Protein AF-A0AAV4G1X9-F1 (afdb_monomer_lite)

Secondary structure (DSSP, 8-state):
-HHHHHHHTT--EEEEEE-BTTHHHH--HHHHHHHHHHTT--HHHHHHHHHHHTT-EE--EETTEEPPPEE--SSPPTT-THHHHHHHHHHHHHHHHHHHS--TTGGGPEEETTEEE-EEEETTEEEEEESSHHHHHHHHHHHHHHHHHTTPPB-TTT-EEEEEEEEEEEEEEEEEEEEEEEEEESEEEEEEEEEEEEEEEEEEEEEEEEE-SSS-HHHHHHHHTS--------S---TT--EEEEE--EEE-EETTEE--BTTTSEEEEEEEEEETTEEEEEEEE---HHHHHHHHTTS--EE-SS-EE--TTS-HHHHHHHHHSSS-S-------SEEEEETTEEEEE-SSS-EEESSSS-B---PPP------SSTTEEEP-S--EE-SSEEEEEE-SEEEEHHHHHHGGGSS--GGGGEEE-TTPPEEEEEEETTT-PEEEEEEEE-S-EEEEEEEEEEETTEEEEEEEEETTTTHHHHTTBHHHHHHH--TT---SS--EEEEEEEESS----TT----------GGG-

pLDDT: mean 74.17, std 19.34, range [27.91, 97.5]

Radius of gyration: 30.27 Å; chains: 1; bounding box: 69×81×99 Å

Structure (mmCIF, N/CA/C/O backbone):
data_AF-A0AAV4G1X9-F1
#
_entry.id   AF-A0AAV4G1X9-F1
#
loop_
_atom_site.group_PDB
_atom_site.id
_atom_site.type_symbol
_atom_site.label_atom_id
_atom_site.label_alt_id
_atom_site.label_comp_id
_atom_site.label_asym_id
_atom_site.label_entity_id
_atom_site.label_seq_id
_atom_site.pdbx_PDB_ins_code
_atom_site.Cartn_x
_atom_site.Cartn_y
_atom_site.Cartn_z
_atom_site.occupancy
_atom_site.B_iso_or_equiv
_atom_site.auth_seq_id
_atom_site.auth_comp_id
_atom_site.auth_asym_id
_atom_site.auth_atom_id
_atom_site.pdbx_PDB_model_num
ATOM 1 N N . MET A 1 1 ? -5.152 6.762 13.164 1.00 59.47 1 MET A N 1
ATOM 2 C CA . MET A 1 1 ? -5.140 8.034 13.919 1.00 59.47 1 MET A CA 1
ATOM 3 C C . MET A 1 1 ? -6.473 8.389 14.586 1.00 59.47 1 MET A C 1
ATOM 5 O O . MET A 1 1 ? -6.535 8.282 15.800 1.00 59.47 1 MET A O 1
ATOM 9 N N . ILE A 1 2 ? -7.541 8.801 13.878 1.00 68.69 2 ILE A N 1
ATOM 10 C CA . ILE A 1 2 ? -8.791 9.258 14.546 1.00 68.69 2 ILE A CA 1
ATOM 11 C C . ILE A 1 2 ? -9.443 8.146 15.384 1.00 68.69 2 ILE A C 1
ATOM 13 O O . ILE A 1 2 ? -9.737 8.356 16.556 1.00 68.69 2 ILE A O 1
ATOM 17 N N . ILE A 1 3 ? -9.565 6.937 14.825 1.00 66.50 3 ILE A N 1
ATOM 18 C CA . ILE A 1 3 ? -10.071 5.757 15.549 1.00 66.50 3 ILE A CA 1
ATOM 19 C C . ILE A 1 3 ? -9.225 5.457 16.800 1.00 66.50 3 ILE A C 1
ATOM 21 O O . ILE A 1 3 ? -9.763 5.141 17.857 1.00 66.50 3 ILE A O 1
ATOM 25 N N . GLU A 1 4 ? -7.900 5.592 16.712 1.00 63.91 4 GLU A N 1
ATOM 26 C CA . GLU A 1 4 ? -7.001 5.388 17.857 1.00 63.91 4 GLU A CA 1
ATOM 27 C C . GLU A 1 4 ? -7.181 6.475 18.919 1.00 63.91 4 GLU A C 1
ATOM 29 O O . GLU A 1 4 ? -7.150 6.174 20.106 1.00 63.91 4 GLU A O 1
ATOM 34 N N . LYS A 1 5 ? -7.435 7.725 18.518 1.00 68.88 5 LYS A N 1
ATOM 35 C CA . LYS A 1 5 ? -7.713 8.821 19.451 1.00 68.88 5 LYS A CA 1
ATOM 36 C C . LYS A 1 5 ? -9.029 8.607 20.198 1.00 68.88 5 LYS A C 1
ATOM 38 O O . LYS A 1 5 ? -9.080 8.795 21.413 1.00 68.88 5 LYS A O 1
ATOM 43 N N . CYS A 1 6 ? -10.068 8.166 19.493 1.00 69.38 6 CYS A N 1
ATOM 44 C CA . CYS A 1 6 ? -11.341 7.753 20.088 1.00 69.38 6 CYS A CA 1
ATOM 45 C C . CYS A 1 6 ? -11.151 6.566 21.047 1.00 69.38 6 CYS A C 1
ATOM 47 O O . CYS A 1 6 ? -11.729 6.551 22.129 1.00 69.38 6 CYS A O 1
ATOM 49 N N . ARG A 1 7 ? -10.246 5.633 20.718 1.00 66.12 7 ARG A N 1
ATOM 50 C CA . ARG A 1 7 ? -9.841 4.533 21.607 1.00 66.12 7 ARG A CA 1
ATOM 51 C C . ARG A 1 7 ? -9.147 5.019 22.879 1.00 66.12 7 ARG A C 1
ATOM 53 O O . ARG A 1 7 ? -9.517 4.574 23.958 1.00 66.12 7 ARG A O 1
ATOM 60 N N . GLU A 1 8 ? -8.165 5.914 22.771 1.00 67.69 8 GLU A N 1
ATOM 61 C CA . GLU A 1 8 ? -7.464 6.493 23.932 1.00 67.69 8 GLU A CA 1
ATOM 62 C C . GLU A 1 8 ? -8.418 7.237 24.876 1.00 67.69 8 GLU A C 1
ATOM 64 O O . GLU A 1 8 ? -8.220 7.231 26.086 1.00 67.69 8 GLU A O 1
ATOM 69 N N . SER A 1 9 ? -9.445 7.881 24.318 1.00 68.50 9 SER A N 1
ATOM 70 C CA . SER A 1 9 ? -10.410 8.709 25.052 1.00 68.50 9 SER A CA 1
ATOM 71 C C . SER A 1 9 ? -11.722 7.993 25.386 1.00 68.50 9 SER A C 1
ATOM 73 O O . SER A 1 9 ? -12.651 8.641 25.860 1.00 68.50 9 SER A O 1
ATOM 75 N N . ASN A 1 10 ? -11.815 6.681 25.132 1.00 69.31 10 ASN A N 1
ATOM 76 C CA . ASN A 1 10 ? -13.026 5.870 25.312 1.00 69.31 10 ASN A CA 1
ATOM 77 C C . ASN A 1 10 ? -14.303 6.547 24.772 1.00 69.31 10 ASN A C 1
ATOM 79 O O . ASN A 1 10 ? -15.347 6.557 25.420 1.00 69.31 10 ASN A O 1
ATOM 83 N N . THR A 1 11 ? -14.190 7.176 23.603 1.00 75.25 11 THR A N 1
ATOM 84 C CA . THR A 1 11 ? -15.274 7.924 22.960 1.00 75.25 11 THR A CA 1
ATOM 85 C C . THR A 1 11 ? -15.745 7.156 21.731 1.00 75.25 11 THR A C 1
ATOM 87 O O . THR A 1 11 ? -14.920 6.669 20.955 1.00 75.25 11 THR A O 1
ATOM 90 N N . GLU A 1 12 ? -17.059 7.045 21.541 1.00 76.44 12 GLU A N 1
ATOM 91 C CA . GLU A 1 12 ? -17.622 6.468 20.319 1.00 76.44 12 GLU A CA 1
ATOM 92 C C . GLU A 1 12 ? -17.300 7.324 19.091 1.00 76.44 12 GLU A C 1
ATOM 94 O O . GLU A 1 12 ? -17.044 8.527 19.179 1.00 76.44 12 GLU A O 1
ATOM 99 N N . LEU A 1 13 ? -17.301 6.688 17.924 1.00 79.88 13 LEU A N 1
ATOM 100 C CA . LEU A 1 13 ? -17.069 7.358 16.655 1.00 79.88 13 LEU A CA 1
ATOM 101 C C . LEU A 1 13 ? -18.099 6.921 15.621 1.00 79.88 13 LEU A C 1
ATOM 103 O O . LEU A 1 13 ? -18.111 5.782 15.176 1.00 79.88 13 LEU A O 1
ATOM 107 N N . HIS A 1 14 ? -18.924 7.861 15.197 1.00 81.12 14 HIS A N 1
ATOM 108 C CA . HIS A 1 14 ? -19.966 7.704 14.197 1.00 81.12 14 HIS A CA 1
ATOM 109 C C . HIS A 1 14 ? -19.472 8.314 12.885 1.00 81.12 14 HIS A C 1
ATOM 111 O O . HIS A 1 14 ? -19.116 9.488 12.830 1.00 81.12 14 HIS A O 1
ATOM 117 N N . LEU A 1 15 ? -19.414 7.508 11.831 1.00 77.94 15 LEU A N 1
ATOM 118 C CA . LEU A 1 15 ? -18.909 7.859 10.510 1.00 77.94 15 LEU A CA 1
ATOM 119 C C . LEU A 1 15 ? -20.033 7.762 9.476 1.00 77.94 15 LEU A C 1
ATOM 121 O O . LEU A 1 15 ? -20.686 6.727 9.375 1.00 77.94 15 LEU A O 1
ATOM 125 N N . GLY A 1 16 ? -20.226 8.799 8.668 1.00 78.06 16 GLY A N 1
ATOM 126 C CA . GLY A 1 16 ? -21.162 8.811 7.544 1.00 78.06 16 GLY A CA 1
ATOM 127 C C . GLY A 1 16 ? -20.420 8.930 6.220 1.00 78.06 16 GLY A C 1
ATOM 128 O O . GLY A 1 16 ? -19.997 10.019 5.851 1.00 78.06 16 GLY A O 1
ATOM 129 N N . PHE A 1 17 ? -20.274 7.834 5.485 1.00 79.31 17 PHE A N 1
ATOM 130 C CA . PHE A 1 17 ? -19.706 7.840 4.138 1.00 79.31 17 PHE A CA 1
ATOM 131 C C . PHE A 1 17 ? -20.775 8.288 3.152 1.00 79.31 17 PHE A C 1
ATOM 133 O O . PHE A 1 17 ? -21.760 7.574 2.955 1.00 79.31 17 PHE A O 1
ATOM 140 N N . ILE A 1 18 ? -20.611 9.470 2.566 1.00 81.94 18 ILE A N 1
ATOM 141 C CA . ILE A 1 18 ? -21.580 10.058 1.641 1.00 81.94 18 ILE A CA 1
ATOM 142 C C . ILE A 1 18 ? -21.125 9.881 0.190 1.00 81.94 18 ILE A C 1
ATOM 144 O O . ILE A 1 18 ? -19.953 10.048 -0.124 1.00 81.94 18 ILE A O 1
ATOM 148 N N . ASP A 1 19 ? -22.078 9.579 -0.690 1.00 83.31 19 ASP A N 1
ATOM 149 C CA . ASP A 1 19 ? -21.874 9.461 -2.139 1.00 83.31 19 ASP A CA 1
ATOM 150 C C . ASP A 1 19 ? -22.855 10.395 -2.856 1.00 83.31 19 ASP A C 1
ATOM 152 O O . ASP A 1 19 ? -24.011 10.522 -2.439 1.00 83.31 19 ASP A O 1
ATOM 156 N N . TYR A 1 20 ? -22.418 11.064 -3.926 1.00 82.31 20 TYR A N 1
ATOM 157 C CA . TYR A 1 20 ? -23.282 11.911 -4.751 1.00 82.31 20 TYR A CA 1
ATOM 158 C C . TYR A 1 20 ? -23.724 11.184 -6.024 1.00 82.31 20 TYR A C 1
ATOM 160 O O . TYR A 1 20 ? -22.931 10.602 -6.762 1.00 82.31 20 TYR A O 1
ATOM 168 N N . THR A 1 21 ? -25.006 11.306 -6.366 1.00 81.69 21 THR A N 1
ATOM 169 C CA . THR A 1 21 ? -25.552 10.730 -7.600 1.00 81.69 21 THR A CA 1
ATOM 170 C C . THR A 1 21 ? -24.994 11.466 -8.817 1.00 81.69 21 THR A C 1
ATOM 172 O O 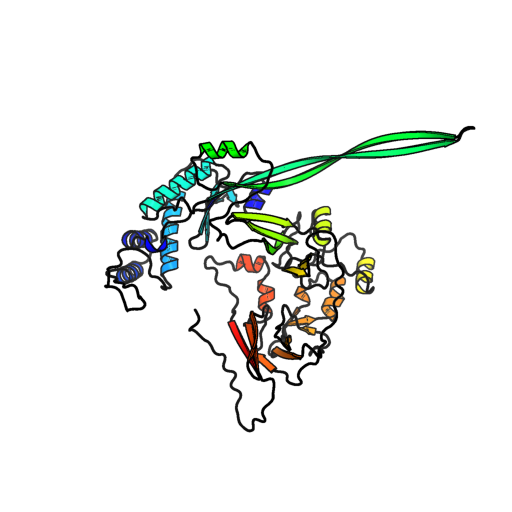. THR A 1 21 ? -25.345 12.624 -9.047 1.00 81.69 21 THR A O 1
ATOM 175 N N . LYS A 1 22 ? -24.168 10.781 -9.622 1.00 84.69 22 LYS A N 1
ATOM 176 C CA . LYS A 1 22 ? -23.555 11.334 -10.846 1.00 84.69 22 LYS A CA 1
ATOM 177 C C . LYS A 1 22 ? -22.844 12.668 -10.572 1.00 84.69 22 LYS A C 1
ATOM 179 O O . LYS A 1 22 ? -23.136 13.682 -11.202 1.00 84.69 22 LYS A O 1
ATOM 184 N N . ALA A 1 23 ? -21.966 12.675 -9.567 1.00 82.62 23 ALA A N 1
ATOM 185 C CA . ALA A 1 23 ? -21.397 13.888 -8.979 1.00 82.62 23 ALA A CA 1
ATOM 186 C C . ALA A 1 23 ? -20.795 14.845 -10.023 1.00 82.62 23 ALA A C 1
ATOM 188 O O . ALA A 1 23 ? -21.168 16.018 -10.086 1.00 82.62 23 ALA A O 1
ATOM 189 N N . PHE A 1 24 ? -19.930 14.318 -10.893 1.00 85.81 24 PHE A N 1
ATOM 190 C CA . PHE A 1 24 ? -19.269 15.086 -11.944 1.00 85.81 24 PHE A CA 1
ATOM 191 C C . PHE A 1 24 ? -20.241 15.630 -12.991 1.00 85.81 24 PHE A C 1
ATOM 193 O O . PHE A 1 24 ? -20.045 16.751 -13.449 1.00 85.81 24 PHE A O 1
ATOM 200 N N . ASP A 1 25 ? -21.305 14.895 -13.326 1.00 88.25 25 ASP A N 1
ATOM 201 C CA . ASP A 1 25 ? -22.297 15.291 -14.337 1.00 88.25 25 ASP A CA 1
ATOM 202 C C . ASP A 1 25 ? -23.293 16.337 -13.810 1.00 88.25 25 ASP A C 1
ATOM 204 O O . ASP A 1 25 ? -23.953 17.041 -14.578 1.00 88.25 25 ASP A O 1
ATOM 208 N N . CYS A 1 26 ? -23.442 16.435 -12.488 1.00 91.19 26 CYS A N 1
ATOM 209 C CA . CYS A 1 26 ? -24.449 17.277 -11.843 1.00 91.19 26 CYS A CA 1
ATOM 210 C C . CYS A 1 26 ? -23.963 18.700 -11.517 1.00 91.19 26 CYS A C 1
ATOM 212 O O . CYS A 1 26 ? -24.780 19.548 -11.148 1.00 91.19 26 CYS A O 1
ATOM 214 N N . VAL A 1 27 ? -22.669 18.998 -11.689 1.00 92.88 27 VAL A N 1
ATOM 215 C CA . VAL A 1 27 ? -22.090 20.319 -11.385 1.00 92.88 27 VAL A CA 1
ATOM 216 C C . VAL A 1 27 ? -22.746 21.418 -12.223 1.00 92.88 27 VAL A C 1
ATOM 218 O O . VAL A 1 27 ? -22.693 21.407 -13.451 1.00 92.88 27 VAL A O 1
ATOM 221 N N . SER A 1 28 ? -23.347 22.414 -11.572 1.00 94.88 28 SER A N 1
ATOM 222 C CA . SER A 1 28 ? -23.917 23.565 -12.277 1.00 94.88 28 SER A CA 1
ATOM 223 C C . SER A 1 28 ? -22.817 24.546 -12.674 1.00 94.88 28 SER A C 1
ATOM 225 O O . SER A 1 28 ? -22.123 25.078 -11.808 1.00 94.88 28 SER A O 1
ATOM 227 N N . HIS A 1 29 ? -22.693 24.845 -13.972 1.00 94.00 29 HIS A N 1
ATOM 228 C CA . HIS A 1 29 ? -21.705 25.814 -14.466 1.00 94.00 29 HIS A CA 1
ATOM 229 C C . HIS A 1 29 ? -21.911 27.194 -13.840 1.00 94.00 29 HIS A C 1
ATOM 231 O O . HIS A 1 29 ? -20.947 27.823 -13.419 1.00 94.00 29 HIS A O 1
ATOM 237 N N . HIS A 1 30 ? -23.164 27.638 -13.691 1.00 93.94 30 HIS A N 1
ATOM 238 C CA . HIS A 1 30 ? -23.486 28.907 -13.035 1.00 93.94 30 HIS A CA 1
ATOM 239 C C . HIS A 1 30 ? -22.979 28.945 -11.590 1.00 93.94 30 HIS A C 1
ATOM 241 O O . HIS A 1 30 ? -22.202 29.825 -11.223 1.00 93.94 30 HIS A O 1
ATOM 247 N N . LYS A 1 31 ? -23.359 27.941 -10.789 1.00 95.12 31 LYS A N 1
ATOM 248 C CA . LYS A 1 31 ? -22.982 27.864 -9.371 1.00 95.12 31 LYS A CA 1
ATOM 249 C C . LYS A 1 31 ? -21.477 27.661 -9.191 1.00 95.12 31 LYS A C 1
ATOM 251 O O . LYS A 1 31 ? -20.926 28.091 -8.186 1.00 95.12 31 LYS A O 1
ATOM 256 N N . MET A 1 32 ? -20.807 27.036 -10.162 1.00 94.94 32 MET A N 1
ATOM 257 C CA . MET A 1 32 ? -19.354 26.867 -10.174 1.00 94.94 32 MET A CA 1
ATOM 258 C C . MET A 1 32 ? -18.657 28.213 -10.371 1.00 94.94 32 MET A C 1
ATOM 260 O O . MET A 1 32 ? -17.747 28.543 -9.616 1.00 94.94 32 MET A O 1
ATOM 264 N N . ILE A 1 33 ? -19.131 29.032 -11.313 1.00 94.56 33 ILE A N 1
ATOM 265 C CA . ILE A 1 33 ? -18.631 30.399 -11.498 1.00 94.56 33 ILE A CA 1
ATOM 266 C C . ILE A 1 33 ? -18.907 31.268 -10.260 1.00 94.56 33 ILE A C 1
ATOM 268 O O . ILE A 1 33 ? -18.033 32.031 -9.851 1.00 94.56 33 ILE A O 1
ATOM 272 N N . GLU A 1 34 ? -20.075 31.144 -9.624 1.00 94.06 34 GLU A N 1
ATOM 273 C CA . GLU A 1 34 ? -20.366 31.822 -8.349 1.00 94.06 34 GLU A CA 1
ATOM 274 C C . GLU A 1 34 ? -19.420 31.385 -7.228 1.00 94.06 34 GLU A C 1
ATOM 276 O O . GLU A 1 34 ? -18.923 32.228 -6.484 1.00 94.06 34 GLU A O 1
ATOM 281 N N . THR A 1 35 ? -19.120 30.088 -7.134 1.00 93.69 35 THR A N 1
ATOM 282 C CA . THR A 1 35 ? -18.141 29.561 -6.181 1.00 93.69 35 THR A CA 1
ATOM 283 C C . THR A 1 35 ? -16.758 30.183 -6.409 1.00 93.69 35 THR A C 1
ATOM 285 O O . THR A 1 35 ? -16.147 30.656 -5.455 1.00 93.69 35 THR A O 1
ATOM 288 N N . LEU A 1 36 ? -16.283 30.280 -7.656 1.00 93.00 36 LEU A N 1
ATOM 289 C CA . LEU A 1 36 ? -14.998 30.928 -7.962 1.00 93.00 36 LEU A CA 1
ATOM 290 C C . LEU A 1 36 ? -14.976 32.413 -7.567 1.00 93.00 36 LEU A C 1
ATOM 292 O O . LEU A 1 36 ? -13.965 32.901 -7.063 1.00 93.00 36 LEU A O 1
ATOM 296 N N . LYS A 1 37 ? -16.094 33.128 -7.754 1.00 92.75 37 LYS A N 1
ATOM 297 C CA . LYS A 1 37 ? -16.238 34.516 -7.285 1.00 92.75 37 LYS A CA 1
ATOM 298 C C . LYS A 1 37 ? -16.176 34.600 -5.760 1.00 92.75 37 LYS A C 1
ATOM 300 O O . LYS A 1 37 ? -15.458 35.444 -5.240 1.00 92.75 37 LYS A O 1
ATOM 305 N N . LYS A 1 38 ? -16.881 33.709 -5.052 1.00 90.50 38 LYS A N 1
ATOM 306 C CA . LYS A 1 38 ? -16.891 33.639 -3.579 1.00 90.50 38 LYS A CA 1
ATOM 307 C C . LYS A 1 38 ? -15.489 33.408 -3.001 1.00 90.50 38 LYS A C 1
ATOM 309 O O . LYS A 1 38 ? -15.177 33.943 -1.945 1.00 90.50 38 LYS A O 1
ATOM 314 N N . TYR A 1 39 ? -14.637 32.661 -3.704 1.00 88.44 39 TYR A N 1
ATOM 315 C CA . TYR A 1 39 ? -13.240 32.424 -3.318 1.00 88.44 39 TYR A CA 1
ATOM 316 C C . TYR A 1 39 ? -12.248 33.479 -3.833 1.00 88.44 39 TYR A C 1
ATOM 318 O O . TYR A 1 39 ? -11.041 33.249 -3.786 1.00 88.44 39 TYR A O 1
ATOM 326 N N . ASN A 1 40 ? -12.723 34.634 -4.312 1.00 91.06 40 ASN A N 1
ATOM 327 C CA . ASN A 1 40 ? -11.887 35.735 -4.801 1.00 91.06 40 ASN A CA 1
ATOM 328 C C . ASN A 1 40 ? -10.900 35.327 -5.912 1.00 91.06 40 ASN A C 1
ATOM 330 O O . ASN A 1 40 ? -9.812 35.895 -6.030 1.00 91.06 40 ASN A O 1
ATOM 334 N N . CYS A 1 41 ? -11.265 34.360 -6.765 1.00 88.19 41 CYS A N 1
ATOM 335 C CA . CYS A 1 41 ? -10.468 34.067 -7.952 1.00 88.19 41 CYS A CA 1
ATOM 336 C C . CYS A 1 41 ? -10.419 35.300 -8.868 1.00 88.19 41 CYS A C 1
ATOM 338 O O . CYS A 1 41 ? -11.429 35.966 -9.104 1.00 88.19 41 CYS A O 1
ATOM 340 N N . HIS A 1 42 ? -9.243 35.596 -9.426 1.00 91.06 42 HIS A N 1
ATOM 341 C CA . HIS A 1 42 ? -9.068 36.766 -10.283 1.00 91.06 42 HIS A CA 1
ATOM 342 C C . HIS A 1 42 ? -10.019 36.715 -11.495 1.00 91.06 42 HIS A C 1
ATOM 344 O O . HIS A 1 42 ? -10.119 35.689 -12.173 1.00 91.06 42 HIS A O 1
ATOM 350 N N . PHE A 1 43 ? -10.682 37.831 -11.819 1.00 88.94 43 PHE A N 1
ATOM 351 C CA . PHE A 1 43 ? -11.744 37.881 -12.839 1.00 88.94 43 PHE A CA 1
ATOM 352 C C . PHE A 1 43 ? -11.312 37.347 -14.218 1.00 88.94 43 PHE A C 1
ATOM 354 O O . PHE A 1 43 ? -12.114 36.738 -14.921 1.00 88.94 43 PHE A O 1
ATOM 361 N N . LYS A 1 44 ? -10.034 37.518 -14.595 1.00 87.94 44 LYS A N 1
ATOM 362 C CA . LYS A 1 44 ? -9.461 36.945 -15.830 1.00 87.94 44 LYS A CA 1
ATOM 363 C C . LYS A 1 44 ? -9.550 35.411 -15.863 1.00 87.94 44 LYS A C 1
ATOM 365 O O . LYS A 1 44 ? -9.921 34.856 -16.891 1.00 87.94 44 LYS A O 1
ATOM 370 N N . ILE A 1 45 ? -9.263 34.740 -14.744 1.00 89.06 45 ILE A N 1
ATOM 371 C CA . ILE A 1 45 ? -9.350 33.275 -14.616 1.00 89.06 45 ILE A CA 1
ATOM 372 C C . ILE A 1 45 ? -10.814 32.840 -14.689 1.00 89.06 45 ILE A C 1
ATOM 374 O O . ILE A 1 45 ? -11.152 31.913 -15.420 1.00 89.06 45 ILE A O 1
ATOM 378 N N . ILE A 1 46 ? -11.697 33.557 -13.988 1.00 90.94 46 ILE A N 1
ATOM 379 C CA . ILE A 1 46 ? -13.139 33.291 -14.020 1.00 90.94 46 ILE A CA 1
ATOM 380 C C . ILE A 1 46 ? -13.680 33.408 -15.449 1.00 90.94 46 ILE A C 1
ATOM 382 O O . ILE A 1 46 ? -14.423 32.535 -15.886 1.00 90.94 46 ILE A O 1
ATOM 386 N N . ASN A 1 47 ? -13.289 34.444 -16.193 1.00 90.00 47 ASN A N 1
ATOM 387 C CA . ASN A 1 47 ? -13.705 34.629 -17.582 1.00 90.00 47 ASN A CA 1
ATOM 388 C C . ASN A 1 47 ? -13.163 33.529 -18.502 1.00 90.00 47 ASN A C 1
ATOM 390 O O . ASN A 1 47 ? -13.905 33.046 -19.353 1.00 90.00 47 ASN A O 1
ATOM 394 N N . LEU A 1 48 ? -11.914 33.090 -18.309 1.00 90.50 48 LEU A N 1
ATOM 395 C CA . LEU A 1 48 ? -11.346 31.977 -19.072 1.00 90.50 48 LEU A CA 1
ATOM 396 C C . LEU A 1 48 ? -12.137 30.681 -18.840 1.00 90.50 48 LEU A C 1
ATOM 398 O O . LEU A 1 48 ? -12.527 30.017 -19.796 1.00 90.50 48 LEU A O 1
ATOM 402 N N . ILE A 1 49 ? -12.434 30.358 -17.579 1.00 91.44 49 ILE A N 1
ATOM 403 C CA . ILE A 1 49 ? -13.221 29.172 -17.214 1.00 91.44 49 ILE A CA 1
ATOM 404 C C . ILE A 1 49 ? -14.654 29.304 -17.733 1.00 91.44 49 ILE A C 1
ATOM 406 O O . ILE A 1 49 ? -15.199 28.357 -18.290 1.00 91.44 49 ILE A O 1
ATOM 410 N N . LYS A 1 50 ? -15.266 30.484 -17.617 1.00 92.12 50 LYS A N 1
ATOM 411 C CA . LYS A 1 50 ? -16.604 30.740 -18.156 1.00 92.12 50 LYS A CA 1
ATOM 412 C C . LYS A 1 50 ? -16.643 30.493 -19.665 1.00 92.12 50 LYS A C 1
ATOM 414 O O . LYS A 1 50 ? -17.520 29.768 -20.117 1.00 92.12 50 LYS A O 1
ATOM 419 N N . ASN A 1 51 ? -15.677 31.020 -20.415 1.00 88.31 51 ASN A N 1
ATOM 420 C CA . ASN A 1 51 ? -15.578 30.809 -21.861 1.00 88.31 51 ASN A CA 1
ATOM 421 C C . ASN A 1 51 ? -15.333 29.337 -22.214 1.00 88.31 51 ASN A C 1
ATOM 423 O O . ASN A 1 51 ? -15.909 28.842 -23.175 1.00 88.31 51 ASN A O 1
ATOM 427 N N . LEU A 1 52 ? -14.533 28.622 -21.416 1.00 88.50 52 LEU A N 1
ATOM 428 C CA . LEU A 1 52 ? -14.306 27.186 -21.589 1.00 88.50 52 LEU A CA 1
ATOM 429 C C . LEU A 1 52 ? -15.600 26.377 -21.416 1.00 88.50 52 LEU A C 1
ATOM 431 O O . LEU A 1 52 ? -15.812 25.379 -22.110 1.00 88.50 52 LEU A O 1
ATOM 435 N N . TYR A 1 53 ? -16.453 26.795 -20.479 1.00 89.38 53 TYR A N 1
ATOM 436 C CA . TYR A 1 53 ? -17.662 26.060 -20.132 1.00 89.38 53 TYR A CA 1
ATOM 437 C C . TYR A 1 53 ? -18.919 26.482 -20.908 1.00 89.38 53 TYR A C 1
ATOM 439 O O . TYR A 1 53 ? -19.880 25.714 -20.976 1.00 89.38 53 TYR A O 1
ATOM 447 N N . GLN A 1 54 ? -18.913 27.666 -21.516 1.00 86.69 54 GLN A N 1
ATOM 448 C CA . GLN A 1 54 ? -20.045 28.228 -22.245 1.00 86.69 54 GLN A CA 1
ATOM 449 C C . GLN A 1 54 ? -20.229 27.571 -23.624 1.00 86.69 54 GLN A C 1
ATOM 451 O O . GLN A 1 54 ? -19.263 27.282 -24.320 1.00 86.69 54 GLN A O 1
ATOM 456 N N . ASN A 1 55 ? -21.489 27.359 -24.029 1.00 85.81 55 ASN A N 1
ATOM 457 C CA . ASN A 1 55 ? -21.888 26.860 -25.359 1.00 85.81 55 ASN A CA 1
ATOM 458 C C . ASN A 1 55 ? -21.213 25.550 -25.805 1.00 85.81 55 ASN A C 1
ATOM 460 O O . ASN A 1 55 ? -21.034 25.308 -26.995 1.00 85.81 55 ASN A O 1
ATOM 464 N N . GLN A 1 56 ? -20.861 24.687 -24.853 1.00 85.19 56 GLN A N 1
ATOM 465 C CA . GLN A 1 56 ? -20.304 23.375 -25.155 1.00 85.19 56 GLN A CA 1
ATOM 466 C C . GLN A 1 56 ? -21.340 22.465 -25.815 1.00 85.19 56 GLN A C 1
ATOM 468 O O . GLN A 1 56 ? -22.498 22.416 -25.392 1.00 85.19 56 GLN A O 1
ATOM 473 N N . VAL A 1 57 ? -20.887 21.685 -26.792 1.00 87.94 57 VAL A N 1
ATOM 474 C CA . VAL A 1 57 ? -21.649 20.599 -27.411 1.00 87.94 57 VAL A CA 1
ATOM 475 C C . VAL A 1 57 ? -20.859 19.298 -27.304 1.00 87.94 57 VAL A C 1
ATOM 477 O O . VAL A 1 57 ? -19.629 19.315 -27.320 1.00 87.94 57 VAL A O 1
ATOM 480 N N . ALA A 1 58 ? -21.561 18.179 -27.165 1.00 86.12 58 ALA A N 1
ATOM 481 C CA . ALA A 1 58 ? -20.984 16.841 -27.116 1.00 86.12 58 ALA A CA 1
ATOM 482 C C . ALA A 1 58 ? -21.835 15.867 -27.939 1.00 86.12 58 ALA A C 1
ATOM 484 O O . ALA A 1 58 ? -23.020 16.106 -28.156 1.00 86.12 58 ALA A O 1
ATOM 485 N N . ALA A 1 59 ? -21.228 14.770 -28.380 1.00 84.06 59 ALA A N 1
ATOM 486 C CA . ALA A 1 59 ? -21.894 13.628 -28.996 1.00 84.06 59 ALA A CA 1
ATOM 487 C C . ALA A 1 59 ? -21.289 12.341 -28.416 1.00 84.06 59 ALA A C 1
ATOM 489 O O . ALA A 1 59 ? -20.111 12.322 -28.049 1.00 84.06 59 ALA A O 1
ATOM 490 N N . VAL A 1 60 ? -22.080 11.274 -28.311 1.00 82.94 60 VAL A N 1
ATOM 491 C CA . VAL A 1 60 ? -21.604 9.967 -27.840 1.00 82.94 60 VAL A CA 1
ATOM 492 C C . VAL A 1 60 ? -21.105 9.172 -29.041 1.00 82.94 60 VAL A C 1
ATOM 494 O O . VAL A 1 60 ? -21.798 9.082 -30.051 1.00 82.94 60 VAL A O 1
ATOM 497 N N . ARG A 1 61 ? -19.906 8.591 -28.953 1.00 77.44 61 ARG A N 1
ATOM 498 C CA . ARG A 1 61 ? -19.381 7.695 -29.990 1.00 77.44 61 ARG A CA 1
ATOM 499 C C . ARG A 1 61 ? -19.921 6.282 -29.771 1.00 77.44 61 ARG A C 1
ATOM 501 O O . ARG A 1 61 ? -19.715 5.708 -28.707 1.00 77.44 61 ARG A O 1
ATOM 508 N N . MET A 1 62 ? -20.592 5.742 -30.777 1.00 79.75 62 MET A N 1
ATOM 509 C CA . MET A 1 62 ? -21.093 4.369 -30.854 1.00 79.75 62 MET A CA 1
ATOM 510 C C . MET A 1 62 ? -20.340 3.604 -31.957 1.00 79.75 62 MET A C 1
ATOM 512 O O . MET A 1 62 ? -19.615 4.206 -32.750 1.00 79.75 62 MET A O 1
ATOM 516 N N . GLU A 1 63 ? -20.504 2.280 -32.028 1.00 72.19 63 GLU A N 1
ATOM 517 C CA . GLU A 1 63 ? -19.845 1.439 -33.048 1.00 72.19 63 GLU A CA 1
ATOM 518 C C . GLU A 1 63 ? -20.185 1.855 -34.489 1.00 72.19 63 GLU A C 1
ATOM 520 O O . GLU A 1 63 ? -19.355 1.730 -35.385 1.00 72.19 63 GLU A O 1
ATOM 525 N N . ASN A 1 64 ? -21.385 2.397 -34.711 1.00 85.50 64 ASN A N 1
ATOM 526 C CA . ASN A 1 64 ? -21.875 2.844 -36.016 1.00 85.50 64 ASN A CA 1
ATOM 527 C C . ASN A 1 64 ? -21.657 4.348 -36.290 1.00 85.50 64 ASN A C 1
ATOM 529 O O . ASN A 1 64 ? -22.175 4.861 -37.282 1.00 85.50 64 ASN A O 1
ATOM 533 N N . GLY A 1 65 ? -20.912 5.060 -35.436 1.00 85.31 65 GLY A N 1
ATOM 534 C CA . GLY A 1 65 ? -20.635 6.493 -35.577 1.00 85.31 65 GLY A CA 1
ATOM 535 C C . GLY A 1 65 ? -21.014 7.314 -34.343 1.00 85.31 65 GLY A C 1
ATOM 536 O O . GLY A 1 65 ? -21.266 6.782 -33.266 1.00 85.31 65 GLY A O 1
ATOM 537 N N . ASN A 1 66 ? -21.019 8.641 -34.473 1.00 88.06 66 ASN A N 1
ATOM 538 C CA . ASN A 1 66 ? -21.401 9.536 -33.377 1.00 88.06 66 ASN A CA 1
ATOM 539 C C . ASN A 1 66 ? -22.922 9.758 -33.353 1.00 88.06 66 ASN A C 1
ATOM 541 O O . ASN A 1 66 ? -23.553 9.835 -34.406 1.00 88.06 66 ASN A O 1
ATOM 545 N N . THR A 1 67 ? -23.497 9.940 -32.163 1.00 90.00 67 THR A N 1
ATOM 546 C CA . THR A 1 67 ? -24.874 10.430 -32.009 1.00 90.00 67 THR A CA 1
ATOM 547 C C . THR A 1 67 ? -25.016 11.866 -32.517 1.00 90.00 67 THR A C 1
ATOM 549 O O . THR A 1 67 ? -24.028 12.557 -32.778 1.00 90.00 67 THR A O 1
ATOM 552 N N . GLU A 1 68 ? -26.251 12.363 -32.569 1.00 91.75 68 GLU A N 1
ATOM 553 C CA . GLU A 1 68 ? -26.493 13.795 -32.733 1.00 91.75 68 GLU A CA 1
ATOM 554 C C . GLU A 1 68 ? -25.790 14.605 -31.635 1.00 91.75 68 GLU A C 1
ATOM 556 O O . GLU A 1 68 ? -25.681 14.178 -30.478 1.00 91.75 68 GLU A O 1
ATOM 561 N N . TRP A 1 69 ? -25.297 15.780 -32.023 1.00 91.69 69 TRP A N 1
ATOM 562 C CA . TRP A 1 69 ? -24.664 16.717 -31.108 1.00 91.69 69 TRP A CA 1
ATOM 563 C C . TRP A 1 69 ? -25.712 17.357 -30.203 1.00 91.69 69 TRP A C 1
ATOM 565 O O . TRP A 1 69 ? -26.711 17.899 -30.670 1.00 91.69 69 TRP A O 1
ATOM 575 N N . PHE A 1 70 ? -25.451 17.356 -28.900 1.00 88.94 70 PHE A N 1
ATOM 576 C CA . PHE A 1 70 ? -26.307 17.977 -27.899 1.00 88.94 70 PHE A CA 1
ATOM 577 C C . PHE A 1 70 ? -25.528 18.977 -27.048 1.00 88.94 70 PHE A C 1
ATOM 579 O O . PHE A 1 70 ? -24.323 18.854 -26.826 1.00 88.94 70 PHE A O 1
ATOM 586 N N . GLN A 1 71 ? -26.231 19.988 -26.542 1.00 91.94 71 GLN A N 1
ATOM 587 C CA . GLN A 1 71 ? -25.629 21.020 -25.704 1.00 91.94 71 GLN A CA 1
ATOM 588 C C . GLN A 1 71 ? -25.347 20.500 -24.287 1.00 91.94 71 GLN A C 1
ATOM 590 O O . GLN A 1 71 ? -26.239 19.987 -23.606 1.00 91.94 71 GLN A O 1
ATOM 595 N N . VAL A 1 72 ? -24.123 20.707 -23.804 1.00 89.94 72 VAL A N 1
ATOM 596 C CA . VAL A 1 72 ? -23.710 20.358 -22.440 1.00 89.94 72 VAL A CA 1
ATOM 597 C C . VAL A 1 72 ? -24.107 21.490 -21.494 1.00 89.94 72 VAL A C 1
ATOM 599 O O . VAL A 1 72 ? -23.494 22.554 -21.475 1.00 89.94 72 VAL A O 1
ATOM 602 N N . LYS A 1 73 ? -25.160 21.265 -20.701 1.00 89.00 73 LYS A N 1
ATOM 603 C CA . LYS A 1 73 ? -25.740 22.281 -19.795 1.00 89.00 73 LYS A CA 1
ATOM 604 C C . LYS A 1 73 ? -25.188 22.245 -18.366 1.00 89.00 73 LYS A C 1
ATOM 606 O O . LYS A 1 73 ? -25.419 23.173 -17.593 1.00 89.00 73 LYS A O 1
ATOM 611 N N . ARG A 1 74 ? -24.539 21.147 -17.983 1.00 92.12 74 ARG A N 1
ATOM 612 C CA . ARG A 1 74 ? -23.997 20.902 -16.643 1.00 92.12 74 ARG A CA 1
ATOM 613 C C . ARG A 1 74 ? -22.902 19.844 -16.703 1.00 92.12 74 ARG A C 1
ATOM 615 O O . ARG A 1 74 ? -22.749 19.172 -17.718 1.00 92.12 74 ARG A O 1
ATOM 622 N N . GLY A 1 75 ? -22.187 19.717 -15.601 1.00 91.44 75 GLY A N 1
ATOM 623 C CA . GLY A 1 75 ? -21.116 18.766 -15.391 1.00 91.44 75 GLY A CA 1
ATOM 624 C C . GLY A 1 75 ? -19.736 19.334 -15.699 1.00 91.44 75 GLY A C 1
ATOM 625 O O . GLY A 1 75 ? -19.600 20.377 -16.346 1.00 91.44 75 GLY A O 1
ATOM 626 N N . VAL A 1 76 ? -18.703 18.667 -15.199 1.00 91.06 76 VAL A N 1
ATOM 627 C CA . VAL A 1 76 ? -17.308 18.992 -15.520 1.00 91.06 76 VAL A CA 1
ATOM 628 C C . VAL A 1 76 ? -16.857 18.288 -16.806 1.00 91.06 76 VAL A C 1
ATOM 630 O O . VAL A 1 76 ? -17.492 17.338 -17.256 1.00 91.06 76 VAL A O 1
ATOM 633 N N . ARG A 1 77 ? -15.774 18.761 -17.434 1.00 85.38 77 ARG A N 1
ATOM 634 C CA . ARG A 1 77 ? -15.264 18.176 -18.680 1.00 85.38 77 ARG A CA 1
ATOM 635 C C . ARG A 1 77 ? -14.487 16.896 -18.370 1.00 85.38 77 ARG A C 1
ATOM 637 O O . ARG A 1 77 ? -13.469 16.945 -17.684 1.00 85.38 77 ARG A O 1
ATOM 644 N N . GLN A 1 78 ? -14.927 15.761 -18.901 1.00 74.62 78 GLN A N 1
ATOM 645 C CA . GLN A 1 78 ? -14.176 14.510 -18.767 1.00 74.62 78 GLN A CA 1
ATOM 646 C C . GLN A 1 78 ? -12.822 14.608 -19.493 1.00 74.62 78 GLN A C 1
ATOM 648 O O . GLN A 1 78 ? -12.725 15.252 -20.537 1.00 74.62 78 GLN A O 1
ATOM 653 N N . GLY A 1 79 ? -11.766 14.048 -18.895 1.00 73.81 79 GLY A N 1
ATOM 654 C CA . GLY A 1 79 ? -10.387 14.120 -19.409 1.00 73.81 79 GLY A CA 1
ATOM 655 C C . GLY A 1 79 ? -9.703 15.491 -19.280 1.00 73.81 79 GLY A C 1
ATOM 656 O O . GLY A 1 79 ? -8.551 15.649 -19.668 1.00 73.81 79 GLY A O 1
ATOM 657 N N . CYS A 1 80 ? -10.377 16.509 -18.734 1.00 80.44 80 CYS A N 1
ATOM 658 C CA . CYS A 1 80 ? -9.795 17.838 -18.567 1.00 80.44 80 CYS A CA 1
ATOM 659 C C . CYS A 1 80 ? -9.042 17.961 -17.234 1.00 80.44 80 CYS A C 1
ATOM 661 O O . CYS A 1 80 ? -9.646 17.834 -16.171 1.00 80.44 80 CYS A O 1
ATOM 663 N N . ILE A 1 81 ? -7.761 18.342 -17.296 1.00 81.00 81 ILE A N 1
ATOM 664 C CA . ILE A 1 81 ? -6.865 18.526 -16.135 1.00 81.00 81 ILE A CA 1
ATOM 665 C C . ILE A 1 81 ? -7.445 19.491 -15.082 1.00 81.00 81 ILE A C 1
ATOM 667 O O . ILE A 1 81 ? -7.235 19.318 -13.886 1.00 81.00 81 ILE A O 1
ATOM 671 N N . LEU A 1 82 ? -8.217 20.499 -15.504 1.00 85.19 82 LEU A N 1
ATOM 672 C CA . LEU A 1 82 ? -8.806 21.494 -14.601 1.00 85.19 82 LEU A CA 1
ATOM 673 C C . LEU A 1 82 ? -10.078 20.997 -13.887 1.00 85.19 82 LEU A C 1
ATOM 675 O O . LEU A 1 82 ? -10.465 21.538 -12.850 1.00 85.19 82 LEU A O 1
ATOM 679 N N . SER A 1 83 ? -10.748 19.978 -14.430 1.00 89.00 83 SER A N 1
ATOM 680 C CA . SER A 1 83 ? -12.053 19.524 -13.934 1.00 89.00 83 SER A CA 1
ATOM 681 C C . SER A 1 83 ? -12.027 18.964 -12.507 1.00 89.00 83 SER A C 1
ATOM 683 O O . SER A 1 83 ? -12.924 19.331 -11.744 1.00 89.00 83 SER A O 1
ATOM 685 N N . PRO A 1 84 ? -11.018 18.172 -12.087 1.00 85.31 84 PRO A N 1
ATOM 686 C CA . PRO A 1 84 ? -10.886 17.746 -10.694 1.00 85.31 84 PRO A CA 1
ATOM 687 C C . PRO A 1 84 ? -10.787 18.926 -9.720 1.00 85.31 84 PRO A C 1
ATOM 689 O O . PRO A 1 84 ? -11.529 18.976 -8.744 1.00 85.31 84 PRO A O 1
ATOM 692 N N . ALA A 1 85 ? -9.955 19.930 -10.021 1.00 87.69 85 ALA A N 1
ATOM 693 C CA . ALA A 1 85 ? -9.787 21.103 -9.160 1.00 87.69 85 ALA A CA 1
ATOM 694 C C . ALA A 1 85 ? -11.079 21.932 -9.043 1.00 87.69 85 ALA A C 1
ATOM 696 O O . ALA A 1 85 ? -11.447 22.376 -7.954 1.00 87.69 85 ALA A O 1
ATOM 697 N N . LEU A 1 86 ? -11.800 22.108 -10.156 1.00 90.19 86 LEU A N 1
ATOM 698 C CA . LEU A 1 86 ? -13.098 22.784 -10.162 1.00 90.19 86 LEU A CA 1
ATOM 699 C C . LEU A 1 86 ? -14.143 22.029 -9.344 1.00 90.19 86 LEU A C 1
ATOM 701 O O . LEU A 1 86 ? -14.895 22.652 -8.594 1.00 90.19 86 LEU A O 1
ATOM 705 N N . PHE A 1 87 ? -14.171 20.702 -9.456 1.00 90.06 87 PHE A N 1
ATOM 706 C CA . PHE A 1 87 ? -15.058 19.863 -8.661 1.00 90.06 87 PHE A CA 1
ATOM 707 C C . PHE A 1 87 ? -14.727 19.947 -7.165 1.00 90.06 87 PHE A C 1
ATOM 709 O O . PHE A 1 87 ? -15.633 20.160 -6.361 1.00 90.06 87 PHE A O 1
ATOM 716 N N . SER A 1 88 ? -13.446 19.887 -6.788 1.00 89.00 88 SER A N 1
ATOM 717 C CA . SER A 1 88 ? -13.016 20.033 -5.393 1.00 89.00 88 SER A CA 1
ATOM 718 C C . SER A 1 88 ? -13.387 21.395 -4.804 1.00 89.00 88 SER A C 1
ATOM 720 O O . SER A 1 88 ? -13.881 21.452 -3.684 1.00 89.00 88 SER A O 1
ATOM 722 N N . LEU A 1 89 ? -13.223 22.495 -5.550 1.00 89.75 89 LEU A N 1
ATOM 723 C CA . LEU A 1 89 ? -13.675 23.823 -5.103 1.00 89.75 89 LEU A CA 1
ATOM 724 C C . LEU A 1 89 ? -15.199 23.887 -4.947 1.00 89.75 89 LEU A C 1
ATOM 726 O O . LEU A 1 89 ? -15.723 24.541 -4.043 1.00 89.75 89 LEU A O 1
ATOM 730 N N . TYR A 1 90 ? -15.922 23.204 -5.834 1.00 92.19 90 TYR A N 1
ATOM 731 C CA . TYR A 1 90 ? -17.374 23.137 -5.796 1.00 92.19 90 TYR A CA 1
ATOM 732 C C . TYR A 1 90 ? -17.878 22.421 -4.537 1.00 92.19 90 TYR A C 1
ATOM 734 O O . TYR A 1 90 ? -18.732 22.964 -3.834 1.00 92.19 90 TYR A O 1
ATOM 742 N N . THR A 1 91 ? -17.324 21.250 -4.210 1.00 90.31 91 THR A N 1
ATOM 743 C CA . THR A 1 91 ? -17.684 20.492 -3.001 1.00 90.31 91 THR A CA 1
ATOM 744 C C . THR A 1 91 ? -17.148 21.138 -1.722 1.00 90.31 91 THR A C 1
ATOM 746 O O . THR A 1 91 ? -17.843 21.141 -0.711 1.00 90.31 91 THR A O 1
ATOM 749 N N . GLU A 1 92 ? -15.982 21.785 -1.769 1.00 90.56 92 GLU A N 1
ATOM 750 C CA . GLU A 1 92 ? -15.456 22.612 -0.675 1.00 90.56 92 GLU A CA 1
ATOM 751 C C . GLU A 1 92 ? -16.415 23.746 -0.302 1.00 90.56 92 GLU A C 1
ATOM 753 O O . GLU A 1 92 ? -16.623 24.006 0.881 1.00 90.56 92 GLU A O 1
ATOM 758 N N . SER A 1 93 ? -17.068 24.375 -1.286 1.00 92.00 93 SER A N 1
ATOM 759 C CA . SER A 1 93 ? -18.053 25.424 -0.996 1.00 92.00 93 SER A CA 1
ATOM 760 C C . SER A 1 93 ? -19.253 24.925 -0.194 1.00 92.00 93 SER A C 1
ATOM 762 O O . SER A 1 93 ? -19.764 25.673 0.630 1.00 92.00 93 SER A O 1
ATOM 764 N N . ILE A 1 94 ? -19.657 23.663 -0.385 1.00 92.25 94 ILE A N 1
ATOM 765 C CA . ILE A 1 94 ? -20.727 23.025 0.394 1.00 92.25 94 ILE A CA 1
ATOM 766 C C . ILE A 1 94 ? -20.265 22.820 1.834 1.00 92.25 94 ILE A C 1
ATOM 768 O O . ILE A 1 94 ? -20.985 23.177 2.759 1.00 92.25 94 ILE A O 1
ATOM 772 N N . MET A 1 95 ? -19.065 22.268 2.024 1.00 90.81 95 MET A N 1
ATOM 773 C CA . MET A 1 95 ? -18.557 21.948 3.361 1.00 90.81 95 MET A CA 1
ATOM 774 C C . MET A 1 95 ? -18.311 23.205 4.192 1.00 90.81 95 MET A C 1
ATOM 776 O O . MET A 1 95 ? -18.660 23.225 5.363 1.00 90.81 95 MET A O 1
ATOM 780 N N . ARG A 1 96 ? -17.840 24.298 3.580 1.00 89.94 96 ARG A N 1
ATOM 781 C CA . ARG A 1 96 ? -17.736 25.588 4.281 1.00 89.94 96 ARG A CA 1
ATOM 782 C C . ARG A 1 96 ? -19.079 26.168 4.692 1.00 89.94 96 ARG A C 1
ATOM 784 O O . ARG A 1 96 ? -19.160 26.810 5.732 1.00 89.94 96 ARG A O 1
ATOM 791 N N . ASP A 1 97 ? -20.116 25.968 3.883 1.00 90.88 97 ASP A N 1
ATOM 792 C CA . ASP A 1 97 ? -21.463 26.415 4.240 1.00 90.88 97 ASP A CA 1
ATOM 793 C C . ASP A 1 97 ? -22.027 25.573 5.403 1.00 90.88 97 ASP A C 1
ATOM 795 O O . ASP A 1 97 ? -22.670 26.120 6.292 1.00 90.88 97 ASP A O 1
ATOM 799 N N . VAL A 1 98 ? -21.706 24.272 5.460 1.00 90.50 98 VAL A N 1
ATOM 800 C CA . VAL A 1 98 ? -22.019 23.388 6.602 1.00 90.50 98 VAL A CA 1
ATOM 801 C C . VAL A 1 98 ? -21.231 23.775 7.858 1.00 90.50 98 VAL A C 1
ATOM 803 O O . VAL A 1 98 ? -21.784 23.769 8.956 1.00 90.50 98 VAL A O 1
ATOM 806 N N . GLU A 1 99 ? -19.948 24.115 7.709 1.00 86.62 99 GLU A N 1
ATOM 807 C CA . GLU A 1 99 ? -19.071 24.545 8.803 1.00 86.62 99 GLU A CA 1
ATOM 808 C C . GLU A 1 99 ? -19.494 25.906 9.370 1.00 86.62 99 GLU A C 1
ATOM 810 O O . GLU A 1 99 ? -19.349 26.140 10.568 1.00 86.62 99 GLU A O 1
ATOM 815 N N . ALA A 1 100 ? -20.041 26.795 8.537 1.00 86.19 100 ALA A N 1
ATOM 816 C CA . ALA A 1 100 ? -20.513 28.113 8.947 1.00 86.19 100 ALA A CA 1
ATOM 817 C C . ALA A 1 100 ? -21.835 28.086 9.738 1.00 86.19 100 ALA A C 1
ATOM 819 O O . ALA A 1 100 ? -22.134 29.075 10.404 1.00 86.19 100 ALA A O 1
ATOM 820 N N . GLU A 1 101 ? -22.607 26.991 9.699 1.00 83.31 101 GLU A N 1
ATOM 821 C CA . GLU A 1 101 ? -23.807 26.842 10.539 1.00 83.31 101 GLU A CA 1
ATOM 822 C C . GLU A 1 101 ? -23.424 26.867 12.030 1.00 83.31 101 GLU A C 1
ATOM 824 O O . GLU A 1 101 ? -22.489 26.183 12.480 1.00 83.31 101 GLU A O 1
ATOM 829 N N . ASP A 1 102 ? -24.144 27.685 12.796 1.00 69.44 102 ASP A N 1
ATOM 830 C CA . ASP A 1 102 ? -23.923 27.864 14.227 1.00 69.44 102 ASP A CA 1
ATOM 831 C C . ASP A 1 102 ? -24.607 26.731 14.995 1.00 69.44 102 ASP A C 1
ATOM 833 O O . ASP A 1 102 ? -25.829 26.600 14.997 1.00 69.44 102 ASP A O 1
ATOM 837 N N . THR A 1 103 ? -23.799 25.862 15.594 1.00 71.19 103 THR A N 1
ATOM 838 C CA . THR A 1 103 ? -24.262 24.687 16.336 1.00 71.19 103 THR A CA 1
ATOM 839 C C . THR A 1 103 ? -23.483 24.610 17.639 1.00 71.19 103 THR A C 1
ATOM 841 O O . THR A 1 103 ? -22.250 24.657 17.642 1.00 71.19 103 THR A O 1
ATOM 844 N N . GLU A 1 104 ? -24.215 24.482 18.746 1.00 63.44 104 GLU A N 1
ATOM 845 C CA . GLU A 1 104 ? -23.732 24.652 20.126 1.00 63.44 104 GLU A CA 1
ATOM 846 C C . GLU A 1 104 ? -22.559 23.709 20.489 1.00 63.44 104 GLU A C 1
ATOM 848 O O . GLU A 1 104 ? -21.718 24.056 21.316 1.00 63.44 104 GLU A O 1
ATOM 853 N N . ASP A 1 105 ? -22.432 22.560 19.803 1.00 73.06 105 ASP A N 1
ATOM 854 C CA . ASP A 1 105 ? -21.315 21.603 19.943 1.00 73.06 105 ASP A CA 1
ATOM 855 C C . ASP A 1 105 ? -20.746 21.105 18.592 1.00 73.06 105 ASP A C 1
ATOM 857 O O . ASP A 1 105 ? -20.171 20.017 18.517 1.00 73.06 105 ASP A O 1
ATOM 861 N N . LYS A 1 106 ? -20.913 21.866 17.492 1.00 82.44 106 LYS A N 1
ATOM 862 C CA . LYS A 1 106 ? -20.421 21.499 16.140 1.00 82.44 106 LYS A CA 1
ATOM 863 C C . LYS A 1 106 ? -20.654 20.019 15.803 1.00 82.44 106 LYS A C 1
ATOM 865 O O . LYS A 1 106 ? -19.711 19.283 15.513 1.00 82.44 106 LYS A O 1
ATOM 870 N N . TYR A 1 107 ? -21.909 19.573 15.889 1.00 87.31 107 TYR A N 1
ATOM 871 C CA . TYR A 1 107 ? -22.327 18.194 15.595 1.00 87.31 107 TYR A CA 1
ATOM 872 C C . TYR A 1 107 ? -21.646 17.116 16.458 1.00 87.31 107 TYR A C 1
ATOM 874 O O . TYR A 1 107 ? -21.428 15.993 15.998 1.00 87.31 107 TYR A O 1
ATOM 882 N N . SER A 1 108 ? -21.247 17.447 17.690 1.00 89.25 108 SER A N 1
ATOM 883 C CA . SER A 1 108 ? -20.454 16.579 18.570 1.00 89.25 108 SER A CA 1
ATOM 884 C C . SER A 1 108 ? -19.170 16.074 17.905 1.00 89.25 108 SER A C 1
ATOM 886 O O . SER A 1 108 ? -18.800 14.902 18.024 1.00 89.25 108 SER A O 1
ATOM 888 N N . ALA A 1 109 ? -18.478 16.957 17.183 1.00 87.12 109 ALA A N 1
ATOM 889 C CA . ALA A 1 109 ? -17.271 16.626 16.437 1.00 87.12 109 ALA A CA 1
ATOM 890 C C . ALA A 1 109 ? -16.136 16.070 17.314 1.00 87.12 109 ALA A C 1
ATOM 892 O O . ALA A 1 109 ? -15.953 16.400 18.497 1.00 87.12 109 ALA A O 1
ATOM 893 N N . ILE A 1 110 ? -15.291 15.251 16.690 1.00 86.00 110 ILE A N 1
ATOM 894 C CA . ILE A 1 110 ? -14.028 14.811 17.286 1.00 86.00 110 ILE A CA 1
ATOM 895 C C 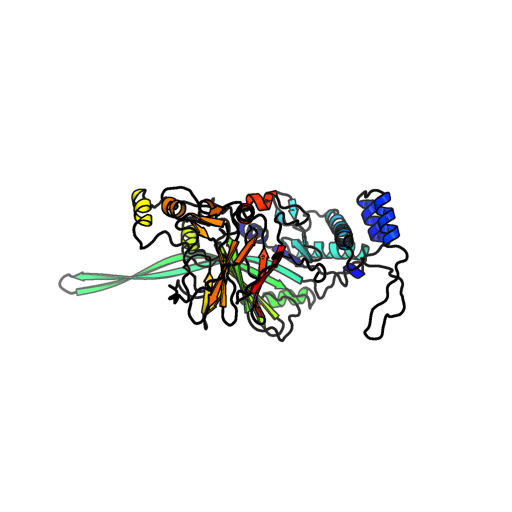. ILE A 1 110 ? -13.068 15.992 17.285 1.00 86.00 110 ILE A C 1
ATOM 897 O O . ILE A 1 110 ? -12.895 16.642 16.263 1.00 86.00 110 ILE A O 1
ATOM 901 N N . LYS A 1 111 ? -12.409 16.261 18.414 1.00 85.75 111 LYS A N 1
ATOM 902 C CA . LYS A 1 111 ? -11.441 17.357 18.507 1.00 85.75 111 LYS A CA 1
ATOM 903 C C . LYS A 1 111 ? -10.025 16.817 18.335 1.00 85.75 111 LYS A C 1
ATOM 905 O O . LYS A 1 111 ? -9.579 15.992 19.131 1.00 85.75 111 LYS A O 1
ATOM 910 N N . LEU A 1 112 ? -9.307 17.300 17.326 1.00 76.69 112 LEU A N 1
ATOM 911 C CA . LEU A 1 112 ? -7.884 17.030 17.130 1.00 76.69 112 LEU A CA 1
ATOM 912 C C . LEU A 1 112 ? -7.112 18.324 17.379 1.00 76.69 112 LEU A C 1
ATOM 914 O O . LEU A 1 112 ? -7.334 19.325 16.702 1.00 76.69 112 LEU A O 1
ATOM 918 N N . ASN A 1 113 ? -6.222 18.321 18.373 1.00 80.38 113 ASN A N 1
ATOM 919 C CA . ASN A 1 113 ? -5.487 19.518 18.806 1.00 80.38 113 ASN A CA 1
ATOM 920 C C . ASN A 1 113 ? -6.409 20.723 19.100 1.00 80.38 113 ASN A C 1
ATOM 922 O O . ASN A 1 113 ? -6.068 21.859 18.797 1.00 80.38 113 ASN A O 1
ATOM 926 N N . GLY A 1 114 ? -7.599 20.463 19.652 1.00 79.19 114 GLY A N 1
ATOM 927 C CA . GLY A 1 114 ? -8.604 21.485 19.968 1.00 79.19 114 GLY A CA 1
ATOM 928 C C . GLY A 1 114 ? -9.556 21.843 18.822 1.00 79.19 114 GLY A C 1
ATOM 929 O O . GLY A 1 114 ? -10.636 22.357 19.098 1.00 79.19 114 GLY A O 1
ATOM 930 N N . ASN A 1 115 ? -9.228 21.504 17.572 1.00 82.38 115 ASN A N 1
ATOM 931 C CA . ASN A 1 115 ? -10.068 21.817 16.414 1.00 82.38 115 ASN A CA 1
ATOM 932 C C . ASN A 1 115 ? -11.098 20.707 16.153 1.00 82.38 115 ASN A C 1
ATOM 934 O O . ASN A 1 115 ? -10.712 19.532 16.154 1.00 82.38 115 ASN A O 1
ATOM 938 N N . PRO A 1 116 ? -12.382 21.039 15.927 1.00 87.25 116 PRO A N 1
ATOM 939 C CA . PRO A 1 116 ? -13.390 20.058 15.544 1.00 87.25 116 PRO A CA 1
ATOM 940 C C . PRO A 1 116 ? -13.089 19.497 14.147 1.00 87.25 116 PRO A C 1
ATOM 942 O O . PRO A 1 116 ? -12.764 20.237 13.225 1.00 87.25 116 PRO A O 1
ATOM 945 N N . ILE A 1 117 ? -13.196 18.180 14.000 1.00 88.12 117 ILE A N 1
ATOM 946 C CA . ILE A 1 117 ? -13.129 17.467 12.726 1.00 88.12 117 ILE A CA 1
ATOM 947 C C . ILE A 1 117 ? -14.494 16.833 12.485 1.00 88.12 117 ILE A C 1
ATOM 949 O O . ILE A 1 117 ? -14.882 15.897 13.189 1.00 88.12 117 ILE A O 1
ATOM 953 N N . THR A 1 118 ? -15.188 17.347 11.477 1.00 89.88 118 THR A N 1
ATOM 954 C CA . THR A 1 118 ? -16.518 16.906 11.037 1.00 89.88 118 THR A CA 1
ATOM 955 C C . THR A 1 118 ? -16.472 16.112 9.736 1.00 89.88 118 THR A C 1
ATOM 957 O O . THR A 1 118 ? -17.392 15.347 9.464 1.00 89.88 118 THR A O 1
ATOM 960 N N . GLU A 1 119 ? -15.393 16.210 8.956 1.00 88.88 119 GLU A N 1
ATOM 961 C CA . GLU A 1 119 ? -15.246 15.477 7.701 1.00 88.88 119 GLU A CA 1
ATOM 962 C C . GLU A 1 119 ? -13.799 15.072 7.382 1.00 88.88 119 GLU A C 1
ATOM 964 O O . GLU A 1 119 ? -12.828 15.723 7.767 1.00 88.88 119 GLU A O 1
ATOM 969 N N . LEU A 1 120 ? -13.668 13.988 6.622 1.00 85.50 120 LEU A N 1
ATOM 970 C CA . LEU A 1 120 ? -12.465 13.542 5.932 1.00 85.50 120 LEU A CA 1
ATOM 971 C C . LEU A 1 120 ? -12.808 13.380 4.455 1.00 85.50 120 LEU A C 1
ATOM 973 O O . LEU A 1 120 ? -13.807 12.745 4.118 1.00 85.50 120 LEU A O 1
ATOM 977 N N . ARG A 1 121 ? -11.989 13.947 3.570 1.00 80.81 121 ARG A N 1
ATOM 978 C CA . ARG A 1 121 ? -12.255 13.959 2.129 1.00 80.81 121 ARG A CA 1
ATOM 979 C C . ARG A 1 121 ? -11.046 13.473 1.349 1.00 80.81 121 ARG A C 1
ATOM 981 O O . ARG A 1 121 ? -9.927 13.906 1.619 1.00 80.81 121 ARG A O 1
ATOM 988 N N . TYR A 1 122 ? -11.288 12.604 0.376 1.00 71.94 122 TYR A N 1
ATOM 989 C CA . TYR A 1 122 ? -10.297 12.174 -0.602 1.00 71.94 122 TYR A CA 1
ATOM 990 C C . TYR A 1 122 ? -10.957 12.141 -1.979 1.00 71.94 122 TYR A C 1
ATOM 992 O O . TYR A 1 122 ? -11.825 11.315 -2.224 1.00 71.94 122 TYR A O 1
ATOM 1000 N N . ALA A 1 123 ? -10.568 13.066 -2.858 1.00 65.50 123 ALA A N 1
ATOM 1001 C CA . ALA A 1 123 ? -11.225 13.273 -4.149 1.00 65.50 123 ALA A CA 1
ATOM 1002 C C . ALA A 1 123 ? -12.757 13.448 -4.011 1.00 65.50 123 ALA A C 1
ATOM 1004 O O . ALA A 1 123 ? -13.205 14.455 -3.456 1.00 65.50 123 ALA A O 1
ATOM 1005 N N . ASP A 1 124 ? -13.547 12.513 -4.537 1.00 67.00 124 ASP A N 1
ATOM 1006 C CA . ASP A 1 124 ? -15.008 12.472 -4.468 1.00 67.00 124 ASP A CA 1
ATOM 1007 C C . ASP A 1 124 ? -15.561 11.714 -3.248 1.00 67.00 124 ASP A C 1
ATOM 1009 O O . ASP A 1 124 ? -16.721 11.928 -2.885 1.00 67.00 124 ASP A O 1
ATOM 1013 N N . ASP A 1 125 ? -14.734 10.932 -2.551 1.00 75.00 125 ASP A N 1
ATOM 1014 C CA . ASP A 1 125 ? -15.113 10.243 -1.319 1.00 75.00 125 ASP A CA 1
ATOM 1015 C C . ASP A 1 125 ? -15.118 11.203 -0.123 1.00 75.00 125 ASP A C 1
ATOM 1017 O O . ASP A 1 125 ? -14.146 11.915 0.158 1.00 75.00 125 ASP A O 1
ATOM 1021 N N . THR A 1 126 ? -16.219 11.210 0.631 1.00 82.00 126 THR A N 1
ATOM 1022 C CA . THR A 1 126 ? -16.355 12.011 1.854 1.00 82.00 126 THR A CA 1
ATOM 1023 C C . THR A 1 126 ? -16.878 11.156 3.003 1.00 82.00 126 THR A C 1
ATOM 1025 O O . THR A 1 126 ? -17.938 10.539 2.906 1.00 82.00 126 THR A O 1
ATOM 1028 N N . ALA A 1 127 ? -16.152 11.156 4.119 1.00 86.81 127 ALA A N 1
ATOM 1029 C CA . ALA A 1 127 ? -16.577 10.571 5.382 1.00 86.81 127 ALA A CA 1
ATOM 1030 C C . ALA A 1 127 ? -16.866 11.687 6.388 1.00 86.81 127 ALA A C 1
ATOM 1032 O O . ALA A 1 127 ? -15.977 12.458 6.729 1.00 86.81 127 ALA A O 1
ATOM 1033 N N . LEU A 1 128 ? -18.101 11.770 6.861 1.00 90.00 128 LEU A N 1
ATOM 1034 C CA . LEU A 1 128 ? -18.541 12.659 7.934 1.00 90.00 128 LEU A CA 1
ATOM 1035 C C . LEU A 1 128 ? -18.287 11.994 9.288 1.00 90.00 128 LEU A C 1
ATOM 1037 O O . LEU A 1 128 ? -18.337 10.770 9.366 1.00 90.00 128 LEU A O 1
ATOM 1041 N N . LEU A 1 129 ? -18.015 12.763 10.340 1.00 90.44 129 LEU A N 1
ATOM 1042 C CA . LEU A 1 129 ? -17.617 12.252 11.651 1.00 90.44 129 LEU A CA 1
ATOM 1043 C C . LEU A 1 129 ? -18.389 12.950 12.771 1.00 90.44 129 LEU A C 1
ATOM 1045 O O . LEU A 1 129 ? -18.518 14.171 12.782 1.00 90.44 129 LEU A O 1
ATOM 1049 N N . SER A 1 130 ? -18.825 12.174 13.757 1.00 89.88 130 SER A N 1
ATOM 1050 C CA . SER A 1 130 ? -19.386 12.663 15.016 1.00 89.88 130 SER A CA 1
ATOM 1051 C C . SER A 1 130 ? -19.086 11.678 16.146 1.00 89.88 130 SER A C 1
ATOM 1053 O O . SER A 1 130 ? -18.766 10.515 15.905 1.00 89.88 130 SER A O 1
ATOM 1055 N N . LYS A 1 131 ? -19.174 12.126 17.396 1.00 89.19 131 LYS A N 1
ATOM 1056 C CA . LYS A 1 131 ? -19.125 11.255 18.579 1.00 89.19 131 LYS A CA 1
ATOM 1057 C C . LYS A 1 131 ? -20.473 10.622 18.909 1.00 89.19 131 LYS A C 1
ATOM 1059 O O . LYS A 1 131 ? -20.508 9.689 19.704 1.00 89.19 131 LYS A O 1
ATOM 1064 N N . THR A 1 132 ? -21.562 11.128 18.334 1.00 85.06 132 THR A N 1
ATOM 1065 C CA . THR A 1 132 ? -22.928 10.694 18.642 1.00 85.06 132 THR A CA 1
ATOM 1066 C C . THR A 1 132 ? -23.711 10.405 17.367 1.00 85.06 132 THR A C 1
ATOM 1068 O O . THR A 1 132 ? -23.402 10.913 16.283 1.00 85.06 132 THR A O 1
ATOM 1071 N N . THR A 1 133 ? -24.751 9.581 17.494 1.00 81.44 133 THR A N 1
ATOM 1072 C CA . THR A 1 133 ? -25.654 9.285 16.374 1.00 81.44 133 THR A CA 1
ATOM 1073 C C . THR A 1 133 ? -26.425 10.543 15.974 1.00 81.44 133 THR A C 1
ATOM 1075 O O . THR A 1 133 ? -26.621 10.817 14.790 1.00 81.44 133 THR A O 1
ATOM 1078 N N . GLU A 1 134 ? -26.845 11.320 16.971 1.00 84.00 134 GLU A N 1
ATOM 1079 C CA . GLU A 1 134 ? -27.601 12.558 16.829 1.00 84.00 134 GLU A CA 1
ATOM 1080 C C . GLU A 1 134 ? -26.782 13.602 16.067 1.00 84.00 134 GLU A C 1
ATOM 1082 O O . GLU A 1 134 ? -27.264 14.141 15.069 1.00 84.00 134 GLU A O 1
ATOM 1087 N N . GLY A 1 135 ? -25.521 13.805 16.467 1.00 89.12 135 GLY A N 1
ATOM 1088 C CA . GLY A 1 135 ? -24.611 14.731 15.801 1.00 89.12 135 GLY A CA 1
ATOM 1089 C C . GLY A 1 135 ? -24.314 14.318 14.359 1.00 89.12 135 GLY A C 1
ATOM 1090 O O . GLY A 1 135 ? -24.357 15.155 13.458 1.00 89.12 135 GLY A O 1
ATOM 1091 N N . LEU A 1 136 ? -24.101 13.020 14.092 1.00 87.38 136 LEU A N 1
ATOM 1092 C CA . LEU A 1 136 ? -23.909 12.547 12.717 1.00 87.38 136 LEU A CA 1
ATOM 1093 C C . LEU A 1 136 ? -25.158 12.782 11.854 1.00 87.38 136 LEU A C 1
ATOM 1095 O O . LEU A 1 136 ? -25.041 13.189 10.698 1.00 87.38 136 LEU A O 1
ATOM 1099 N N . ASN A 1 137 ? -26.350 12.527 12.395 1.00 85.69 137 ASN A N 1
ATOM 1100 C CA . ASN A 1 137 ? -27.604 12.722 11.673 1.00 85.69 137 ASN A CA 1
ATOM 1101 C C . ASN A 1 137 ? -27.836 14.203 11.332 1.00 85.69 137 ASN A C 1
ATOM 1103 O O . ASN A 1 137 ? -28.178 14.517 10.192 1.00 85.69 137 ASN A O 1
ATOM 1107 N N . GLU A 1 138 ? -27.604 15.109 12.281 1.00 88.50 138 GLU A N 1
ATOM 1108 C CA . GLU A 1 138 ? -27.694 16.555 12.057 1.00 88.50 138 GLU A CA 1
ATOM 1109 C C . GLU A 1 138 ? -26.701 17.019 10.978 1.00 88.50 138 GLU A C 1
ATOM 1111 O O . GLU A 1 138 ? -27.088 17.673 10.004 1.00 88.50 138 GLU A O 1
ATOM 1116 N N . LEU A 1 139 ? -25.441 16.579 11.073 1.00 91.19 139 LEU A N 1
ATOM 1117 C CA . LEU A 1 139 ? -24.406 16.876 10.082 1.00 91.19 139 LEU A CA 1
ATOM 1118 C C . LEU A 1 139 ? -24.798 16.375 8.683 1.00 91.19 139 LEU A C 1
ATOM 1120 O O . LEU A 1 139 ? -24.707 17.114 7.702 1.00 91.19 139 LEU A O 1
ATOM 1124 N N . MET A 1 140 ? -25.296 15.141 8.570 1.00 88.00 140 MET A N 1
ATOM 1125 C CA . MET A 1 140 ? -25.763 14.576 7.299 1.00 88.00 140 MET A CA 1
ATOM 1126 C C . MET A 1 140 ? -26.954 15.345 6.713 1.00 88.00 140 MET A C 1
ATOM 1128 O O . MET A 1 140 ? -27.039 15.507 5.491 1.00 88.00 140 MET A O 1
ATOM 1132 N N . GLN A 1 141 ? -27.875 15.827 7.550 1.00 89.38 141 GLN A N 1
ATOM 1133 C CA . GLN A 1 141 ? -29.014 16.636 7.110 1.00 89.38 141 GLN A CA 1
ATOM 1134 C C . GLN A 1 141 ? -28.568 17.997 6.572 1.00 89.38 141 GLN A C 1
ATOM 1136 O O . GLN A 1 141 ? -29.023 18.400 5.496 1.00 89.38 141 GLN A O 1
ATOM 1141 N N . ASN A 1 142 ? -27.628 18.661 7.246 1.00 90.75 142 ASN A N 1
ATOM 1142 C CA . ASN A 1 142 ? -27.071 19.925 6.773 1.00 90.75 142 ASN A CA 1
ATOM 1143 C C . ASN A 1 142 ? -26.271 19.736 5.483 1.00 90.75 142 ASN A C 1
ATOM 1145 O O . ASN A 1 142 ? -26.518 20.442 4.502 1.00 90.75 142 ASN A O 1
ATOM 1149 N N . VAL A 1 143 ? -25.412 18.716 5.404 1.00 91.75 143 VAL A N 1
ATOM 1150 C CA . VAL A 1 143 ? -24.707 18.378 4.158 1.00 91.75 143 VAL A CA 1
ATOM 1151 C C . VAL A 1 143 ? -25.701 18.131 3.023 1.00 91.75 143 VAL A C 1
ATOM 1153 O O . VAL A 1 143 ? -25.528 18.678 1.933 1.00 91.75 143 VAL A O 1
ATOM 1156 N N . LYS A 1 144 ? -26.785 17.382 3.259 1.00 91.12 144 LYS A N 1
ATOM 1157 C CA . LYS A 1 144 ? -27.844 17.163 2.263 1.00 91.12 144 LYS A CA 1
ATOM 1158 C C . LYS A 1 144 ? -28.478 18.481 1.800 1.00 91.12 144 LYS A C 1
ATOM 1160 O O . LYS A 1 144 ? -28.594 18.691 0.593 1.00 91.12 144 LYS A O 1
ATOM 1165 N N . LYS A 1 145 ? -28.858 19.360 2.733 1.00 92.69 145 LYS A N 1
ATOM 1166 C CA . LYS A 1 145 ? -29.467 20.678 2.472 1.00 92.69 145 LYS A CA 1
ATOM 1167 C C . LYS A 1 145 ? -28.556 21.552 1.599 1.00 92.69 145 LYS A C 1
ATOM 1169 O O . LYS A 1 145 ? -28.973 22.008 0.533 1.00 92.69 145 LYS A O 1
ATOM 1174 N N . PHE A 1 146 ? -27.295 21.741 1.989 1.00 93.56 146 PHE A N 1
ATOM 1175 C CA . PHE A 1 146 ? -26.357 22.583 1.233 1.00 93.56 146 PHE A CA 1
ATOM 1176 C C . PHE A 1 146 ? -25.943 21.965 -0.106 1.00 93.56 146 PHE A C 1
ATOM 1178 O O . PHE A 1 146 ? -25.796 22.677 -1.102 1.00 93.56 146 PHE A O 1
ATOM 1185 N N . SER A 1 147 ? -25.843 20.637 -0.180 1.00 92.50 147 SER A N 1
ATOM 1186 C CA . SER A 1 147 ? -25.566 19.944 -1.442 1.00 92.50 147 SER A CA 1
ATOM 1187 C C . SER A 1 147 ? -26.696 20.116 -2.451 1.00 92.50 147 SER A C 1
ATOM 1189 O O . SER A 1 147 ? -26.442 20.416 -3.620 1.00 92.50 147 SER A O 1
ATOM 1191 N N . GLN A 1 148 ? -27.952 20.026 -1.999 1.00 92.25 148 GLN A N 1
ATOM 1192 C CA . GLN A 1 148 ? -29.128 20.294 -2.830 1.00 92.25 148 GLN A CA 1
ATOM 1193 C C . GLN A 1 148 ? -29.111 21.727 -3.376 1.00 92.25 148 GLN A C 1
ATOM 1195 O O . GLN A 1 148 ? -29.333 21.931 -4.573 1.00 92.25 148 GLN A O 1
ATOM 1200 N N . ASN A 1 149 ? -28.715 22.708 -2.557 1.00 92.62 149 ASN A N 1
ATOM 1201 C CA . ASN A 1 149 ? -28.509 24.092 -2.999 1.00 92.62 149 ASN A CA 1
ATOM 1202 C C . ASN A 1 149 ? -27.399 24.236 -4.049 1.00 92.62 149 ASN A C 1
ATOM 1204 O O . ASN A 1 149 ? -27.371 25.226 -4.776 1.00 92.62 149 ASN A O 1
ATOM 1208 N N . LYS A 1 150 ? -26.517 23.248 -4.199 1.00 92.00 150 LYS A N 1
ATOM 1209 C CA . LYS A 1 150 ? -25.493 23.160 -5.249 1.00 92.00 150 LYS A CA 1
ATOM 1210 C C . LYS A 1 150 ? -25.829 22.123 -6.330 1.00 92.00 150 LYS A C 1
ATOM 1212 O O . LYS A 1 150 ? -24.973 21.795 -7.143 1.00 92.00 150 LYS A O 1
ATOM 1217 N N . ASN A 1 151 ? -27.076 21.661 -6.423 1.00 93.50 151 ASN A N 1
ATOM 1218 C CA . ASN A 1 151 ? -27.534 20.645 -7.385 1.00 93.50 151 ASN A CA 1
ATOM 1219 C C . ASN A 1 151 ? -26.801 19.291 -7.276 1.00 93.50 151 ASN A C 1
ATOM 1221 O O . ASN A 1 151 ? -26.844 18.498 -8.216 1.00 93.50 151 ASN A O 1
ATOM 1225 N N . LEU A 1 152 ? -26.154 19.011 -6.144 1.00 90.69 152 LEU A N 1
ATOM 1226 C CA . LEU A 1 152 ? -25.565 17.712 -5.843 1.00 90.69 152 LEU A CA 1
ATOM 1227 C C . LEU A 1 152 ? -26.501 16.947 -4.910 1.00 90.69 152 LEU A C 1
ATOM 1229 O O . LEU A 1 152 ? -26.815 17.385 -3.805 1.00 90.69 152 LEU A O 1
ATOM 1233 N N . LEU A 1 153 ? -26.989 15.801 -5.378 1.00 88.19 153 LEU A N 1
ATOM 1234 C CA . LEU A 1 153 ? -27.922 14.968 -4.627 1.00 88.19 153 LEU A CA 1
ATOM 1235 C C . LEU A 1 153 ? -27.183 13.788 -4.014 1.00 88.19 153 LEU A C 1
ATOM 1237 O O . LEU A 1 153 ? -26.527 13.032 -4.731 1.00 88.19 153 LEU A O 1
ATOM 1241 N N . LEU A 1 154 ? -27.335 13.602 -2.705 1.00 83.25 154 LEU A N 1
ATOM 1242 C CA . LEU A 1 154 ? -26.815 12.421 -2.026 1.00 83.25 154 LEU A CA 1
ATOM 1243 C C . LEU A 1 154 ? -27.505 11.152 -2.534 1.00 83.25 154 LEU A C 1
ATOM 1245 O O . LEU A 1 154 ? -28.730 11.088 -2.661 1.00 83.25 154 LEU A O 1
ATOM 1249 N N . ASN A 1 155 ? -26.706 10.130 -2.800 1.00 79.50 155 ASN A N 1
ATOM 1250 C CA . ASN A 1 155 ? -27.145 8.809 -3.192 1.00 79.50 155 ASN A CA 1
ATOM 1251 C C . ASN A 1 155 ? -27.424 7.963 -1.949 1.00 79.50 155 ASN A C 1
ATOM 1253 O O . ASN A 1 155 ? -26.544 7.287 -1.424 1.00 79.50 155 ASN A O 1
ATOM 1257 N N . ALA A 1 156 ? -28.680 7.948 -1.506 1.00 72.19 156 ALA A N 1
ATOM 1258 C CA . ALA A 1 156 ? -29.080 7.220 -0.302 1.00 72.19 156 ALA A CA 1
ATOM 1259 C C . ALA A 1 156 ? -28.722 5.718 -0.320 1.00 72.19 156 ALA A C 1
ATOM 1261 O O . ALA A 1 156 ? -28.505 5.140 0.740 1.00 72.19 156 ALA A O 1
ATOM 1262 N N . LYS A 1 157 ? -28.646 5.078 -1.499 1.00 63.62 157 LYS A N 1
ATOM 1263 C CA . LYS A 1 157 ? -28.279 3.655 -1.610 1.00 63.62 157 LYS A CA 1
ATOM 1264 C C . LYS A 1 157 ? -26.786 3.425 -1.368 1.00 63.62 157 LYS A C 1
ATOM 1266 O O . LYS A 1 157 ? -26.409 2.415 -0.767 1.00 63.62 157 LYS A O 1
ATOM 1271 N N . LYS A 1 158 ? -25.947 4.348 -1.845 1.00 59.47 158 LYS A N 1
ATOM 1272 C CA . LYS A 1 158 ? -24.486 4.264 -1.740 1.00 59.47 158 LYS A CA 1
ATOM 1273 C C . LYS A 1 158 ? -23.935 4.886 -0.457 1.00 59.47 158 LYS A C 1
ATOM 1275 O O . LYS A 1 158 ? -22.915 4.413 0.022 1.00 59.47 158 LYS A O 1
ATOM 1280 N N . THR A 1 159 ? -24.638 5.844 0.143 1.00 68.00 159 THR A N 1
ATOM 1281 C CA . THR A 1 159 ? -24.298 6.403 1.456 1.00 68.00 159 THR A CA 1
ATOM 1282 C C . THR A 1 159 ? -24.387 5.333 2.554 1.00 68.00 159 THR A C 1
ATOM 1284 O O . THR A 1 159 ? -25.373 4.593 2.623 1.00 68.00 159 THR A O 1
ATOM 1287 N N . LYS A 1 160 ? -23.375 5.242 3.428 1.00 65.31 160 LYS A N 1
ATOM 1288 C CA . LYS A 1 160 ? -23.277 4.247 4.518 1.00 65.31 160 LYS A CA 1
ATOM 1289 C C . LYS A 1 160 ? -22.933 4.902 5.852 1.00 65.31 160 LYS A C 1
ATOM 1291 O O . LYS A 1 160 ? -22.229 5.904 5.878 1.00 65.31 160 LYS A O 1
ATOM 1296 N N . VAL A 1 161 ? -23.384 4.300 6.953 1.00 64.38 161 VAL A N 1
ATOM 1297 C CA . VAL A 1 161 ? -23.043 4.737 8.314 1.00 64.38 161 VAL A CA 1
ATOM 1298 C C . VAL A 1 161 ? -22.289 3.631 9.049 1.00 64.38 161 VAL A C 1
ATOM 1300 O O . VAL A 1 161 ? -22.671 2.459 9.011 1.00 64.38 161 VAL A O 1
ATOM 1303 N N . VAL A 1 162 ? -21.205 4.009 9.717 1.00 60.16 162 VAL A N 1
ATOM 1304 C CA . VAL A 1 162 ? -20.335 3.135 10.502 1.00 60.16 162 VAL A CA 1
ATOM 1305 C C . VAL A 1 162 ? -20.199 3.711 11.902 1.00 60.16 162 VAL A C 1
ATOM 1307 O O . VAL A 1 162 ? -19.752 4.835 12.061 1.00 60.16 162 VAL A O 1
ATOM 1310 N N . VAL A 1 163 ? -20.531 2.935 12.921 1.00 61.38 163 VAL A N 1
ATOM 1311 C CA . VAL A 1 163 ? -20.325 3.279 14.327 1.00 61.38 163 VAL A CA 1
ATOM 1312 C C . VAL A 1 163 ? -19.175 2.445 14.873 1.00 61.38 163 VAL A C 1
ATOM 1314 O O . VAL A 1 163 ? -19.163 1.224 14.786 1.00 61.38 163 VAL A O 1
ATOM 1317 N N . VAL A 1 164 ? -18.181 3.098 15.444 1.00 60.59 164 VAL A N 1
ATOM 1318 C CA . VAL A 1 164 ? -17.029 2.491 16.097 1.00 60.59 164 VAL A CA 1
ATOM 1319 C C . VAL A 1 164 ? -17.220 2.661 17.597 1.00 60.59 164 VAL A C 1
ATOM 1321 O O . VAL A 1 164 ? -17.166 3.774 18.118 1.00 60.59 164 VAL A O 1
ATOM 1324 N N . VAL A 1 165 ? -17.428 1.544 18.287 1.00 55.91 165 VAL A N 1
ATOM 1325 C CA . VAL A 1 165 ? -17.608 1.467 19.737 1.00 55.91 165 VAL A CA 1
ATOM 1326 C C . VAL A 1 165 ? -16.383 0.795 20.351 1.00 55.91 165 VAL A C 1
ATOM 1328 O O . VAL A 1 165 ? -15.855 -0.198 19.842 1.00 55.91 165 VAL A O 1
ATOM 1331 N N . VAL A 1 166 ? -15.902 1.334 21.465 1.00 51.75 166 VAL A N 1
ATOM 1332 C CA . VAL A 1 166 ? -14.793 0.746 22.223 1.00 51.75 166 VAL A CA 1
ATOM 1333 C C . VAL A 1 166 ? -15.394 -0.079 23.355 1.00 51.75 166 VAL A C 1
ATOM 1335 O O . VAL A 1 166 ? -16.061 0.466 24.227 1.00 51.75 166 VAL A O 1
ATOM 1338 N N . VAL A 1 167 ? -15.185 -1.399 23.343 1.00 48.78 167 VAL A N 1
ATOM 1339 C CA . VAL A 1 167 ? -15.693 -2.302 24.384 1.00 48.78 167 VAL A CA 1
ATOM 1340 C C . VAL A 1 167 ? -14.526 -2.798 25.229 1.00 48.78 167 VAL A C 1
ATOM 1342 O O . VAL A 1 167 ? -13.648 -3.523 24.766 1.00 48.78 167 VAL A O 1
ATOM 1345 N N . VAL A 1 168 ? -14.507 -2.423 26.502 1.00 46.19 168 VAL A N 1
ATOM 1346 C CA . VAL A 1 168 ? -13.529 -2.950 27.458 1.00 46.19 168 VAL A CA 1
ATOM 1347 C C . VAL A 1 168 ? -14.094 -4.239 28.053 1.00 46.19 168 VAL A C 1
ATOM 1349 O O . VAL A 1 168 ? -15.044 -4.197 28.829 1.00 46.19 168 VAL A O 1
ATOM 1352 N N . LEU A 1 169 ? -13.536 -5.394 27.677 1.00 43.88 169 LEU A N 1
ATOM 1353 C CA . LEU A 1 169 ? -13.874 -6.678 28.292 1.00 43.88 169 LEU A CA 1
ATOM 1354 C C . LEU A 1 169 ? -12.953 -6.917 29.486 1.00 43.88 169 LEU A C 1
ATOM 1356 O O . LEU A 1 169 ? -11.732 -6.965 29.354 1.00 43.88 169 LEU A O 1
ATOM 1360 N N . VAL A 1 170 ? -13.539 -7.111 30.661 1.00 45.66 170 VAL A N 1
ATOM 1361 C CA . VAL A 1 170 ? -12.805 -7.575 31.839 1.00 45.66 170 VAL A CA 1
ATOM 1362 C C . VAL A 1 170 ? -12.964 -9.089 31.901 1.00 45.66 170 VAL A C 1
ATOM 1364 O O . VAL A 1 170 ? -14.049 -9.594 32.175 1.00 45.66 170 VAL A O 1
ATOM 1367 N N . VAL A 1 171 ? -11.894 -9.819 31.594 1.00 44.97 171 VAL A N 1
ATOM 1368 C CA . VAL A 1 171 ? -11.862 -11.281 31.660 1.00 44.97 171 VAL A CA 1
ATOM 1369 C C . VAL A 1 171 ? -11.296 -11.680 33.017 1.00 44.97 171 VAL A C 1
ATOM 1371 O O . VAL A 1 171 ? -10.131 -11.434 33.317 1.00 44.97 171 VAL A O 1
ATOM 1374 N N . VAL A 1 172 ? -12.123 -12.301 33.852 1.00 49.56 172 VAL A N 1
ATOM 1375 C CA . VAL A 1 172 ? -11.686 -12.853 35.138 1.00 49.56 172 VAL A CA 1
ATOM 1376 C C . VAL A 1 172 ? -11.313 -14.317 34.923 1.00 49.56 172 VAL A C 1
ATOM 1378 O O . VAL A 1 172 ? -12.172 -15.141 34.624 1.00 49.56 172 VAL A O 1
ATOM 1381 N N . VAL A 1 173 ? -10.028 -14.641 35.051 1.00 49.88 173 VAL A N 1
ATOM 1382 C CA . VAL A 1 173 ? -9.507 -16.007 34.951 1.00 49.88 173 VAL A CA 1
ATOM 1383 C C . VAL A 1 173 ? -9.308 -16.550 36.361 1.00 49.88 173 VAL A C 1
ATOM 1385 O O . VAL A 1 173 ? -8.524 -16.007 37.132 1.00 49.88 173 VAL A O 1
ATOM 1388 N N . VAL A 1 174 ? -10.006 -17.629 36.713 1.00 53.03 174 VAL A N 1
ATOM 1389 C CA . VAL A 1 174 ? -9.811 -18.317 37.997 1.00 53.03 174 VAL A CA 1
ATOM 1390 C C . VAL A 1 174 ? -8.865 -19.493 37.777 1.00 53.03 174 VAL A C 1
ATOM 1392 O O . VAL A 1 174 ? -9.193 -20.435 37.061 1.00 53.03 174 VAL A O 1
ATOM 1395 N N . VAL A 1 175 ? -7.680 -19.431 38.377 1.00 56.12 175 VAL A N 1
ATOM 1396 C CA . VAL A 1 175 ? -6.667 -20.487 38.334 1.00 56.12 175 VAL A CA 1
ATOM 1397 C C . VAL A 1 175 ? -6.781 -21.324 39.604 1.00 56.12 175 VAL A C 1
ATOM 1399 O O . VAL A 1 175 ? -6.647 -20.808 40.712 1.00 56.12 175 VAL A O 1
ATOM 1402 N N . VAL A 1 176 ? -7.027 -22.624 39.450 1.00 55.69 176 VAL A N 1
ATOM 1403 C CA . VAL A 1 176 ? -7.059 -23.577 40.567 1.00 55.69 176 VAL A CA 1
ATOM 1404 C C . VAL A 1 176 ? -5.653 -24.142 40.762 1.00 55.69 176 VAL A C 1
ATOM 1406 O O . VAL A 1 176 ? -5.132 -24.821 39.881 1.00 55.69 176 VAL A O 1
ATOM 1409 N N . VAL A 1 177 ? -5.038 -23.873 41.911 1.00 64.25 177 VAL A N 1
ATOM 1410 C CA . VAL A 1 177 ? -3.732 -24.420 42.294 1.00 64.25 177 VAL A CA 1
ATOM 1411 C C . VAL A 1 177 ? -3.951 -25.497 43.349 1.00 64.25 177 VAL A C 1
ATOM 1413 O O . VAL A 1 177 ? -4.429 -25.215 44.445 1.00 64.25 177 VAL A O 1
ATOM 1416 N N . VAL A 1 178 ? -3.609 -26.742 43.021 1.00 60.81 178 VAL A N 1
ATOM 1417 C CA . VAL A 1 178 ? -3.693 -27.870 43.957 1.00 60.81 178 VAL A CA 1
ATOM 1418 C C . VAL A 1 178 ? -2.315 -28.102 44.564 1.00 60.81 178 VAL A C 1
ATOM 1420 O O . VAL A 1 178 ? -1.365 -28.416 43.850 1.00 60.81 178 VAL A O 1
ATOM 1423 N N . VAL A 1 179 ? -2.203 -27.945 45.882 1.00 69.56 179 VAL A N 1
ATOM 1424 C CA . VAL A 1 179 ? -0.976 -28.196 46.643 1.00 69.56 179 VAL A CA 1
ATOM 1425 C C . VAL A 1 179 ? -1.160 -29.482 47.439 1.00 69.56 179 VAL A C 1
ATOM 1427 O O . VAL A 1 179 ? -2.055 -29.584 48.277 1.00 69.56 179 VAL A O 1
ATOM 1430 N N . VAL A 1 180 ? -0.313 -30.475 47.175 1.00 62.69 180 VAL A N 1
ATOM 1431 C CA . VAL A 1 180 ? -0.304 -31.741 47.916 1.00 62.69 180 VAL A CA 1
ATOM 1432 C C . VAL A 1 180 ? 0.779 -31.663 48.982 1.00 62.69 180 VAL A C 1
ATOM 1434 O O . VAL A 1 180 ? 1.959 -31.533 48.658 1.00 62.69 180 VAL A O 1
ATOM 1437 N N . VAL A 1 181 ? 0.381 -31.740 50.250 1.00 66.69 181 VAL A N 1
ATOM 1438 C CA . VAL A 1 181 ? 1.304 -31.761 51.388 1.00 66.69 181 VAL A CA 1
ATOM 1439 C C . VAL A 1 181 ? 1.324 -33.175 51.954 1.00 66.69 181 VAL A C 1
ATOM 1441 O O . VAL A 1 181 ? 0.298 -33.704 52.383 1.00 66.69 181 VAL A O 1
ATOM 1444 N N . VAL A 1 182 ? 2.501 -33.798 51.938 1.00 60.66 182 VAL A N 1
ATOM 1445 C CA . VAL A 1 182 ? 2.716 -35.129 52.511 1.00 60.66 182 VAL A CA 1
ATOM 1446 C C . VAL A 1 182 ? 3.365 -34.955 53.876 1.00 60.66 182 VAL A C 1
ATOM 1448 O O . VAL A 1 182 ? 4.475 -34.434 53.971 1.00 60.66 182 VAL A O 1
ATOM 1451 N N . VAL A 1 183 ? 2.674 -35.387 54.930 1.00 61.53 183 VAL A N 1
ATOM 1452 C CA . VAL A 1 183 ? 3.195 -35.354 56.301 1.00 61.53 183 VAL A CA 1
ATOM 1453 C C . VAL A 1 183 ? 3.472 -36.790 56.734 1.00 61.53 183 VAL A C 1
ATOM 1455 O O . VAL A 1 183 ? 2.585 -37.642 56.692 1.00 61.53 183 VAL A O 1
ATOM 1458 N N . VAL A 1 184 ? 4.716 -37.074 57.122 1.00 55.03 184 VAL A N 1
ATOM 1459 C CA . VAL A 1 184 ? 5.153 -38.421 57.511 1.00 55.03 184 VAL A CA 1
ATOM 1460 C C . VAL A 1 184 ? 5.408 -38.448 59.012 1.00 55.03 184 VAL A C 1
ATOM 1462 O O . VAL A 1 184 ? 6.462 -38.015 59.470 1.00 55.03 184 VAL A O 1
ATOM 1465 N N . VAL A 1 185 ? 4.444 -38.964 59.780 1.00 50.16 185 VAL A N 1
ATOM 1466 C CA . VAL A 1 185 ? 4.625 -39.257 61.210 1.00 50.16 185 VAL A CA 1
ATOM 1467 C C . VAL A 1 185 ? 3.932 -40.579 61.527 1.00 50.16 185 VAL A C 1
ATOM 1469 O O . VAL A 1 185 ? 2.714 -40.622 61.657 1.00 50.16 185 VAL A O 1
ATOM 1472 N N . VAL A 1 186 ? 4.721 -41.657 61.633 1.00 59.03 186 VAL A N 1
ATOM 1473 C CA . VAL A 1 186 ? 4.331 -43.057 61.945 1.00 59.03 186 VAL A CA 1
ATOM 1474 C C . VAL A 1 186 ? 3.359 -43.719 60.939 1.00 59.03 186 VAL A C 1
ATOM 1476 O O . VAL A 1 186 ? 3.477 -44.914 60.688 1.00 59.03 186 VAL A O 1
ATOM 1479 N N . VAL A 1 187 ? 2.484 -42.959 60.275 1.00 52.19 187 VAL A N 1
ATOM 1480 C CA . VAL A 1 187 ? 1.613 -43.344 59.154 1.00 52.19 187 VAL A CA 1
ATOM 1481 C C . VAL A 1 187 ? 1.693 -42.241 58.087 1.00 52.19 187 VAL A C 1
ATOM 1483 O O . VAL A 1 187 ? 1.777 -41.058 58.418 1.00 52.19 187 VAL A O 1
ATOM 1486 N N . VAL A 1 188 ? 1.702 -42.603 56.800 1.00 57.47 188 VAL A N 1
ATOM 1487 C CA . VAL A 1 188 ? 1.709 -41.624 55.697 1.00 57.47 188 VAL A CA 1
ATOM 1488 C C . VAL A 1 188 ? 0.313 -41.020 55.554 1.00 57.47 188 VAL A C 1
ATOM 1490 O O . VAL A 1 188 ? -0.632 -41.733 55.221 1.00 57.47 188 VAL A O 1
ATOM 1493 N N . VAL A 1 189 ? 0.183 -39.708 55.771 1.00 50.88 189 VAL A N 1
ATOM 1494 C CA . VAL A 1 189 ? -1.070 -38.969 55.558 1.00 50.88 189 VAL A CA 1
ATOM 1495 C C . VAL A 1 189 ? -0.867 -37.960 54.429 1.00 50.88 189 VAL A C 1
ATOM 1497 O O . VAL A 1 189 ? 0.024 -37.110 54.484 1.00 50.88 189 VAL A O 1
ATOM 1500 N N . VAL A 1 190 ? -1.694 -38.066 53.387 1.00 56.31 190 VAL A N 1
ATOM 1501 C CA . VAL A 1 190 ? -1.692 -37.153 52.237 1.00 56.31 190 VAL A CA 1
ATOM 1502 C C . VAL A 1 190 ? -2.812 -36.135 52.422 1.00 56.31 190 VAL A C 1
ATOM 1504 O O . VAL A 1 190 ? -3.982 -36.509 52.465 1.00 56.31 190 VAL A O 1
ATOM 1507 N N . VAL A 1 191 ? -2.463 -34.851 52.517 1.00 55.09 191 VAL A N 1
ATOM 1508 C CA . VAL A 1 191 ? -3.430 -33.751 52.618 1.00 55.09 191 VAL A CA 1
ATOM 1509 C C . VAL A 1 191 ? -3.415 -32.961 51.310 1.00 55.09 191 VAL A C 1
ATOM 1511 O O . VAL A 1 191 ? -2.373 -32.466 50.882 1.00 55.09 191 VAL A O 1
ATOM 1514 N N . VAL A 1 192 ? -4.576 -32.846 50.663 1.00 53.66 192 VAL A N 1
ATOM 1515 C CA . VAL A 1 192 ? -4.749 -32.081 49.420 1.00 53.66 192 VAL A CA 1
ATOM 1516 C C . VAL A 1 192 ? -5.386 -30.735 49.753 1.00 53.66 192 VAL A C 1
ATOM 1518 O O . VAL A 1 192 ? -6.506 -30.689 50.257 1.00 53.66 192 VAL A O 1
ATOM 1521 N N . VAL A 1 193 ? -4.683 -29.638 49.466 1.00 54.78 193 VAL A N 1
ATOM 1522 C CA . VAL A 1 193 ? -5.171 -28.266 49.664 1.00 54.78 193 VAL A CA 1
ATOM 1523 C C . VAL A 1 193 ? -5.435 -27.631 48.302 1.00 54.78 193 VAL A C 1
ATOM 1525 O O . VAL A 1 193 ? -4.553 -27.586 47.446 1.00 54.78 193 VAL A O 1
ATOM 1528 N N . VAL A 1 194 ? -6.652 -27.129 48.091 1.00 49.53 194 VAL A N 1
ATOM 1529 C CA . VAL A 1 194 ? -7.052 -26.446 46.851 1.00 49.53 194 VAL A CA 1
ATOM 1530 C C . VAL A 1 194 ? -7.061 -24.936 47.093 1.00 49.53 194 VAL A C 1
ATOM 1532 O O . VAL A 1 194 ? -7.798 -24.454 47.948 1.00 49.53 194 VAL A O 1
ATOM 1535 N N . ILE A 1 195 ? -6.251 -24.187 46.343 1.00 55.00 195 ILE A N 1
ATOM 1536 C CA . ILE A 1 195 ? -6.155 -22.722 46.404 1.00 55.00 195 ILE A CA 1
ATOM 1537 C C . ILE A 1 195 ? -6.722 -22.136 45.107 1.00 55.00 195 ILE A C 1
ATOM 1539 O O . ILE A 1 195 ? -6.303 -22.505 44.012 1.00 55.00 195 ILE A O 1
ATOM 1543 N N . LEU A 1 196 ? -7.666 -21.201 45.218 1.00 45.94 196 LEU A N 1
ATOM 1544 C CA . LEU A 1 196 ? -8.228 -20.463 44.083 1.00 45.94 196 LEU A CA 1
ATOM 1545 C C . LEU A 1 196 ? -7.495 -19.125 43.922 1.00 45.94 196 LEU A C 1
ATOM 1547 O O . LEU A 1 196 ? -7.554 -18.278 44.809 1.00 45.94 196 LEU A O 1
ATOM 1551 N N . VAL A 1 197 ? -6.821 -18.919 42.790 1.00 52.69 197 VAL A N 1
ATOM 1552 C CA . VAL A 1 197 ? -6.141 -17.663 42.440 1.00 52.69 197 VAL A CA 1
ATOM 1553 C C . VAL A 1 197 ? -6.944 -16.952 41.354 1.00 52.69 197 VAL A C 1
ATOM 1555 O O . VAL A 1 197 ? -7.095 -17.466 40.249 1.00 52.69 197 VAL A O 1
ATOM 1558 N N . ILE A 1 198 ? -7.465 -15.762 41.649 1.00 46.50 198 ILE A N 1
ATOM 1559 C CA . ILE A 1 198 ? -8.210 -14.950 40.677 1.00 46.50 198 ILE A CA 1
ATOM 1560 C C . ILE A 1 198 ? -7.231 -14.018 39.953 1.00 46.50 198 ILE A C 1
ATOM 1562 O O . ILE A 1 198 ? -6.635 -13.138 40.568 1.00 46.50 198 ILE A O 1
ATOM 1566 N N . VAL A 1 199 ? -7.082 -14.190 38.640 1.00 51.81 199 VAL A N 1
ATOM 1567 C CA . VAL A 1 199 ? -6.296 -13.324 37.753 1.00 51.81 199 VAL A CA 1
ATOM 1568 C C . VAL A 1 199 ? -7.258 -12.496 36.904 1.00 51.81 199 VAL A C 1
ATOM 1570 O O . VAL A 1 199 ? -7.979 -13.025 36.063 1.00 51.81 199 VAL A O 1
ATOM 1573 N N . VAL A 1 200 ? -7.284 -11.181 37.111 1.00 44.56 200 VAL A N 1
ATOM 1574 C CA . VAL A 1 200 ? -8.102 -10.264 36.303 1.00 44.56 200 VAL A CA 1
ATOM 1575 C C . VAL A 1 200 ? -7.282 -9.802 35.096 1.00 44.56 200 VAL A C 1
ATOM 1577 O O . VAL A 1 200 ? -6.285 -9.103 35.256 1.00 44.56 200 VAL A O 1
ATOM 1580 N N . ALA A 1 201 ? -7.698 -10.178 33.888 1.00 44.62 201 ALA A N 1
ATOM 1581 C CA . ALA A 1 201 ? -7.114 -9.729 32.628 1.00 44.62 201 ALA A CA 1
ATOM 1582 C C . ALA A 1 201 ? -8.055 -8.725 31.943 1.00 44.62 201 ALA A C 1
ATOM 1584 O O . ALA A 1 201 ? -9.208 -9.030 31.645 1.00 44.62 201 ALA A O 1
ATOM 1585 N N . ILE A 1 202 ? -7.573 -7.512 31.669 1.00 42.38 202 ILE A N 1
ATOM 1586 C CA . ILE A 1 202 ? -8.340 -6.502 30.928 1.00 42.38 202 ILE A CA 1
ATOM 1587 C C . ILE A 1 202 ? -8.042 -6.674 29.436 1.00 42.38 202 ILE A C 1
ATOM 1589 O O . ILE A 1 202 ? -6.922 -6.437 28.989 1.00 42.38 202 ILE A O 1
ATOM 1593 N N . VAL A 1 203 ? -9.046 -7.073 28.657 1.00 43.34 203 VAL A N 1
ATOM 1594 C CA . VAL A 1 203 ? -8.975 -7.219 27.199 1.00 43.34 203 VAL A CA 1
ATOM 1595 C C . VAL A 1 203 ? -9.778 -6.088 26.558 1.00 43.34 203 VAL A C 1
ATOM 1597 O O . VAL A 1 203 ? -11.004 -6.070 26.587 1.00 43.34 203 VAL A O 1
ATOM 1600 N N . VAL A 1 204 ? -9.103 -5.119 25.943 1.00 40.69 204 VAL A N 1
ATOM 1601 C CA . VAL A 1 204 ? -9.786 -4.043 25.206 1.00 40.69 204 VAL A CA 1
ATOM 1602 C C . VAL A 1 204 ? -10.134 -4.540 23.800 1.00 40.69 204 VAL A C 1
ATOM 1604 O O . VAL A 1 204 ? -9.236 -4.788 22.997 1.00 40.69 204 VAL A O 1
ATOM 1607 N N . VAL A 1 205 ? -11.425 -4.669 23.489 1.00 40.62 205 VAL A N 1
ATOM 1608 C CA . VAL A 1 205 ? -11.940 -5.107 22.183 1.00 40.62 205 VAL A CA 1
ATOM 1609 C C . VAL A 1 205 ? -12.609 -3.934 21.472 1.00 40.62 205 VAL A C 1
ATOM 1611 O O . VAL A 1 205 ? -13.558 -3.334 21.961 1.00 40.62 205 VAL A O 1
ATOM 1614 N N . VAL A 1 206 ? -12.137 -3.606 20.273 1.00 39.53 206 VAL A N 1
ATOM 1615 C CA . VAL A 1 206 ? -12.786 -2.589 19.434 1.00 39.53 206 VAL A CA 1
ATOM 1616 C C . VAL A 1 206 ? -13.915 -3.254 18.650 1.00 39.53 206 VAL A C 1
ATOM 1618 O O . VAL A 1 206 ? -13.689 -4.244 17.952 1.00 39.53 206 VAL A O 1
ATOM 1621 N N . VAL A 1 207 ? -15.129 -2.723 18.771 1.00 39.06 207 VAL A N 1
ATOM 1622 C CA . VAL A 1 207 ? -16.325 -3.217 18.086 1.00 39.06 207 VAL A CA 1
ATOM 1623 C C . VAL A 1 207 ? -16.761 -2.170 17.070 1.00 39.06 207 VAL A C 1
ATOM 1625 O O . VAL A 1 207 ? -17.235 -1.099 17.423 1.00 39.06 207 VAL A O 1
ATOM 1628 N N . VAL A 1 208 ? -16.601 -2.473 15.786 1.00 38.94 208 VAL A N 1
ATOM 1629 C CA . VAL A 1 208 ? -17.085 -1.613 14.700 1.00 38.94 208 VAL A CA 1
ATOM 1630 C C . VAL A 1 208 ? -18.414 -2.173 14.200 1.00 38.94 208 VAL A C 1
ATOM 1632 O O . VAL A 1 208 ? -18.460 -3.268 13.644 1.00 38.94 208 VAL A O 1
ATOM 1635 N N . VAL A 1 209 ? -19.495 -1.434 14.423 1.00 39.56 209 VAL A N 1
ATOM 1636 C CA . VAL A 1 209 ? -20.857 -1.729 13.976 1.00 39.56 209 VAL A CA 1
ATOM 1637 C C . VAL A 1 209 ? -21.134 -0.934 12.703 1.00 39.56 209 VAL A C 1
ATOM 1639 O O . VAL A 1 209 ? -21.184 0.288 12.725 1.00 39.56 209 VAL A O 1
ATOM 1642 N N . VAL A 1 210 ? -21.341 -1.607 11.572 1.00 39.16 210 VAL A N 1
ATOM 1643 C CA . VAL A 1 210 ? -21.698 -0.943 10.305 1.00 39.16 210 VAL A CA 1
ATOM 1644 C C . VAL A 1 210 ? -23.165 -1.179 10.000 1.00 39.16 210 VAL A C 1
ATOM 1646 O O . VAL A 1 210 ? -23.593 -2.325 9.878 1.00 39.16 210 VAL A O 1
ATOM 1649 N N . VAL A 1 211 ? -23.936 -0.101 9.858 1.00 42.72 211 VAL A N 1
ATOM 1650 C CA . VAL A 1 211 ? -25.372 -0.167 9.572 1.00 42.72 211 VAL A CA 1
ATOM 1651 C C . VAL A 1 211 ? -25.605 0.217 8.110 1.00 42.72 211 VAL A C 1
ATOM 1653 O O . VAL A 1 211 ? -25.389 1.354 7.689 1.00 42.72 211 VAL A O 1
ATOM 1656 N N . GLY A 1 212 ? -26.046 -0.756 7.310 1.00 35.56 212 GLY A N 1
ATOM 1657 C CA . GLY A 1 212 ? -26.442 -0.543 5.919 1.00 35.56 212 GLY A CA 1
ATOM 1658 C C . GLY A 1 212 ? -27.837 0.078 5.820 1.00 35.56 212 GLY A C 1
ATOM 1659 O O . GLY A 1 212 ? -28.802 -0.475 6.340 1.00 35.56 212 GLY A O 1
ATOM 1660 N N . GLY A 1 213 ? -27.951 1.216 5.131 1.00 32.25 213 GLY A N 1
ATOM 1661 C CA . GLY A 1 213 ? -29.225 1.889 4.871 1.00 32.25 213 GLY A CA 1
ATOM 1662 C C . GLY A 1 213 ? -30.152 1.069 3.970 1.00 32.25 213 GLY A C 1
ATOM 1663 O O . GLY A 1 213 ? -29.843 0.827 2.804 1.00 32.25 213 GLY A O 1
ATOM 1664 N N . GLY A 1 214 ? -31.296 0.671 4.528 1.00 34.75 214 GLY A N 1
ATOM 1665 C CA . GLY A 1 214 ? -32.354 -0.079 3.850 1.00 34.75 214 GLY A CA 1
ATOM 1666 C C . GLY A 1 214 ? -33.557 -0.331 4.762 1.00 34.75 214 GLY A C 1
ATOM 1667 O O . GLY A 1 214 ? -34.036 -1.450 4.861 1.00 34.75 214 GLY A O 1
ATOM 1668 N N . GLY A 1 215 ? -34.004 0.689 5.492 1.00 33.78 215 GLY A N 1
ATOM 1669 C CA . GLY A 1 215 ? -35.130 0.604 6.422 1.00 33.78 215 GLY A CA 1
ATOM 1670 C C . GLY A 1 215 ? -35.045 1.747 7.420 1.00 33.78 215 GLY A C 1
ATOM 1671 O O . GLY A 1 215 ? -33.956 2.049 7.899 1.00 33.78 215 GLY A O 1
ATOM 1672 N N . GLY A 1 216 ? -36.161 2.432 7.674 1.00 35.19 216 GLY A N 1
ATOM 1673 C CA . GLY A 1 216 ? -36.204 3.591 8.567 1.00 35.19 216 GLY A CA 1
ATOM 1674 C C . GLY A 1 216 ? -35.515 3.334 9.912 1.00 35.19 216 GLY A C 1
ATOM 1675 O O . GLY A 1 216 ? -35.508 2.209 10.412 1.00 35.19 216 GLY A O 1
ATOM 1676 N N . VAL A 1 217 ? -34.963 4.406 10.481 1.00 38.19 217 VAL A N 1
ATOM 1677 C CA . VAL A 1 217 ? -34.115 4.468 11.689 1.00 38.19 217 VAL A CA 1
ATOM 1678 C C . VAL A 1 217 ? -34.622 3.597 12.859 1.00 38.19 217 VAL A C 1
ATOM 1680 O O . VAL A 1 217 ? -33.823 3.040 13.605 1.00 38.19 217 VAL A O 1
ATOM 1683 N N . ASN A 1 218 ? -35.934 3.365 12.964 1.00 37.19 218 ASN A N 1
ATOM 1684 C CA . ASN A 1 218 ? -36.547 2.550 14.019 1.00 37.19 218 ASN A CA 1
ATOM 1685 C C . ASN A 1 218 ? -36.368 1.023 13.861 1.00 37.19 218 ASN A C 1
ATOM 1687 O O . ASN A 1 218 ? -36.335 0.318 14.867 1.00 37.19 218 ASN A O 1
ATOM 1691 N N . ASN A 1 219 ? -36.193 0.489 12.645 1.00 37.12 219 ASN A N 1
ATOM 1692 C CA . ASN A 1 219 ? -35.961 -0.954 12.434 1.00 37.12 219 ASN A CA 1
ATOM 1693 C C . ASN A 1 219 ? -34.516 -1.381 12.754 1.00 37.12 219 ASN A C 1
ATOM 1695 O O . ASN A 1 219 ? -34.240 -2.565 12.946 1.00 37.12 219 ASN A O 1
ATOM 1699 N N . ILE A 1 220 ? -33.601 -0.415 12.852 1.00 40.56 220 ILE A N 1
ATOM 1700 C CA . ILE A 1 220 ? -32.171 -0.621 13.111 1.00 40.56 220 ILE A CA 1
ATOM 1701 C C . ILE A 1 220 ? -31.916 -0.939 14.597 1.00 40.56 220 ILE A C 1
ATOM 1703 O O . ILE A 1 220 ? -31.082 -1.789 14.908 1.00 40.56 220 ILE A O 1
ATOM 1707 N N . LEU A 1 221 ? -32.693 -0.353 15.520 1.00 37.72 221 LEU A N 1
ATOM 1708 C CA . LEU A 1 221 ? -32.576 -0.595 16.968 1.00 37.72 221 LEU A CA 1
ATOM 1709 C C . LEU A 1 221 ? -32.941 -2.030 17.396 1.00 37.72 221 LEU A C 1
ATOM 1711 O O . LEU A 1 221 ? -32.421 -2.530 18.394 1.00 37.72 221 LEU A O 1
ATOM 1715 N N . LEU A 1 222 ? -33.813 -2.712 16.648 1.00 36.50 222 LEU A N 1
ATOM 1716 C CA . LEU A 1 222 ? -34.272 -4.071 16.970 1.00 36.50 222 LEU A CA 1
ATOM 1717 C C . LEU A 1 222 ? -33.236 -5.157 16.634 1.00 36.50 222 LEU A C 1
ATOM 1719 O O . LEU A 1 222 ? -33.213 -6.196 17.294 1.00 36.50 222 LEU A O 1
ATOM 1723 N N . MET A 1 223 ? -32.338 -4.911 15.673 1.00 34.75 223 MET A N 1
ATOM 1724 C CA . MET A 1 223 ? -31.250 -5.842 15.335 1.00 34.75 223 MET A CA 1
ATOM 1725 C C . MET A 1 223 ? -30.075 -5.780 16.323 1.00 34.75 223 MET A C 1
ATOM 1727 O O . MET A 1 223 ? -29.405 -6.790 16.534 1.00 34.75 223 MET A O 1
ATOM 1731 N N . ILE A 1 224 ? -29.860 -4.633 16.979 1.00 38.59 224 ILE A N 1
ATOM 1732 C CA . ILE A 1 224 ? -28.750 -4.401 17.923 1.00 38.59 224 ILE A CA 1
ATOM 1733 C C . ILE A 1 224 ? -28.886 -5.252 19.200 1.00 38.59 224 ILE A C 1
ATOM 1735 O O . ILE A 1 224 ? -27.887 -5.623 19.808 1.00 38.59 224 ILE A O 1
ATOM 1739 N N . LYS A 1 225 ? -30.106 -5.643 19.591 1.00 34.00 225 LYS A N 1
ATOM 1740 C CA . LYS A 1 225 ? -30.343 -6.398 20.835 1.00 34.00 225 LYS A CA 1
ATOM 1741 C C . LYS A 1 225 ? -30.117 -7.912 20.747 1.00 34.00 225 LYS A C 1
ATOM 1743 O O . LYS A 1 225 ? -30.251 -8.567 21.778 1.00 34.00 225 LYS A O 1
ATOM 1748 N N . LYS A 1 226 ? -29.824 -8.499 19.575 1.00 29.77 226 LYS A N 1
ATOM 1749 C CA . LYS A 1 226 ? -29.998 -9.957 19.410 1.00 29.77 226 LYS A CA 1
ATOM 1750 C C . LYS A 1 226 ? -28.829 -10.806 18.914 1.00 29.77 226 LYS A C 1
ATOM 1752 O O . LYS A 1 226 ? -29.010 -12.013 18.940 1.00 29.77 226 LYS A O 1
ATOM 1757 N N . ASN A 1 227 ? -27.660 -10.289 18.518 1.00 29.45 227 ASN A N 1
ATOM 1758 C CA . ASN A 1 227 ? -26.590 -11.180 18.029 1.00 29.45 227 ASN A CA 1
ATOM 1759 C C . ASN A 1 227 ? -25.162 -10.758 18.398 1.00 29.45 227 ASN A C 1
ATOM 1761 O O . ASN A 1 227 ? -24.703 -9.664 18.089 1.00 29.45 227 ASN A O 1
ATOM 1765 N N . ASN A 1 228 ? -24.446 -11.708 18.999 1.00 31.64 228 ASN A N 1
ATOM 1766 C CA . ASN A 1 228 ? -23.074 -11.620 19.492 1.00 31.64 228 ASN A CA 1
ATOM 1767 C C . ASN A 1 228 ? -22.051 -11.982 18.386 1.00 31.64 228 ASN A C 1
ATOM 1769 O O . ASN A 1 228 ? -21.175 -12.826 18.571 1.00 31.64 228 ASN A O 1
ATOM 1773 N N . SER A 1 229 ? -22.182 -11.408 17.183 1.00 30.64 229 SER A N 1
ATOM 1774 C CA . SER A 1 229 ? -21.360 -11.797 16.021 1.00 30.64 229 SER A CA 1
ATOM 1775 C C . SER A 1 229 ? -21.005 -10.606 15.125 1.00 30.64 229 SER A C 1
ATOM 1777 O O . SER A 1 229 ? -21.870 -9.857 14.682 1.00 30.64 229 SER A O 1
ATOM 1779 N N . ARG A 1 230 ? -19.698 -10.453 14.872 1.00 40.16 230 ARG A N 1
ATOM 1780 C CA . ARG A 1 230 ? -19.011 -9.346 14.180 1.00 40.16 230 ARG A CA 1
ATOM 1781 C C . ARG A 1 230 ? -19.184 -9.429 12.654 1.00 40.16 230 ARG A C 1
ATOM 1783 O O . ARG A 1 230 ? -18.686 -10.383 12.065 1.00 40.16 230 ARG A O 1
ATOM 1790 N N . ILE A 1 231 ? -19.827 -8.449 12.008 1.00 39.31 231 ILE A N 1
ATOM 1791 C CA . ILE A 1 231 ? -20.012 -8.390 10.540 1.00 39.31 231 ILE A CA 1
ATOM 1792 C C . ILE A 1 231 ? -20.026 -6.914 10.087 1.00 39.31 231 ILE A C 1
ATOM 1794 O O . ILE A 1 231 ? -20.798 -6.121 10.616 1.00 39.31 231 ILE A O 1
ATOM 1798 N N . ILE A 1 232 ? -19.193 -6.547 9.103 1.00 42.03 232 ILE A N 1
ATOM 1799 C CA . ILE A 1 232 ? -19.178 -5.219 8.453 1.00 42.03 232 ILE A CA 1
ATOM 1800 C C . ILE A 1 232 ? -19.656 -5.386 7.011 1.00 42.03 232 ILE A C 1
ATOM 1802 O O . ILE A 1 232 ? -18.932 -5.993 6.242 1.00 42.03 232 ILE A O 1
ATOM 1806 N N . TYR A 1 233 ? -20.816 -4.844 6.633 1.00 45.03 233 TYR A N 1
ATOM 1807 C CA . TYR A 1 233 ? -21.332 -4.892 5.255 1.00 45.03 233 TYR A CA 1
ATOM 1808 C C . TYR A 1 233 ? -20.779 -3.734 4.404 1.00 45.03 233 TYR A C 1
ATOM 1810 O O . TYR A 1 233 ? -20.996 -2.573 4.751 1.00 45.03 233 TYR A O 1
ATOM 1818 N N . ILE A 1 234 ? -20.134 -4.026 3.267 1.00 44.81 234 ILE A N 1
ATOM 1819 C CA . ILE A 1 234 ? -19.708 -3.013 2.280 1.00 44.81 234 ILE A CA 1
ATOM 1820 C C . ILE A 1 234 ? -20.280 -3.371 0.899 1.00 44.81 234 ILE A C 1
ATOM 1822 O O . ILE A 1 234 ? -19.855 -4.345 0.291 1.00 44.81 234 ILE A O 1
ATOM 1826 N N . GLY A 1 235 ? -21.206 -2.541 0.405 1.00 52.09 235 GLY A N 1
ATOM 1827 C CA . GLY A 1 235 ? -21.586 -2.445 -1.016 1.00 52.09 235 GLY A CA 1
ATOM 1828 C C . GLY A 1 235 ? -22.262 -3.660 -1.673 1.00 52.09 235 GLY A C 1
ATOM 1829 O O . GLY A 1 235 ? -22.513 -4.678 -1.040 1.00 52.09 235 GLY A O 1
ATOM 1830 N N . ASP A 1 236 ? -22.581 -3.503 -2.963 1.00 61.81 236 ASP A N 1
ATOM 1831 C CA . ASP A 1 236 ? -23.018 -4.580 -3.860 1.00 61.81 236 ASP A CA 1
ATOM 1832 C C . ASP A 1 236 ? -21.767 -5.235 -4.471 1.00 61.81 236 ASP A C 1
ATOM 1834 O O . ASP A 1 236 ? -21.291 -4.829 -5.533 1.00 61.81 236 ASP A O 1
ATOM 1838 N N . VAL A 1 237 ? -21.182 -6.211 -3.773 1.00 74.19 237 VAL A N 1
ATOM 1839 C CA . VAL A 1 237 ? -20.059 -6.992 -4.313 1.00 74.19 237 VAL A CA 1
ATOM 1840 C C . VAL A 1 237 ? -20.609 -7.945 -5.386 1.00 74.19 237 VAL A C 1
ATOM 1842 O O . VAL A 1 237 ? -21.636 -8.590 -5.147 1.00 74.19 237 VAL A O 1
ATOM 1845 N N . PRO A 1 238 ? -19.977 -8.074 -6.570 1.00 83.62 238 PRO A N 1
ATOM 1846 C CA . PRO A 1 238 ? -20.383 -9.077 -7.544 1.00 83.62 238 PRO A CA 1
ATOM 1847 C C . PRO A 1 238 ? -20.443 -10.468 -6.905 1.00 83.62 238 PRO A C 1
ATOM 1849 O O . PRO A 1 238 ? -19.482 -10.907 -6.282 1.00 83.62 238 PRO A O 1
ATOM 1852 N N . LYS A 1 239 ? -21.568 -11.176 -7.065 1.00 84.38 239 LYS A N 1
ATOM 1853 C CA . LYS A 1 239 ? -21.818 -12.467 -6.390 1.00 84.38 239 LYS A CA 1
ATOM 1854 C C . LYS A 1 239 ? -20.814 -13.572 -6.734 1.00 84.38 239 LYS A C 1
ATOM 1856 O O . LYS A 1 239 ? -20.783 -14.579 -6.047 1.00 84.38 239 LYS A O 1
ATOM 1861 N N . TRP A 1 240 ? -20.043 -13.404 -7.807 1.00 88.56 240 TRP A N 1
ATOM 1862 C CA . TRP A 1 240 ? -18.986 -14.335 -8.195 1.00 88.56 240 TRP A CA 1
ATOM 1863 C C . TRP A 1 240 ? -17.682 -14.124 -7.409 1.00 88.56 240 TRP A C 1
ATOM 1865 O O . TRP A 1 240 ? -16.807 -14.983 -7.464 1.00 88.56 240 TRP A O 1
ATOM 1875 N N . ILE A 1 241 ? -17.535 -13.010 -6.681 1.00 87.31 241 ILE A N 1
ATOM 1876 C CA . ILE A 1 241 ? -16.402 -12.783 -5.781 1.00 87.31 241 ILE A CA 1
ATOM 1877 C C . ILE A 1 241 ? -16.684 -13.504 -4.463 1.00 87.31 241 ILE A C 1
ATOM 1879 O O . ILE A 1 241 ? -17.491 -13.063 -3.643 1.00 87.31 241 ILE A O 1
ATOM 1883 N N . GLU A 1 242 ? -15.968 -14.603 -4.269 1.00 86.31 242 GLU A N 1
ATOM 1884 C CA . GLU A 1 242 ? -16.019 -15.472 -3.099 1.00 86.31 242 GLU A CA 1
ATOM 1885 C C . GLU A 1 242 ? -14.595 -15.677 -2.574 1.00 86.31 242 GLU A C 1
ATOM 1887 O O . GLU A 1 242 ? -13.658 -15.824 -3.359 1.00 86.31 242 GLU A O 1
ATOM 1892 N N . GLY A 1 243 ? -14.414 -15.697 -1.253 1.00 83.50 243 GLY A N 1
ATOM 1893 C CA . GLY A 1 243 ? -13.116 -15.979 -0.630 1.00 83.50 243 GLY A CA 1
ATOM 1894 C C . GLY A 1 243 ? -12.649 -14.880 0.315 1.00 83.50 243 GLY A C 1
ATOM 1895 O O . GLY A 1 243 ? -13.457 -14.163 0.898 1.00 83.50 243 GLY A O 1
ATOM 1896 N N . SER A 1 244 ? -11.341 -14.764 0.545 1.00 83.62 244 SER A N 1
ATOM 1897 C CA . SER A 1 244 ? -10.782 -13.741 1.436 1.00 83.62 244 SER A CA 1
ATOM 1898 C C . SER A 1 244 ? -9.587 -13.030 0.811 1.00 83.62 244 SER A C 1
ATOM 1900 O O . SER A 1 244 ? -8.671 -13.678 0.326 1.00 83.62 244 SER A O 1
ATOM 1902 N N . LEU A 1 245 ? -9.577 -11.699 0.871 1.00 84.56 245 LEU A N 1
ATOM 1903 C CA . LEU A 1 245 ? -8.401 -10.878 0.611 1.00 84.56 245 LEU A CA 1
ATOM 1904 C C . LEU A 1 245 ? -7.657 -10.665 1.925 1.00 84.56 245 LEU A C 1
ATOM 1906 O O . LEU A 1 245 ? -8.228 -10.144 2.886 1.00 84.56 245 LEU A O 1
ATOM 1910 N N . TYR A 1 246 ? -6.376 -11.008 1.941 1.00 82.62 246 TYR A N 1
ATOM 1911 C CA . TYR A 1 246 ? -5.481 -10.732 3.054 1.00 82.62 246 TYR A CA 1
ATOM 1912 C C . TYR A 1 246 ? -4.525 -9.600 2.692 1.00 82.62 246 TYR A C 1
ATOM 1914 O O . TYR A 1 246 ? -3.992 -9.548 1.585 1.00 82.62 246 TYR A O 1
ATOM 1922 N N . ARG A 1 247 ? -4.296 -8.685 3.632 1.00 84.12 247 ARG A N 1
ATOM 1923 C CA . ARG A 1 247 ? -3.233 -7.683 3.543 1.00 84.12 247 ARG A CA 1
ATOM 1924 C C . ARG A 1 247 ? -2.431 -7.649 4.831 1.00 84.12 247 ARG A C 1
ATOM 1926 O O . ARG A 1 247 ? -2.926 -7.977 5.906 1.00 84.12 247 ARG A O 1
ATOM 1933 N N . ASN A 1 248 ? -1.189 -7.220 4.697 1.00 86.06 248 ASN A N 1
ATOM 1934 C CA . ASN A 1 248 ? -0.278 -6.969 5.797 1.00 86.06 248 ASN A CA 1
ATOM 1935 C C . ASN A 1 248 ? 0.358 -5.598 5.604 1.00 86.06 248 ASN A C 1
ATOM 1937 O O . ASN A 1 248 ? 0.375 -5.065 4.493 1.00 86.06 248 ASN A O 1
ATOM 1941 N N . GLY A 1 249 ? 0.849 -5.025 6.689 1.00 84.69 249 GLY A N 1
ATOM 1942 C CA . GLY A 1 249 ? 1.480 -3.720 6.663 1.00 84.69 249 GLY A CA 1
ATOM 1943 C C . GLY A 1 249 ? 1.917 -3.272 8.045 1.00 84.69 249 GLY A C 1
ATOM 1944 O O . GLY A 1 249 ? 1.377 -3.706 9.066 1.00 84.69 249 GLY A O 1
ATOM 1945 N N . SER A 1 250 ? 2.864 -2.345 8.075 1.00 85.69 250 SER A N 1
ATOM 1946 C CA . SER A 1 250 ? 3.230 -1.593 9.271 1.00 85.69 250 SER A CA 1
ATOM 1947 C C . SER A 1 250 ? 2.050 -0.740 9.744 1.00 85.69 250 SER A C 1
ATOM 1949 O O . SER A 1 250 ? 1.689 0.239 9.087 1.00 85.69 250 SER A O 1
ATOM 1951 N N . GLY A 1 251 ? 1.447 -1.094 10.882 1.00 81.31 251 GLY A N 1
ATOM 1952 C CA . GLY A 1 251 ? 0.241 -0.420 11.378 1.00 81.31 251 GLY A CA 1
ATOM 1953 C C . GLY A 1 251 ? 0.379 0.228 12.754 1.00 81.31 251 GLY A C 1
ATOM 1954 O O . GLY A 1 251 ? -0.178 1.301 12.968 1.00 81.31 251 GLY A O 1
ATOM 1955 N N . LEU A 1 252 ? 1.137 -0.368 13.682 1.00 84.81 252 LEU A N 1
ATOM 1956 C CA . LEU A 1 252 ? 1.331 0.192 15.025 1.00 84.81 252 LEU A CA 1
ATOM 1957 C C . LEU A 1 252 ? 2.732 0.801 15.166 1.00 84.81 252 LEU A C 1
ATOM 1959 O O . LEU A 1 252 ? 3.731 0.088 15.215 1.00 84.81 252 LEU A O 1
ATOM 1963 N N . TYR A 1 253 ? 2.805 2.127 15.283 1.00 89.75 253 TYR A N 1
ATOM 1964 C CA . TYR A 1 253 ? 4.079 2.860 15.293 1.00 89.75 253 TYR A CA 1
ATOM 1965 C C . TYR A 1 253 ? 4.545 3.319 16.677 1.00 89.75 253 TYR A C 1
ATOM 1967 O O . TYR A 1 253 ? 5.678 3.775 16.819 1.00 89.75 253 TYR A O 1
ATOM 1975 N N . LYS A 1 254 ? 3.704 3.209 17.708 1.00 90.25 254 LYS A N 1
ATOM 1976 C CA . LYS A 1 254 ? 3.999 3.711 19.054 1.00 90.25 254 LYS A CA 1
ATOM 1977 C C . LYS A 1 254 ? 3.600 2.691 20.112 1.00 90.25 254 LYS A C 1
ATOM 1979 O O . LYS A 1 254 ? 2.504 2.143 20.063 1.00 90.25 254 LYS A O 1
ATOM 1984 N N . ILE A 1 255 ? 4.480 2.480 21.088 1.00 84.88 255 ILE A N 1
ATOM 1985 C CA . ILE A 1 255 ? 4.192 1.741 22.323 1.00 84.88 255 ILE A CA 1
ATOM 1986 C C . ILE A 1 255 ? 4.763 2.558 23.482 1.00 84.88 255 ILE A C 1
ATOM 1988 O O . ILE A 1 255 ? 5.950 2.901 23.479 1.00 84.88 255 ILE A O 1
ATOM 1992 N N . GLY A 1 256 ? 3.908 2.893 24.450 1.00 89.62 256 GLY A N 1
ATOM 1993 C CA . GLY A 1 256 ? 4.253 3.753 25.581 1.00 89.62 256 GLY A CA 1
ATOM 1994 C C . GLY A 1 256 ? 4.915 5.072 25.142 1.00 89.62 256 GLY A C 1
ATOM 1995 O O . GLY A 1 256 ? 4.367 5.767 24.278 1.00 89.62 256 GLY A O 1
ATOM 1996 N N . PRO A 1 257 ? 6.084 5.445 25.699 1.00 88.69 257 PRO A N 1
ATOM 1997 C CA . PRO A 1 257 ? 6.759 6.706 25.378 1.00 88.69 257 PRO A CA 1
ATOM 1998 C C . PRO A 1 257 ? 7.582 6.656 24.080 1.00 88.69 257 PRO A C 1
ATOM 2000 O O . PRO A 1 257 ? 8.114 7.674 23.646 1.00 88.69 257 PRO A O 1
ATOM 2003 N N . THR A 1 258 ? 7.731 5.486 23.461 1.00 90.25 258 THR A N 1
ATOM 2004 C CA . THR A 1 258 ? 8.612 5.280 22.302 1.00 90.25 258 THR A CA 1
ATOM 2005 C C . THR A 1 258 ? 7.823 5.127 21.009 1.00 90.25 258 THR A C 1
ATOM 2007 O O . THR A 1 258 ? 6.797 4.446 20.987 1.00 90.25 258 THR A O 1
ATOM 2010 N N . ALA A 1 259 ? 8.335 5.713 19.925 1.00 90.94 259 ALA A N 1
ATOM 2011 C CA . ALA A 1 259 ? 7.750 5.624 18.593 1.00 90.94 259 ALA A CA 1
ATOM 2012 C C . ALA A 1 259 ? 8.803 5.310 17.522 1.00 90.94 259 ALA A C 1
ATOM 2014 O O . ALA A 1 259 ? 9.930 5.825 17.549 1.00 90.94 259 ALA A O 1
ATOM 2015 N N . TRP A 1 260 ? 8.410 4.473 16.572 1.00 90.81 260 TRP A N 1
ATOM 2016 C CA . TRP A 1 260 ? 9.115 4.253 15.320 1.00 90.81 260 TRP A CA 1
ATOM 2017 C C . TRP A 1 260 ? 9.135 5.527 14.467 1.00 90.81 260 TRP A C 1
ATOM 2019 O O . TRP A 1 260 ? 8.261 6.378 14.616 1.00 90.81 260 TRP A O 1
ATOM 2029 N N . ASN A 1 261 ? 10.136 5.670 13.591 1.00 87.62 261 ASN A N 1
ATOM 2030 C CA . ASN A 1 261 ? 10.280 6.857 12.730 1.00 87.62 261 ASN A CA 1
ATOM 2031 C C . ASN A 1 261 ? 10.416 6.520 11.235 1.00 87.62 261 ASN A C 1
ATOM 2033 O O . ASN A 1 261 ? 10.673 7.399 10.422 1.00 87.62 261 ASN A O 1
ATOM 2037 N N . HIS A 1 262 ? 10.242 5.258 10.848 1.00 88.69 262 HIS A N 1
ATOM 2038 C CA . HIS A 1 262 ? 10.284 4.820 9.454 1.00 88.69 262 HIS A CA 1
ATOM 2039 C C . HIS A 1 262 ? 9.023 4.027 9.124 1.00 88.69 262 HIS A C 1
ATOM 2041 O O . HIS A 1 262 ? 8.574 3.244 9.960 1.00 88.69 262 HIS A O 1
ATOM 2047 N N . ILE A 1 263 ? 8.460 4.172 7.918 1.00 87.25 263 ILE A N 1
ATOM 2048 C CA . ILE A 1 263 ? 7.233 3.435 7.533 1.00 87.25 263 ILE A CA 1
ATOM 2049 C C . ILE A 1 263 ? 7.415 1.906 7.563 1.00 87.25 263 ILE A C 1
ATOM 2051 O O . ILE A 1 263 ? 6.455 1.161 7.710 1.00 87.25 263 ILE A O 1
ATOM 2055 N N . PHE A 1 264 ? 8.650 1.416 7.456 1.00 88.31 264 PHE A N 1
ATOM 2056 C CA . PHE A 1 264 ? 8.961 -0.022 7.513 1.00 88.31 264 PHE A CA 1
ATOM 2057 C C . PHE A 1 264 ? 9.147 -0.562 8.940 1.00 88.31 264 PHE A C 1
ATOM 2059 O O . PHE A 1 264 ? 9.324 -1.762 9.115 1.00 88.31 264 PHE A O 1
ATOM 2066 N N . ASP A 1 265 ? 9.100 0.298 9.960 1.00 89.50 265 ASP A N 1
ATOM 2067 C CA . ASP A 1 265 ? 9.360 -0.110 11.345 1.00 89.50 265 ASP A CA 1
ATOM 2068 C C . ASP A 1 265 ? 8.093 -0.506 12.118 1.00 89.50 265 ASP A C 1
ATOM 2070 O O . ASP A 1 265 ? 8.186 -1.219 13.117 1.00 89.50 265 ASP A O 1
ATOM 2074 N N . GLY A 1 266 ? 6.914 -0.027 11.702 1.00 89.62 266 GLY A N 1
ATOM 2075 C CA . GLY A 1 266 ? 5.663 -0.262 12.427 1.00 89.62 266 GLY A CA 1
ATOM 2076 C C . GLY A 1 266 ? 5.376 -1.752 12.621 1.00 89.62 266 GLY A C 1
ATOM 2077 O O . GLY A 1 266 ? 5.666 -2.571 11.750 1.00 89.62 266 GLY A O 1
ATOM 2078 N N . PHE A 1 267 ? 4.798 -2.126 13.766 1.00 85.12 267 PHE A N 1
ATOM 2079 C CA . PHE A 1 267 ? 4.443 -3.525 14.004 1.00 85.12 267 PHE A CA 1
ATOM 2080 C C . PHE A 1 267 ? 3.385 -3.981 12.997 1.00 85.12 267 PHE A C 1
ATOM 2082 O O . PHE A 1 267 ? 2.453 -3.228 12.682 1.00 85.12 267 PHE A O 1
ATOM 2089 N N . ALA A 1 268 ? 3.549 -5.210 12.513 1.00 83.31 268 ALA A N 1
ATOM 2090 C CA . ALA A 1 268 ? 2.688 -5.833 11.521 1.00 83.31 268 ALA A CA 1
ATOM 2091 C C . ALA A 1 268 ? 1.222 -5.868 11.976 1.00 83.31 268 ALA A C 1
ATOM 2093 O O . ALA A 1 268 ? 0.898 -6.358 13.062 1.00 83.31 268 ALA A O 1
ATOM 2094 N N . VAL A 1 269 ? 0.330 -5.366 11.125 1.00 79.44 269 VAL A N 1
ATOM 2095 C CA . VAL A 1 269 ? -1.121 -5.446 11.285 1.00 79.44 269 VAL A CA 1
ATOM 2096 C C . VAL A 1 269 ? -1.688 -6.224 10.108 1.00 79.44 269 VAL A C 1
ATOM 2098 O O . VAL A 1 269 ? -1.666 -5.768 8.965 1.00 79.44 269 VAL A O 1
ATOM 2101 N N . LEU A 1 270 ? -2.218 -7.404 10.411 1.00 77.00 270 LEU A N 1
ATOM 2102 C CA . LEU A 1 270 ? -2.902 -8.264 9.459 1.00 77.00 270 LEU A CA 1
ATOM 2103 C C . LEU A 1 270 ? -4.329 -7.758 9.258 1.00 77.00 270 LEU A C 1
ATOM 2105 O O . LEU A 1 270 ? -5.015 -7.400 10.218 1.00 77.00 270 LEU A O 1
ATOM 2109 N N . GLN A 1 271 ? -4.781 -7.761 8.013 1.00 79.19 271 GLN A N 1
ATOM 2110 C CA . GLN A 1 271 ? -6.102 -7.314 7.589 1.00 79.19 271 GLN A CA 1
ATOM 2111 C C . GLN A 1 271 ? -6.732 -8.392 6.703 1.00 79.19 271 GLN A C 1
ATOM 2113 O O . GLN A 1 271 ? -6.060 -8.959 5.844 1.00 79.19 271 GLN A O 1
ATOM 2118 N N . ARG A 1 272 ? -8.017 -8.679 6.910 1.00 78.19 272 ARG A N 1
ATOM 2119 C CA . ARG A 1 272 ? -8.794 -9.664 6.153 1.00 78.19 272 ARG A CA 1
ATOM 2120 C C . ARG A 1 272 ? -10.119 -9.063 5.709 1.00 78.19 272 ARG A C 1
ATOM 2122 O O . ARG A 1 272 ? -10.878 -8.588 6.550 1.00 78.19 272 ARG A O 1
ATOM 2129 N N . TRP A 1 273 ? -10.424 -9.179 4.420 1.00 79.12 273 TRP A N 1
ATOM 2130 C CA . TRP A 1 273 ? -11.756 -8.966 3.862 1.00 79.12 273 TRP A CA 1
ATOM 2131 C C . TRP A 1 273 ? -12.296 -10.297 3.353 1.00 79.12 273 TRP A C 1
ATOM 2133 O O . TRP A 1 273 ? -11.698 -10.868 2.453 1.00 79.12 273 TRP A O 1
ATOM 2143 N N . THR A 1 274 ? -13.398 -10.802 3.899 1.00 76.31 274 THR A N 1
ATOM 2144 C CA . THR A 1 274 ? -14.021 -12.056 3.441 1.00 76.31 274 THR A CA 1
ATOM 2145 C C . THR A 1 274 ? -15.269 -11.747 2.637 1.00 76.31 274 THR A C 1
ATOM 2147 O O . THR A 1 274 ? -16.189 -11.135 3.174 1.00 76.31 274 THR A O 1
ATOM 2150 N N . PHE A 1 275 ? -15.299 -12.181 1.382 1.00 82.50 275 PHE A N 1
ATOM 2151 C CA . PHE A 1 275 ? -16.386 -12.011 0.429 1.00 82.50 275 PHE A CA 1
ATOM 2152 C C . PHE A 1 275 ? -17.227 -13.285 0.358 1.00 82.50 275 PHE A C 1
ATOM 2154 O O . PHE A 1 275 ? -16.683 -14.376 0.189 1.00 82.50 275 PHE A O 1
ATOM 2161 N N . HIS A 1 276 ? -18.541 -13.139 0.514 1.00 80.12 276 HIS A N 1
ATOM 2162 C CA . HIS A 1 276 ? -19.496 -14.228 0.391 1.00 80.12 276 HIS A CA 1
ATOM 2163 C C . HIS A 1 276 ? -20.883 -13.723 -0.016 1.00 80.12 276 HIS A C 1
ATOM 2165 O O . HIS A 1 276 ? -21.480 -12.883 0.662 1.00 80.12 276 HIS A O 1
ATOM 2171 N N . ASN A 1 277 ? -21.418 -14.261 -1.107 1.00 82.62 277 ASN A N 1
ATOM 2172 C CA . ASN A 1 277 ? -22.741 -14.007 -1.665 1.00 82.62 277 ASN A CA 1
ATOM 2173 C C . ASN A 1 277 ? -23.057 -12.510 -1.807 1.00 82.62 277 ASN A C 1
ATOM 2175 O O . ASN A 1 277 ? -24.077 -12.006 -1.326 1.00 82.62 277 ASN A O 1
ATOM 2179 N N . GLY A 1 278 ? -22.127 -11.780 -2.424 1.00 74.38 278 GLY A N 1
ATOM 2180 C CA . GLY A 1 278 ? -22.229 -10.335 -2.627 1.00 74.38 278 GLY A CA 1
ATOM 2181 C C . GLY A 1 278 ? -22.121 -9.496 -1.351 1.00 74.38 278 GLY A C 1
ATOM 2182 O O . GLY A 1 278 ? -22.402 -8.301 -1.373 1.00 74.38 278 GLY A O 1
ATOM 2183 N N . LYS A 1 279 ? -21.705 -10.106 -0.237 1.00 69.19 279 LYS A N 1
ATOM 2184 C CA . LYS A 1 279 ? -21.379 -9.428 1.019 1.00 69.19 279 LYS A CA 1
ATOM 2185 C C . LYS A 1 279 ? -19.882 -9.505 1.247 1.00 69.19 279 LYS A C 1
ATOM 2187 O O . LYS A 1 279 ? -19.237 -10.459 0.830 1.00 69.19 279 LYS A O 1
ATOM 2192 N N . VAL A 1 280 ? -19.341 -8.538 1.969 1.00 71.94 280 VAL A N 1
ATOM 2193 C CA . VAL A 1 280 ? -17.979 -8.603 2.503 1.00 71.94 280 VAL A CA 1
ATOM 2194 C C . VAL A 1 280 ? -18.031 -8.492 4.020 1.00 71.94 280 VAL A C 1
ATOM 2196 O O . VAL A 1 280 ? -19.019 -8.000 4.553 1.00 71.94 280 VAL A O 1
ATOM 2199 N N . THR A 1 281 ? -17.002 -8.967 4.714 1.00 62.75 281 THR A N 1
ATOM 2200 C CA . THR A 1 281 ? -16.739 -8.724 6.138 1.00 62.75 281 THR A CA 1
ATOM 2201 C C . THR A 1 281 ? -15.285 -8.310 6.306 1.00 62.75 281 THR A C 1
ATOM 2203 O O . THR A 1 281 ? -14.446 -8.774 5.545 1.00 62.75 281 THR A O 1
ATOM 2206 N N . TYR A 1 282 ? -14.972 -7.448 7.275 1.00 69.88 282 TYR A N 1
ATOM 2207 C CA . TYR A 1 282 ? -13.602 -6.994 7.533 1.00 69.88 282 TYR A CA 1
ATOM 2208 C C . TYR A 1 282 ? -13.141 -7.360 8.944 1.00 69.88 282 TYR A C 1
ATOM 2210 O O . TYR A 1 282 ? -13.910 -7.269 9.904 1.00 69.88 282 TYR A O 1
ATOM 2218 N N . GLN A 1 283 ? -11.876 -7.755 9.067 1.00 63.12 283 GLN A N 1
ATOM 2219 C CA . GLN A 1 283 ? -11.205 -8.068 10.323 1.00 63.12 283 GLN A CA 1
ATOM 2220 C C . GLN A 1 283 ? -9.751 -7.598 10.281 1.00 63.12 283 GLN A C 1
ATOM 2222 O O . GLN A 1 283 ? -9.112 -7.623 9.233 1.00 63.12 283 GLN A O 1
ATOM 2227 N N . SER A 1 284 ? -9.202 -7.220 11.432 1.00 70.75 284 SER A N 1
ATOM 2228 C CA . SER A 1 284 ? -7.777 -6.924 11.561 1.00 70.75 284 SER A CA 1
ATOM 2229 C C . SER A 1 284 ? -7.238 -7.318 12.924 1.00 70.75 284 SER A C 1
ATOM 2231 O O . SER A 1 284 ? -7.957 -7.219 13.919 1.00 70.75 284 SER A O 1
ATOM 2233 N N . SER A 1 285 ? -5.967 -7.701 12.973 1.00 72.62 285 SER A N 1
ATOM 2234 C CA . SER A 1 285 ? -5.246 -8.001 14.209 1.00 72.62 285 SER A CA 1
ATOM 2235 C C . SER A 1 285 ? -3.802 -7.540 14.097 1.00 72.62 285 SER A C 1
ATOM 2237 O O . SER A 1 285 ? -3.201 -7.627 13.029 1.00 72.62 285 SER A O 1
ATOM 2239 N N . ILE A 1 286 ? -3.223 -7.095 15.209 1.00 75.88 286 ILE A N 1
ATOM 2240 C CA . ILE A 1 286 ? -1.766 -6.983 15.306 1.00 75.88 286 ILE A CA 1
ATOM 2241 C C . ILE A 1 286 ? -1.208 -8.409 15.285 1.00 75.88 286 ILE A C 1
ATOM 2243 O O . ILE A 1 286 ? -1.791 -9.310 15.897 1.00 75.88 286 ILE A O 1
ATOM 2247 N N . LEU A 1 287 ? -0.125 -8.623 14.543 1.00 77.56 287 LEU A N 1
ATOM 2248 C CA . LEU A 1 287 ? 0.565 -9.904 14.513 1.00 77.56 287 LEU A CA 1
ATOM 2249 C C . LEU A 1 287 ? 1.206 -10.178 15.878 1.00 77.56 287 LEU A C 1
ATOM 2251 O O . LEU A 1 287 ? 1.932 -9.336 16.409 1.00 77.56 287 LEU A O 1
ATOM 2255 N N . ASP A 1 288 ? 0.993 -11.377 16.411 1.00 74.06 288 ASP A N 1
ATOM 2256 C CA . ASP A 1 288 ? 1.555 -11.807 17.693 1.00 74.06 288 ASP A CA 1
ATOM 2257 C C . ASP A 1 288 ? 3.034 -12.240 17.572 1.00 74.06 288 ASP A C 1
ATOM 2259 O O . ASP A 1 288 ? 3.406 -13.379 17.861 1.00 74.06 288 ASP A O 1
ATOM 2263 N N . SER A 1 289 ? 3.888 -11.330 17.096 1.00 78.50 289 SER A N 1
ATOM 2264 C CA . SER A 1 289 ? 5.334 -11.545 16.963 1.00 78.50 289 SER A CA 1
ATOM 2265 C C . SER A 1 289 ? 6.069 -11.375 18.296 1.00 78.50 289 SER A C 1
ATOM 2267 O O . SER A 1 289 ? 5.602 -10.671 19.197 1.00 78.50 289 SER A O 1
ATOM 2269 N N . ASP A 1 290 ? 7.257 -11.975 18.425 1.00 79.88 290 ASP A N 1
ATOM 2270 C CA . ASP A 1 290 ? 8.101 -11.805 19.617 1.00 79.88 290 ASP A CA 1
ATOM 2271 C C . ASP A 1 290 ? 8.487 -10.333 19.833 1.00 79.88 290 ASP A C 1
ATOM 2273 O O . ASP A 1 290 ? 8.486 -9.858 20.970 1.00 79.88 290 ASP A O 1
ATOM 2277 N N . ASP A 1 291 ? 8.749 -9.586 18.755 1.00 81.94 291 ASP A N 1
ATOM 2278 C CA . ASP A 1 291 ? 9.052 -8.150 18.810 1.00 81.94 291 ASP A CA 1
ATOM 2279 C C . ASP A 1 291 ? 7.881 -7.344 19.390 1.00 81.94 291 ASP A C 1
ATOM 2281 O O . ASP A 1 291 ? 8.085 -6.458 20.233 1.00 81.94 291 ASP A O 1
ATOM 2285 N N . TYR A 1 292 ? 6.648 -7.662 18.974 1.00 83.62 292 TYR A N 1
ATOM 2286 C CA . TYR A 1 292 ? 5.446 -7.018 19.496 1.00 83.62 292 TYR A CA 1
ATOM 2287 C C . TYR A 1 292 ? 5.193 -7.411 20.954 1.00 83.62 292 TYR A C 1
ATOM 2289 O O . TYR A 1 292 ? 5.050 -6.526 21.799 1.00 83.62 292 TYR A O 1
ATOM 2297 N N . LYS A 1 293 ? 5.223 -8.710 21.283 1.00 80.19 293 LYS A N 1
ATOM 2298 C CA . LYS A 1 293 ? 5.054 -9.221 22.655 1.00 80.19 293 LYS A CA 1
ATOM 2299 C C . LYS A 1 293 ? 6.058 -8.598 23.616 1.00 80.19 293 LYS A C 1
ATOM 2301 O O . LYS A 1 293 ? 5.680 -8.053 24.653 1.00 80.19 293 LYS A O 1
ATOM 2306 N N . LYS A 1 294 ? 7.343 -8.613 23.251 1.00 82.31 294 LYS A N 1
ATOM 2307 C CA . LYS A 1 294 ? 8.431 -8.035 24.049 1.00 82.31 294 LYS A CA 1
ATOM 2308 C C . LYS A 1 294 ? 8.227 -6.542 24.287 1.00 82.31 294 LYS A C 1
ATOM 2310 O O . LYS A 1 294 ? 8.430 -6.074 25.408 1.00 82.31 294 LYS A O 1
ATOM 2315 N N . SER A 1 295 ? 7.836 -5.804 23.251 1.00 85.62 295 SER A N 1
ATOM 2316 C CA . SER A 1 295 ? 7.627 -4.359 23.345 1.00 85.62 295 SER A CA 1
ATOM 2317 C C . SER A 1 295 ? 6.371 -4.003 24.149 1.00 85.62 295 SER A C 1
ATOM 2319 O O . SER A 1 295 ? 6.406 -3.121 25.009 1.00 85.62 295 SER A O 1
ATOM 2321 N N . SER A 1 296 ? 5.274 -4.728 23.924 1.00 83.12 296 SER A N 1
ATOM 2322 C CA . SER A 1 296 ? 4.001 -4.565 24.633 1.00 83.12 296 SER A CA 1
ATOM 2323 C C . SER A 1 296 ? 4.161 -4.833 26.132 1.00 83.12 296 SER A C 1
ATOM 2325 O O . SER A 1 296 ? 3.852 -3.967 26.950 1.00 83.12 296 SER A O 1
ATOM 2327 N N . ASN A 1 297 ? 4.786 -5.959 26.500 1.00 83.19 297 ASN A N 1
ATOM 2328 C CA . ASN A 1 297 ? 5.023 -6.344 27.898 1.00 83.19 297 ASN A CA 1
ATOM 2329 C C . ASN A 1 297 ? 5.886 -5.337 28.672 1.00 83.19 297 ASN A C 1
ATOM 2331 O O . ASN A 1 297 ? 5.813 -5.261 29.894 1.00 83.19 297 ASN A O 1
ATOM 2335 N N . ARG A 1 298 ? 6.726 -4.569 27.972 1.00 81.94 298 ARG A N 1
ATOM 2336 C CA . ARG A 1 298 ? 7.617 -3.566 28.572 1.00 81.94 298 ARG A CA 1
ATOM 2337 C C . ARG A 1 298 ? 7.073 -2.144 28.478 1.00 81.94 298 ARG A C 1
ATOM 2339 O O . ARG A 1 298 ? 7.765 -1.217 28.894 1.00 81.94 298 ARG A O 1
ATOM 2346 N N . ASN A 1 299 ? 5.881 -1.967 27.904 1.00 86.31 299 ASN A N 1
ATOM 2347 C CA . ASN A 1 299 ? 5.272 -0.672 27.613 1.00 86.31 299 ASN A CA 1
ATOM 2348 C C . ASN A 1 299 ? 6.244 0.306 26.915 1.00 86.31 299 ASN A C 1
ATOM 2350 O O . ASN A 1 299 ? 6.263 1.504 27.192 1.00 86.31 299 ASN A O 1
ATOM 2354 N N . ARG A 1 300 ? 7.104 -0.225 26.038 1.00 88.06 300 ARG A N 1
ATOM 2355 C CA . ARG A 1 300 ? 8.017 0.530 25.173 1.00 88.06 300 ARG A CA 1
ATOM 2356 C C . ARG A 1 300 ? 8.554 -0.375 24.071 1.00 88.06 300 ARG A C 1
ATOM 2358 O O . ARG A 1 300 ? 8.733 -1.568 24.274 1.00 88.06 300 ARG A O 1
ATOM 2365 N N . ILE A 1 301 ? 8.912 0.205 22.939 1.00 88.00 301 ILE A N 1
ATOM 2366 C CA . ILE A 1 301 ? 9.545 -0.477 21.816 1.00 88.00 301 ILE A CA 1
ATOM 2367 C C . ILE A 1 301 ? 10.917 -1.014 22.236 1.00 88.00 301 ILE A C 1
ATOM 2369 O O . ILE A 1 301 ? 11.756 -0.268 22.751 1.00 88.00 301 ILE A O 1
ATOM 2373 N N . VAL A 1 302 ? 11.163 -2.302 21.996 1.00 84.38 302 VAL A N 1
ATOM 2374 C CA . VAL A 1 302 ? 12.461 -2.950 22.218 1.00 84.38 302 VAL A CA 1
ATOM 2375 C C . VAL A 1 302 ? 12.836 -3.760 20.987 1.00 84.38 302 VAL A C 1
ATOM 2377 O O . VAL A 1 302 ? 12.087 -4.644 20.594 1.00 84.38 302 VAL A O 1
ATOM 2380 N N . GLY A 1 303 ? 14.011 -3.496 20.419 1.00 80.62 303 GLY A N 1
ATOM 2381 C CA . GLY A 1 303 ? 14.500 -4.201 19.235 1.00 80.62 303 GLY A CA 1
ATOM 2382 C C . GLY A 1 303 ? 15.105 -3.267 18.194 1.00 80.62 303 GLY A C 1
ATOM 2383 O O . GLY A 1 303 ? 15.216 -2.054 18.396 1.00 80.62 303 GLY A O 1
ATOM 2384 N N . THR A 1 304 ? 15.511 -3.854 17.074 1.00 78.62 304 THR A N 1
ATOM 2385 C CA . THR A 1 304 ? 16.090 -3.139 15.933 1.00 78.62 304 THR A CA 1
ATOM 2386 C C . THR A 1 304 ? 15.080 -3.159 14.792 1.00 78.62 304 THR A C 1
ATOM 2388 O O . THR A 1 304 ? 14.767 -4.228 14.279 1.00 78.62 304 THR A O 1
ATOM 2391 N N . GLY A 1 305 ? 14.558 -1.988 14.426 1.00 81.50 305 GLY A N 1
ATOM 2392 C CA . GLY A 1 305 ? 13.790 -1.788 13.200 1.00 81.50 305 GLY A CA 1
ATOM 2393 C C . GLY A 1 305 ? 14.706 -1.480 12.014 1.00 81.50 305 GLY A C 1
ATOM 2394 O O . GLY A 1 305 ? 15.932 -1.413 12.144 1.00 81.50 305 GLY A O 1
ATOM 2395 N N . PHE A 1 306 ? 14.100 -1.249 10.855 1.00 85.12 306 PHE A N 1
ATOM 2396 C CA . PHE A 1 306 ? 14.792 -0.799 9.658 1.00 85.12 306 PHE A CA 1
ATOM 2397 C C . PHE A 1 306 ? 15.440 0.580 9.861 1.00 85.12 306 PHE A C 1
ATOM 2399 O O . PHE A 1 306 ? 16.644 0.732 9.660 1.00 85.12 306 PHE A O 1
ATOM 2406 N N . GLY A 1 307 ? 14.665 1.578 10.297 1.00 84.44 307 GLY A N 1
ATOM 2407 C CA . GLY A 1 307 ? 15.107 2.974 10.385 1.00 84.44 307 GLY A CA 1
ATOM 2408 C C . GLY A 1 307 ? 15.541 3.435 11.776 1.00 84.44 307 GLY A C 1
ATOM 2409 O O . GLY A 1 307 ? 16.117 4.518 11.905 1.00 84.44 307 GLY A O 1
ATOM 2410 N N . ARG A 1 308 ? 15.281 2.644 12.826 1.00 84.12 308 ARG A N 1
ATOM 2411 C CA . ARG A 1 308 ? 15.638 2.985 14.212 1.00 84.12 308 ARG A CA 1
ATOM 2412 C C . ARG A 1 308 ? 15.958 1.753 15.057 1.00 84.12 308 ARG A C 1
ATOM 2414 O O . ARG A 1 308 ? 15.384 0.686 14.870 1.00 84.12 308 ARG A O 1
ATOM 2421 N N . LYS A 1 309 ? 16.816 1.922 16.066 1.00 82.38 309 LYS A N 1
ATOM 2422 C CA . LYS A 1 309 ? 17.114 0.907 17.086 1.00 82.38 309 LYS A CA 1
ATOM 2423 C C . LYS A 1 309 ? 16.704 1.384 18.478 1.00 82.38 309 LYS A C 1
ATOM 2425 O O . LYS A 1 309 ? 17.048 2.493 18.885 1.00 82.38 309 LYS A O 1
ATOM 2430 N N . PHE A 1 310 ? 16.017 0.525 19.227 1.00 80.12 310 PHE A N 1
ATOM 2431 C CA . PHE A 1 310 ? 15.714 0.720 20.642 1.00 80.12 310 PHE A CA 1
ATOM 2432 C C . PHE A 1 310 ? 16.436 -0.344 21.474 1.00 80.12 310 PHE A C 1
ATOM 2434 O O . PHE A 1 310 ? 15.988 -1.495 21.518 1.00 80.12 310 PHE A O 1
ATOM 2441 N N . PRO A 1 311 ? 17.548 0.011 22.143 1.00 69.62 311 PRO A N 1
ATOM 2442 C CA . PRO A 1 311 ? 18.359 -0.955 22.871 1.00 69.62 311 PRO A CA 1
ATOM 2443 C C . PRO A 1 311 ? 17.563 -1.623 23.992 1.00 69.62 311 PRO A C 1
ATOM 2445 O O . PRO A 1 311 ? 16.740 -0.985 24.650 1.00 69.62 311 PRO A O 1
ATOM 2448 N N . ASP A 1 312 ? 17.841 -2.901 24.242 1.00 65.25 312 ASP A N 1
ATOM 2449 C CA . ASP A 1 312 ? 17.340 -3.601 25.420 1.00 65.25 312 ASP A CA 1
ATOM 2450 C C . ASP A 1 312 ? 18.200 -3.212 26.648 1.00 65.25 312 ASP A C 1
ATOM 2452 O O . ASP A 1 312 ? 19.415 -3.445 26.624 1.00 65.25 312 ASP A O 1
ATOM 2456 N N . PRO A 1 313 ? 17.627 -2.584 27.697 1.00 52.31 313 PRO A N 1
ATOM 2457 C CA . PRO A 1 313 ? 18.350 -2.216 28.914 1.00 52.31 313 PRO A CA 1
ATOM 2458 C C . PRO A 1 313 ? 18.701 -3.430 29.783 1.00 52.31 313 PRO A C 1
ATOM 2460 O O . PRO A 1 313 ? 19.564 -3.324 30.644 1.00 52.31 313 PRO A O 1
ATOM 2463 N N . CYS A 1 314 ? 18.059 -4.581 29.558 1.00 45.28 314 CYS A N 1
ATOM 2464 C CA . CYS A 1 314 ? 18.303 -5.817 30.301 1.00 45.28 314 CYS A CA 1
ATOM 2465 C C . CYS A 1 314 ? 19.467 -6.643 29.724 1.00 45.28 314 CYS A C 1
ATOM 2467 O O . CYS A 1 314 ? 19.838 -7.654 30.313 1.00 45.28 314 CYS A O 1
ATOM 2469 N N . GLN A 1 315 ? 20.047 -6.245 28.583 1.00 48.53 315 GLN A N 1
ATOM 2470 C CA . GLN A 1 315 ? 21.261 -6.868 28.050 1.00 48.53 315 GLN A CA 1
ATOM 2471 C C . GLN A 1 315 ? 22.509 -6.161 28.599 1.00 48.53 315 GLN A C 1
ATOM 2473 O O . GLN A 1 315 ? 22.678 -4.952 28.426 1.00 48.53 315 GLN A O 1
ATOM 2478 N N . THR A 1 316 ? 23.413 -6.923 29.221 1.00 42.75 316 THR A N 1
ATOM 2479 C CA . THR A 1 316 ? 24.728 -6.427 29.664 1.00 42.75 316 THR A CA 1
ATOM 2480 C C . THR A 1 316 ? 25.638 -6.117 28.467 1.00 42.75 316 THR A C 1
ATOM 2482 O O . THR A 1 316 ? 25.451 -6.664 27.379 1.00 42.75 316 THR A O 1
ATOM 2485 N N . LEU A 1 317 ? 26.665 -5.273 28.650 1.00 36.47 317 LEU A N 1
ATOM 2486 C CA . LEU A 1 317 ? 27.641 -4.942 27.593 1.00 36.47 317 LEU A CA 1
ATOM 2487 C C . LEU A 1 317 ? 28.310 -6.208 27.007 1.00 36.47 317 LEU A C 1
ATOM 2489 O O . LEU A 1 317 ? 28.508 -6.309 25.800 1.00 36.47 317 LEU A O 1
ATOM 2493 N N . PHE A 1 318 ? 28.566 -7.210 27.859 1.00 31.06 318 PHE A N 1
ATOM 2494 C CA . PHE A 1 318 ? 29.089 -8.530 27.483 1.00 31.06 318 PHE A CA 1
ATOM 2495 C C . PHE A 1 318 ? 28.060 -9.424 26.764 1.00 31.06 318 PHE A C 1
ATOM 2497 O O . PHE A 1 318 ? 28.419 -10.152 25.841 1.00 31.06 318 PHE A O 1
ATOM 2504 N N . SER A 1 319 ? 26.776 -9.358 27.136 1.00 37.75 319 SER A N 1
ATOM 2505 C CA . SER A 1 319 ? 25.690 -10.080 26.451 1.00 37.75 319 SER A CA 1
ATOM 2506 C C . SER A 1 319 ? 25.441 -9.529 25.041 1.00 37.75 319 SER A C 1
ATOM 2508 O O . SER A 1 319 ? 25.256 -10.306 24.103 1.00 37.75 319 SER A O 1
ATOM 2510 N N . ARG A 1 320 ? 25.554 -8.204 24.865 1.00 44.69 320 ARG A N 1
ATOM 2511 C CA . ARG A 1 320 ? 25.553 -7.543 23.548 1.00 44.69 320 ARG A CA 1
ATOM 2512 C C . ARG A 1 320 ? 26.713 -8.029 22.677 1.00 44.69 320 ARG A C 1
ATOM 2514 O O . ARG A 1 320 ? 26.499 -8.369 21.518 1.00 44.69 320 ARG A O 1
ATOM 2521 N N . LEU A 1 321 ? 27.911 -8.146 23.255 1.00 34.03 321 LEU A N 1
ATOM 2522 C CA . LEU A 1 321 ? 29.120 -8.624 22.577 1.00 34.03 321 LEU A CA 1
ATOM 2523 C C . LEU A 1 321 ? 28.959 -10.062 22.048 1.00 34.03 321 LEU A C 1
ATOM 2525 O O . LEU A 1 321 ? 29.154 -10.309 20.859 1.00 34.03 321 LEU A O 1
ATOM 2529 N N . PHE A 1 322 ? 28.532 -10.999 22.900 1.00 31.78 322 PHE A N 1
ATOM 2530 C CA . PHE A 1 322 ? 28.409 -12.419 22.537 1.00 31.78 322 PHE A CA 1
ATOM 2531 C C . PHE A 1 322 ? 27.242 -12.732 21.584 1.00 31.78 322 PHE A C 1
ATOM 2533 O O . PHE A 1 322 ? 27.357 -13.668 20.794 1.00 31.78 322 PHE A O 1
ATOM 2540 N N . SER A 1 323 ? 26.167 -11.931 21.572 1.00 39.44 323 SER A N 1
ATOM 2541 C CA . SER A 1 323 ? 25.063 -12.075 20.597 1.00 39.44 323 SER A CA 1
ATOM 2542 C C . SER A 1 323 ? 25.484 -11.848 19.133 1.00 39.44 323 SER A C 1
ATOM 2544 O O . SER A 1 323 ? 24.774 -12.243 18.210 1.00 39.44 323 SER A O 1
ATOM 2546 N N . THR A 1 324 ? 26.660 -11.246 18.930 1.00 36.00 324 THR A N 1
ATOM 2547 C CA . THR A 1 324 ? 27.221 -10.888 17.617 1.00 36.00 324 THR A CA 1
ATOM 2548 C C . THR A 1 324 ? 28.181 -11.949 17.069 1.00 36.00 324 THR A C 1
ATOM 2550 O O . THR A 1 324 ? 28.351 -12.049 15.858 1.00 36.00 324 THR A O 1
ATOM 2553 N N . PHE A 1 325 ? 28.811 -12.746 17.944 1.00 32.84 325 PHE A N 1
ATOM 2554 C CA . PHE A 1 325 ? 29.871 -13.701 17.572 1.00 32.84 325 PHE A CA 1
ATOM 2555 C C . PHE A 1 325 ? 29.488 -15.175 17.745 1.00 32.84 325 PHE A C 1
ATOM 2557 O O . PHE A 1 325 ? 30.234 -16.053 17.317 1.00 32.84 325 PHE A O 1
ATOM 2564 N N . VAL A 1 326 ? 28.324 -15.469 18.330 1.00 31.55 326 VAL A N 1
ATOM 2565 C CA . VAL A 1 326 ? 27.748 -16.818 18.342 1.00 31.55 326 VAL A CA 1
ATOM 2566 C C . VAL A 1 326 ? 26.723 -16.908 17.202 1.00 31.55 326 VAL A C 1
ATOM 2568 O O . VAL A 1 326 ? 25.750 -16.156 17.221 1.00 31.55 326 VAL A O 1
ATOM 2571 N N . PRO A 1 327 ? 26.850 -17.844 16.235 1.00 32.19 327 PRO A N 1
ATOM 2572 C CA . PRO A 1 327 ? 25.903 -18.009 15.116 1.00 32.19 327 PRO A CA 1
ATOM 2573 C C . PRO A 1 327 ? 24.466 -18.386 15.530 1.00 32.19 327 PRO A C 1
ATOM 2575 O O . PRO A 1 327 ? 23.598 -18.606 14.687 1.00 32.19 327 PRO A O 1
ATOM 2578 N N . ALA A 1 328 ? 24.193 -18.484 16.831 1.00 33.47 328 ALA A N 1
ATOM 2579 C CA . ALA A 1 328 ? 22.904 -18.817 17.401 1.00 33.47 328 ALA A CA 1
ATOM 2580 C C . ALA A 1 328 ? 22.402 -17.657 18.277 1.00 33.47 328 ALA A C 1
ATOM 2582 O O . ALA A 1 328 ? 22.758 -17.552 19.446 1.00 33.47 328 ALA A O 1
ATOM 2583 N N . LYS A 1 329 ? 21.482 -16.877 17.691 1.00 42.03 329 LYS A N 1
ATOM 2584 C CA . LYS A 1 329 ? 20.651 -15.799 18.272 1.00 42.03 329 LYS A CA 1
ATOM 2585 C C . LYS A 1 329 ? 21.261 -14.379 18.296 1.00 42.03 329 LYS A C 1
ATOM 2587 O O . LYS A 1 329 ? 21.351 -13.788 19.370 1.00 42.03 329 LYS A O 1
ATOM 2592 N N . PRO A 1 330 ? 21.531 -13.757 17.133 1.00 42.22 330 PRO A N 1
ATOM 2593 C CA . PRO A 1 330 ? 21.288 -12.320 17.032 1.00 42.22 330 PRO A CA 1
ATOM 2594 C C . PRO A 1 330 ? 19.784 -12.079 17.256 1.00 42.22 330 PRO A C 1
ATOM 2596 O O . PRO A 1 330 ? 18.971 -12.910 16.835 1.00 42.22 330 PRO A O 1
ATOM 2599 N N . ASP A 1 331 ? 19.420 -11.008 17.966 1.00 50.16 331 ASP A N 1
ATOM 2600 C CA . ASP A 1 331 ? 18.030 -10.609 18.231 1.00 50.16 331 ASP A CA 1
ATOM 2601 C C . ASP A 1 331 ? 17.185 -10.764 16.952 1.00 50.16 331 ASP A C 1
ATOM 2603 O O . ASP A 1 331 ? 17.378 -10.061 15.959 1.00 50.16 331 ASP A O 1
ATOM 2607 N N . ARG A 1 332 ? 16.313 -11.777 16.943 1.00 63.78 332 ARG A N 1
ATOM 2608 C CA . ARG A 1 332 ? 15.549 -12.181 15.764 1.00 63.78 332 ARG A CA 1
ATOM 2609 C C . ARG A 1 332 ? 14.494 -11.120 15.498 1.00 63.78 332 ARG A C 1
ATOM 2611 O O . ARG A 1 332 ? 13.518 -11.064 16.233 1.00 63.78 332 ARG A O 1
ATOM 2618 N N . VAL A 1 333 ? 14.675 -10.316 14.454 1.00 69.56 333 VAL A N 1
ATOM 2619 C CA . VAL A 1 333 ? 13.605 -9.438 13.969 1.00 69.56 333 VAL A CA 1
ATOM 2620 C C . VAL A 1 333 ? 12.477 -10.337 13.464 1.00 69.56 333 VAL A C 1
ATOM 2622 O O . VAL A 1 333 ? 12.611 -11.016 12.445 1.00 69.56 333 VAL A O 1
ATOM 2625 N N . THR A 1 334 ? 11.400 -10.380 14.237 1.00 76.19 334 THR A N 1
ATOM 2626 C CA . THR A 1 334 ? 10.178 -11.158 14.003 1.00 76.19 334 THR A CA 1
ATOM 2627 C C . THR A 1 334 ? 9.021 -10.268 13.557 1.00 76.19 334 THR A C 1
ATOM 2629 O O . THR A 1 334 ? 7.939 -10.775 13.269 1.00 76.19 334 THR A O 1
ATOM 2632 N N . ASN A 1 335 ? 9.220 -8.950 13.462 1.00 84.19 335 ASN A N 1
ATOM 2633 C CA . ASN A 1 335 ? 8.249 -8.041 12.868 1.00 84.19 335 ASN A CA 1
ATOM 2634 C C . ASN A 1 335 ? 8.142 -8.230 11.342 1.00 84.19 335 ASN A C 1
ATOM 2636 O O . ASN A 1 335 ? 8.868 -7.619 10.559 1.00 84.19 335 ASN A O 1
ATOM 2640 N N . THR A 1 336 ? 7.209 -9.077 10.912 1.00 84.75 336 THR A N 1
ATOM 2641 C CA . THR A 1 336 ? 6.944 -9.383 9.503 1.00 84.75 336 THR A CA 1
ATOM 2642 C C . THR A 1 336 ? 5.824 -8.513 8.940 1.00 84.75 336 THR A C 1
ATOM 2644 O O . THR A 1 336 ? 4.705 -8.991 8.773 1.00 84.75 336 THR A O 1
ATOM 2647 N N . ALA A 1 337 ? 6.099 -7.228 8.713 1.00 85.50 337 ALA A N 1
ATOM 2648 C CA . ALA A 1 337 ? 5.096 -6.202 8.395 1.00 85.50 337 ALA A CA 1
ATOM 2649 C C . ALA A 1 337 ? 4.960 -5.864 6.897 1.00 85.50 337 ALA A C 1
ATOM 2651 O O . ALA A 1 337 ? 4.424 -4.810 6.565 1.00 85.50 337 ALA A O 1
ATOM 2652 N N . VAL A 1 338 ? 5.464 -6.712 5.992 1.00 86.31 338 VAL A N 1
ATOM 2653 C CA . VAL A 1 338 ? 5.562 -6.375 4.560 1.00 86.31 338 VAL A CA 1
ATOM 2654 C C . VAL A 1 338 ? 4.485 -7.072 3.735 1.00 86.31 338 VAL A C 1
ATOM 2656 O O . VAL A 1 338 ? 3.689 -6.402 3.087 1.00 86.31 338 VAL A O 1
ATOM 2659 N N . ASN A 1 339 ? 4.431 -8.406 3.757 1.00 86.50 339 ASN A N 1
ATOM 2660 C CA . ASN A 1 339 ? 3.524 -9.166 2.888 1.00 86.50 339 ASN A CA 1
ATOM 2661 C C . ASN A 1 339 ? 2.913 -10.385 3.597 1.00 86.50 339 ASN A C 1
ATOM 2663 O O . ASN A 1 339 ? 3.357 -10.747 4.691 1.00 86.50 339 ASN A O 1
ATOM 2667 N N . ILE A 1 340 ? 1.894 -10.997 2.984 1.00 84.00 340 ILE A N 1
ATOM 2668 C CA . ILE A 1 340 ? 1.379 -12.333 3.309 1.00 84.00 340 ILE A CA 1
ATOM 2669 C C . ILE A 1 340 ? 1.498 -13.215 2.069 1.00 84.00 340 ILE A C 1
ATOM 2671 O O . ILE A 1 340 ? 1.167 -12.785 0.968 1.00 84.00 340 ILE A O 1
ATOM 2675 N N . VAL A 1 341 ? 1.954 -14.449 2.258 1.00 82.06 341 VAL A N 1
ATOM 2676 C CA . VAL A 1 341 ? 2.053 -15.461 1.205 1.00 82.06 341 VAL A CA 1
ATOM 2677 C C . VAL A 1 341 ? 1.384 -16.755 1.643 1.00 82.06 341 VAL A C 1
ATOM 2679 O O . VAL A 1 341 ? 1.407 -17.106 2.824 1.00 82.06 341 VAL A O 1
ATOM 2682 N N . GLU A 1 342 ? 0.809 -17.471 0.686 1.00 78.38 342 GLU A N 1
ATOM 2683 C CA . GLU A 1 342 ? 0.241 -18.800 0.898 1.00 78.38 342 GLU A CA 1
ATOM 2684 C C . GLU A 1 342 ? 1.244 -19.866 0.444 1.00 78.38 342 GLU A C 1
ATOM 2686 O O . GLU A 1 342 ? 1.821 -19.775 -0.641 1.00 78.38 342 GLU A O 1
ATOM 2691 N N . PHE A 1 343 ? 1.455 -20.888 1.271 1.00 71.44 343 PHE A N 1
ATOM 2692 C CA . PHE A 1 343 ? 2.186 -22.096 0.901 1.00 71.44 343 PHE A CA 1
ATOM 2693 C C . PHE A 1 343 ? 1.345 -23.315 1.274 1.00 71.44 343 PHE A C 1
ATOM 2695 O O . PHE A 1 343 ? 1.222 -23.656 2.451 1.00 71.44 343 PHE A O 1
ATOM 2702 N N . GLY A 1 344 ? 0.790 -23.982 0.261 1.00 73.81 344 GLY A N 1
ATOM 2703 C CA . GLY A 1 344 ? -0.163 -25.069 0.474 1.00 73.81 344 GLY A CA 1
ATOM 2704 C C . GLY A 1 344 ? -1.446 -24.545 1.118 1.00 73.81 344 GLY A C 1
ATOM 2705 O O . GLY A 1 344 ? -2.061 -23.620 0.605 1.00 73.81 344 GLY A O 1
ATOM 2706 N N . ASP A 1 345 ? -1.829 -25.129 2.247 1.00 72.44 345 ASP A N 1
ATOM 2707 C CA . ASP A 1 345 ? -2.999 -24.777 3.059 1.00 72.44 345 ASP A CA 1
ATOM 2708 C C . ASP A 1 345 ? -2.698 -23.745 4.163 1.00 72.44 345 ASP A C 1
ATOM 2710 O O . ASP A 1 345 ? -3.559 -23.431 4.986 1.00 72.44 345 ASP A O 1
ATOM 2714 N N . ARG A 1 346 ? -1.470 -23.214 4.197 1.00 74.75 346 ARG A N 1
ATOM 2715 C CA . ARG A 1 346 ? -0.963 -22.354 5.273 1.00 74.75 346 ARG A CA 1
ATOM 2716 C C . ARG A 1 346 ? -0.622 -20.967 4.758 1.00 74.75 346 ARG A C 1
ATOM 2718 O O . ARG A 1 346 ? -0.169 -20.796 3.627 1.00 74.75 346 ARG A O 1
ATOM 2725 N N . MET A 1 347 ? -0.773 -19.974 5.626 1.00 77.56 347 MET A N 1
ATOM 2726 C CA . MET A 1 347 ? -0.504 -18.571 5.317 1.00 77.56 347 MET A CA 1
ATOM 2727 C C . MET A 1 347 ? 0.605 -18.007 6.191 1.00 77.56 347 MET A C 1
ATOM 2729 O O . MET A 1 347 ? 0.675 -18.308 7.381 1.00 77.56 347 MET A O 1
ATOM 2733 N N . PHE A 1 348 ? 1.431 -17.132 5.627 1.00 81.06 348 PHE A N 1
ATOM 2734 C CA . PHE A 1 348 ? 2.623 -16.620 6.289 1.00 81.06 348 PHE A CA 1
ATOM 2735 C C . PHE A 1 348 ? 2.789 -15.123 6.090 1.00 81.06 348 PHE A C 1
ATOM 2737 O O . PHE A 1 348 ? 2.813 -14.651 4.961 1.00 81.06 348 PHE A O 1
ATOM 2744 N N . ALA A 1 349 ? 2.987 -14.388 7.177 1.00 81.56 349 ALA A N 1
ATOM 2745 C CA . ALA A 1 349 ? 3.439 -13.009 7.158 1.00 81.56 349 ALA A CA 1
ATOM 2746 C C . ALA A 1 349 ? 4.966 -12.956 7.015 1.00 81.56 349 ALA A C 1
ATOM 2748 O O . ALA A 1 349 ? 5.693 -13.668 7.713 1.00 81.56 349 ALA A O 1
ATOM 2749 N N . MET A 1 350 ? 5.463 -12.075 6.149 1.00 83.69 350 MET A N 1
ATOM 2750 C CA . MET A 1 350 ? 6.895 -11.925 5.885 1.00 83.69 350 MET A CA 1
ATOM 2751 C C . MET A 1 350 ? 7.380 -10.475 5.934 1.00 83.69 350 MET A C 1
ATOM 2753 O O . MET A 1 350 ? 6.618 -9.517 5.784 1.00 83.69 350 MET A O 1
ATOM 2757 N N . THR A 1 351 ? 8.678 -10.355 6.186 1.00 83.00 351 THR A N 1
ATOM 2758 C CA . THR A 1 351 ? 9.520 -9.186 5.917 1.00 83.00 351 THR A CA 1
ATOM 2759 C C . THR A 1 351 ? 10.732 -9.681 5.123 1.00 83.00 351 THR A C 1
ATOM 2761 O O . THR A 1 351 ? 10.722 -10.800 4.616 1.00 83.00 351 THR A O 1
ATOM 2764 N N . GLU A 1 352 ? 11.786 -8.887 5.017 1.00 83.00 352 GLU A N 1
ATOM 2765 C CA . GLU A 1 352 ? 12.990 -9.221 4.249 1.00 83.00 352 GLU A CA 1
ATOM 2766 C C . GLU A 1 352 ? 14.009 -10.073 5.027 1.00 83.00 352 GLU A C 1
ATOM 2768 O O . GLU A 1 352 ? 15.107 -10.347 4.544 1.00 83.00 352 GLU A O 1
ATOM 2773 N N . THR A 1 353 ? 13.676 -10.497 6.249 1.00 75.50 353 THR A N 1
ATOM 2774 C CA . THR A 1 353 ? 14.517 -11.412 7.024 1.00 75.50 353 THR A CA 1
ATOM 2775 C C . THR A 1 353 ? 14.173 -12.868 6.696 1.00 75.50 353 THR A C 1
ATOM 2777 O O . THR A 1 353 ? 13.077 -13.162 6.223 1.00 75.50 353 THR A O 1
ATOM 2780 N N . PRO A 1 354 ? 15.066 -13.831 6.991 1.00 65.81 354 PRO A N 1
ATOM 2781 C CA . PRO A 1 354 ? 14.780 -15.253 6.770 1.00 65.81 354 PRO A CA 1
ATOM 2782 C C . PRO A 1 354 ? 13.632 -15.823 7.623 1.00 65.81 354 PRO A C 1
ATOM 2784 O O . PRO A 1 354 ? 13.291 -16.997 7.478 1.00 65.81 354 PRO A O 1
ATOM 2787 N N . LEU A 1 355 ? 13.095 -15.047 8.568 1.00 68.56 355 LEU A N 1
ATOM 2788 C CA . LEU A 1 355 ? 12.031 -15.475 9.466 1.00 68.56 355 LEU A CA 1
ATOM 2789 C C . LEU A 1 355 ? 10.685 -14.992 8.937 1.00 68.56 355 LEU A C 1
ATOM 2791 O O . LEU A 1 355 ? 10.496 -13.810 8.661 1.00 68.56 355 LEU A O 1
ATOM 2795 N N . ILE A 1 356 ? 9.736 -15.917 8.866 1.00 74.38 356 ILE A N 1
ATOM 2796 C CA . ILE A 1 356 ? 8.340 -15.636 8.541 1.00 74.38 356 ILE A CA 1
ATOM 2797 C C . ILE A 1 356 ? 7.456 -16.130 9.687 1.00 74.38 356 ILE A C 1
ATOM 2799 O O . ILE A 1 356 ? 7.799 -17.101 10.367 1.00 74.38 356 ILE A O 1
ATOM 2803 N N . ASN A 1 357 ? 6.328 -15.464 9.913 1.00 69.38 357 ASN A N 1
ATOM 2804 C CA . ASN A 1 357 ? 5.359 -15.864 10.930 1.00 69.38 357 ASN A CA 1
ATOM 2805 C C . ASN A 1 357 ? 4.175 -16.543 10.256 1.00 69.38 357 ASN A C 1
ATOM 2807 O O . ASN A 1 357 ? 3.606 -15.986 9.322 1.00 69.38 357 ASN A O 1
ATOM 2811 N N . GLU A 1 358 ? 3.778 -17.719 10.727 1.00 75.06 358 GLU A N 1
ATOM 2812 C CA . GLU A 1 358 ? 2.518 -18.313 10.289 1.00 75.06 358 GLU A CA 1
ATOM 2813 C C . GLU A 1 358 ? 1.336 -17.495 10.816 1.00 75.06 358 GLU A C 1
ATOM 2815 O O . GLU A 1 358 ? 1.340 -17.019 11.951 1.00 75.06 358 GLU A O 1
ATOM 2820 N N . VAL A 1 359 ? 0.315 -17.325 9.981 1.00 71.44 359 VAL A N 1
ATOM 2821 C CA . VAL A 1 359 ? -0.864 -16.507 10.287 1.00 71.44 359 VAL A CA 1
ATOM 2822 C C . VAL A 1 359 ? -1.864 -17.238 11.203 1.00 71.44 359 VAL A C 1
ATOM 2824 O O . VAL A 1 359 ? -2.793 -16.614 11.708 1.00 71.44 359 VAL A O 1
ATOM 2827 N N . THR A 1 360 ? -1.626 -18.502 11.559 1.00 61.62 360 THR A N 1
ATOM 2828 C CA . THR A 1 360 ? -2.289 -19.202 12.673 1.00 61.62 360 THR A CA 1
ATOM 2829 C C . THR A 1 360 ? -1.360 -20.266 13.286 1.00 61.62 360 THR A C 1
ATOM 2831 O O . THR A 1 360 ? -1.150 -21.300 12.666 1.00 61.62 360 THR A O 1
ATOM 2834 N N . ALA A 1 361 ? -0.886 -20.001 14.518 1.00 35.06 361 ALA A N 1
ATOM 2835 C CA . ALA A 1 361 ? -0.041 -20.807 15.429 1.00 35.06 361 ALA A CA 1
ATOM 2836 C C . ALA A 1 361 ? 1.469 -20.983 15.089 1.00 35.06 361 ALA A C 1
ATOM 2838 O O . ALA A 1 361 ? 1.843 -21.804 14.269 1.00 35.06 361 ALA A O 1
ATOM 2839 N N . ASP A 1 362 ? 2.305 -20.250 15.846 1.00 36.84 362 ASP A N 1
ATOM 2840 C CA . ASP A 1 362 ? 3.752 -20.376 16.134 1.00 36.84 362 ASP A CA 1
ATOM 2841 C C . ASP A 1 362 ? 4.810 -20.447 15.003 1.00 36.84 362 ASP A C 1
ATOM 2843 O O . ASP A 1 362 ? 4.688 -21.090 13.967 1.00 36.84 362 ASP A O 1
ATOM 2847 N N . THR A 1 363 ? 5.932 -19.752 15.248 1.00 45.72 363 THR A N 1
ATOM 2848 C CA . THR A 1 363 ? 7.035 -19.479 14.304 1.00 45.72 363 THR A CA 1
ATOM 2849 C C . THR A 1 363 ? 7.586 -20.721 13.591 1.00 45.72 363 THR A C 1
ATOM 2851 O O . THR A 1 363 ? 8.033 -21.670 14.242 1.00 45.72 363 THR A O 1
ATOM 2854 N N . LEU A 1 364 ? 7.704 -20.666 12.258 1.00 37.78 364 LEU A N 1
ATOM 2855 C CA . LEU A 1 364 ? 8.376 -21.695 11.459 1.00 37.78 364 LEU A CA 1
ATOM 2856 C C . LEU A 1 364 ? 9.786 -21.307 11.040 1.00 37.78 364 LEU A C 1
ATOM 2858 O O . LEU A 1 364 ? 10.081 -20.179 10.658 1.00 37.78 364 LEU A O 1
ATOM 2862 N N . LYS A 1 365 ? 10.650 -22.323 11.012 1.00 45.91 365 LYS A N 1
ATOM 2863 C CA . LYS A 1 365 ? 11.875 -22.307 10.214 1.00 45.91 365 LYS A CA 1
ATOM 2864 C C . LYS A 1 365 ? 11.542 -22.871 8.837 1.00 45.91 365 LYS A C 1
ATOM 2866 O O . LYS A 1 365 ? 11.354 -24.080 8.702 1.00 45.91 365 LYS A O 1
ATOM 2871 N N . VAL A 1 366 ? 11.476 -22.017 7.822 1.00 44.84 366 VAL A N 1
ATOM 2872 C CA . VAL A 1 366 ? 11.305 -22.459 6.433 1.00 44.84 366 VAL A CA 1
ATOM 2873 C C . VAL A 1 366 ? 12.544 -23.244 6.006 1.00 44.84 366 VAL A C 1
ATOM 2875 O O . VAL A 1 366 ? 13.663 -22.736 6.066 1.00 44.84 366 VAL A O 1
ATOM 2878 N N . LYS A 1 367 ? 12.359 -24.492 5.566 1.00 42.25 367 LYS A N 1
ATOM 2879 C CA . LYS A 1 367 ? 13.403 -25.259 4.876 1.00 42.25 367 LYS A CA 1
ATOM 2880 C C . LYS A 1 367 ? 13.354 -24.902 3.390 1.00 42.25 367 LYS A C 1
ATOM 2882 O O . LYS A 1 367 ? 12.645 -25.543 2.623 1.00 42.25 367 LYS A O 1
ATOM 2887 N N . GLY A 1 368 ? 14.066 -23.849 2.997 1.00 50.97 368 GLY A N 1
ATOM 2888 C CA . GLY A 1 368 ? 14.245 -23.499 1.587 1.00 50.97 368 GLY A CA 1
ATOM 2889 C C . GLY A 1 368 ? 15.271 -24.413 0.910 1.00 50.97 368 GLY A C 1
ATOM 2890 O O . GLY A 1 368 ? 16.281 -24.770 1.515 1.00 50.97 368 GLY A O 1
ATOM 2891 N N . LYS A 1 369 ? 15.033 -24.777 -0.354 1.00 54.19 369 LYS A N 1
ATOM 2892 C CA . LYS A 1 369 ? 16.060 -25.346 -1.237 1.00 54.19 369 LYS A CA 1
ATOM 2893 C C . LYS A 1 369 ? 16.674 -24.201 -2.038 1.00 54.19 369 LYS A C 1
ATOM 2895 O O . LYS A 1 369 ? 15.945 -23.433 -2.658 1.00 54.19 369 LYS A O 1
ATOM 2900 N N . ILE A 1 370 ? 18.001 -24.099 -2.049 1.00 65.38 370 ILE A N 1
ATOM 2901 C CA . ILE A 1 370 ? 18.698 -23.142 -2.913 1.00 65.38 370 ILE A CA 1
ATOM 2902 C C . ILE A 1 370 ? 18.507 -23.596 -4.365 1.00 65.38 370 ILE A C 1
ATOM 2904 O O . ILE A 1 370 ? 18.940 -24.690 -4.729 1.00 65.38 370 ILE A O 1
ATOM 2908 N N . LEU A 1 371 ? 17.822 -22.778 -5.169 1.00 69.25 371 LEU A N 1
ATOM 2909 C CA . LEU A 1 371 ? 17.574 -23.051 -6.591 1.00 69.25 371 LEU A CA 1
ATOM 2910 C C . LEU A 1 371 ? 18.687 -22.504 -7.493 1.00 69.25 371 LEU A C 1
ATOM 2912 O O . LEU A 1 371 ? 19.004 -23.109 -8.511 1.00 69.25 371 LEU A O 1
ATOM 2916 N N . ALA A 1 372 ? 19.299 -21.386 -7.107 1.00 74.81 372 ALA A N 1
ATOM 2917 C CA . ALA A 1 372 ? 20.430 -20.784 -7.798 1.00 74.81 372 ALA A CA 1
ATOM 2918 C C . ALA A 1 372 ? 21.305 -20.003 -6.810 1.00 74.81 372 ALA A C 1
ATOM 2920 O O . ALA A 1 372 ? 20.851 -19.586 -5.743 1.00 74.81 372 ALA A O 1
ATOM 2921 N N . SER A 1 373 ? 22.572 -19.800 -7.156 1.00 78.62 373 SER A N 1
ATOM 2922 C CA . SER A 1 373 ? 23.492 -18.938 -6.413 1.00 78.62 373 SER A CA 1
ATOM 2923 C C . SER A 1 373 ? 24.357 -18.177 -7.398 1.00 78.62 373 SER A C 1
ATOM 2925 O O . SER A 1 373 ? 24.950 -18.771 -8.297 1.00 78.62 373 SER A O 1
ATOM 2927 N N . VAL A 1 374 ? 24.423 -16.860 -7.228 1.00 77.75 374 VAL A N 1
ATOM 2928 C CA . VAL A 1 374 ? 25.200 -15.975 -8.092 1.00 77.75 374 VAL A CA 1
ATOM 2929 C C . VAL A 1 374 ? 26.166 -15.180 -7.218 1.00 77.75 374 VAL A C 1
ATOM 2931 O O . VAL A 1 374 ? 25.746 -14.668 -6.178 1.00 77.75 374 VAL A O 1
ATOM 2934 N N . PRO A 1 375 ? 27.462 -15.104 -7.572 1.00 80.75 375 PRO A N 1
ATOM 2935 C CA . PRO A 1 375 ? 28.407 -14.303 -6.809 1.00 80.75 375 PRO A CA 1
ATOM 2936 C C . PRO A 1 375 ? 28.050 -12.818 -6.913 1.00 80.75 375 PRO A C 1
ATOM 2938 O O . PRO A 1 375 ? 27.816 -12.319 -8.011 1.00 80.75 375 PRO A O 1
ATOM 2941 N N . SER A 1 376 ? 28.065 -12.128 -5.772 1.00 82.69 376 SER A N 1
ATOM 2942 C CA . SER A 1 376 ? 27.944 -10.667 -5.710 1.00 82.69 376 SER A CA 1
ATOM 2943 C C . SER A 1 376 ? 29.122 -10.005 -6.427 1.00 82.69 376 SER A C 1
ATOM 2945 O O . SER A 1 376 ? 30.281 -10.370 -6.191 1.00 82.69 376 SER A O 1
ATOM 2947 N N . ARG A 1 377 ? 28.837 -8.983 -7.235 1.00 85.94 377 ARG A N 1
ATOM 2948 C CA . ARG A 1 377 ? 29.808 -8.060 -7.832 1.00 85.94 377 ARG A CA 1
ATOM 2949 C C . ARG A 1 377 ? 30.691 -7.413 -6.771 1.00 85.94 377 ARG A C 1
ATOM 2951 O O . ARG A 1 377 ? 31.892 -7.254 -6.991 1.00 85.94 377 ARG A O 1
ATOM 2958 N N . TRP A 1 378 ? 30.132 -7.076 -5.606 1.00 84.50 378 TRP A N 1
ATOM 2959 C CA . TRP A 1 378 ? 30.882 -6.474 -4.502 1.00 84.50 378 TRP A CA 1
ATOM 2960 C C . TRP A 1 378 ? 30.992 -7.424 -3.302 1.00 84.50 378 TRP A C 1
ATOM 2962 O O . TRP A 1 378 ? 30.010 -7.755 -2.635 1.00 84.50 378 TRP A O 1
ATOM 2972 N N . LYS A 1 379 ? 32.228 -7.814 -2.965 1.00 82.31 379 LYS A N 1
ATOM 2973 C CA . LYS A 1 379 ? 32.527 -8.824 -1.929 1.00 82.31 379 LYS A CA 1
ATOM 2974 C C . LYS A 1 379 ? 32.039 -8.473 -0.515 1.00 82.31 379 LYS A C 1
ATOM 2976 O O . LYS A 1 379 ? 31.745 -9.378 0.254 1.00 82.31 379 LYS A O 1
ATOM 2981 N N . LEU A 1 380 ? 31.983 -7.188 -0.159 1.00 85.12 380 LEU A N 1
ATOM 2982 C CA . LEU A 1 380 ? 31.594 -6.713 1.183 1.00 85.12 380 LEU A CA 1
ATOM 2983 C C . LEU A 1 380 ? 30.341 -5.824 1.180 1.00 85.12 380 LEU A C 1
ATOM 2985 O O . LEU A 1 380 ? 29.979 -5.273 2.219 1.00 85.12 380 LEU A O 1
ATOM 2989 N N . ASN A 1 381 ? 29.695 -5.677 0.023 1.00 86.94 381 ASN A N 1
ATOM 2990 C CA . ASN A 1 381 ? 28.541 -4.810 -0.174 1.00 86.94 381 ASN A CA 1
ATOM 2991 C C . ASN A 1 381 ? 27.496 -5.562 -1.004 1.00 86.94 381 ASN A C 1
ATOM 2993 O O . ASN A 1 381 ? 27.543 -5.545 -2.224 1.00 86.94 381 ASN A O 1
ATOM 2997 N N . ILE A 1 382 ? 26.580 -6.275 -0.361 1.00 87.62 382 ILE A N 1
ATOM 2998 C CA . ILE A 1 382 ? 25.605 -7.100 -1.090 1.00 87.62 382 ILE A CA 1
ATOM 2999 C C . ILE A 1 382 ? 24.501 -6.191 -1.620 1.00 87.62 382 ILE A C 1
ATOM 3001 O O . ILE A 1 382 ? 23.969 -5.395 -0.853 1.00 87.62 382 ILE A O 1
ATOM 3005 N N . SER A 1 383 ? 24.152 -6.280 -2.904 1.00 89.62 383 SER A N 1
ATOM 3006 C CA . SER A 1 383 ? 23.087 -5.442 -3.463 1.00 89.62 383 SER A CA 1
ATOM 3007 C C . SER A 1 383 ? 21.757 -5.633 -2.730 1.00 89.62 383 SER A C 1
ATOM 3009 O O . SER A 1 383 ? 21.349 -6.755 -2.420 1.00 89.62 383 SER A O 1
ATOM 3011 N N . TYR A 1 384 ? 21.088 -4.522 -2.425 1.00 89.00 384 TYR A N 1
ATOM 3012 C CA . TYR A 1 384 ? 19.766 -4.539 -1.822 1.00 89.00 384 TYR A CA 1
ATOM 3013 C C . TYR A 1 384 ? 18.729 -4.922 -2.882 1.00 89.00 384 TYR A C 1
ATOM 3015 O O . TYR A 1 384 ? 18.535 -4.225 -3.879 1.00 89.00 384 TYR A O 1
ATOM 3023 N N . THR A 1 385 ? 18.072 -6.057 -2.657 1.00 87.38 385 THR A N 1
ATOM 3024 C CA . THR A 1 385 ? 17.109 -6.649 -3.587 1.00 87.38 385 THR A CA 1
ATOM 3025 C C . THR A 1 385 ? 15.782 -6.837 -2.876 1.00 87.38 385 THR A C 1
ATOM 3027 O O . THR A 1 385 ? 15.683 -7.668 -1.977 1.00 87.38 385 THR A O 1
ATOM 3030 N N . HIS A 1 386 ? 14.773 -6.072 -3.288 1.00 90.75 386 HIS A N 1
ATOM 3031 C CA . HIS A 1 386 ? 13.423 -6.161 -2.727 1.00 90.75 386 HIS A CA 1
ATOM 3032 C C . HIS A 1 386 ? 12.551 -7.192 -3.463 1.00 90.75 386 HIS A C 1
ATOM 3034 O O . HIS A 1 386 ? 11.753 -7.896 -2.851 1.00 90.75 386 HIS A O 1
ATOM 3040 N N . SER A 1 387 ? 12.733 -7.325 -4.779 1.00 93.31 387 SER A N 1
ATOM 3041 C CA . SER A 1 387 ? 12.057 -8.323 -5.611 1.00 93.31 387 SER A CA 1
ATOM 3042 C C . SER A 1 387 ? 12.962 -8.803 -6.750 1.00 93.31 387 SER A C 1
ATOM 3044 O O . SER A 1 387 ? 14.042 -8.256 -6.979 1.00 93.31 387 SER A O 1
ATOM 3046 N N . PHE A 1 388 ? 12.539 -9.855 -7.448 1.00 94.88 388 PHE A N 1
ATOM 3047 C CA . PHE A 1 388 ? 13.227 -10.403 -8.615 1.00 94.88 388 PHE A CA 1
ATOM 3048 C C . PHE A 1 388 ? 12.205 -10.869 -9.658 1.00 94.88 388 PHE A C 1
ATOM 3050 O O . PHE A 1 388 ? 11.055 -11.154 -9.322 1.00 94.88 388 PHE A O 1
ATOM 3057 N N . GLY A 1 389 ? 12.628 -10.942 -10.916 1.00 95.50 389 GLY A N 1
ATOM 3058 C CA . GLY A 1 389 ? 11.809 -11.391 -12.034 1.00 95.50 389 GLY A CA 1
ATOM 3059 C C . GLY A 1 389 ? 11.796 -12.911 -12.179 1.00 95.50 389 GLY A C 1
ATOM 3060 O O . GLY A 1 389 ? 12.807 -13.582 -11.950 1.00 95.50 389 GLY A O 1
ATOM 3061 N N . ILE A 1 390 ? 10.659 -13.466 -12.593 1.00 96.44 390 ILE A N 1
ATOM 3062 C CA . ILE A 1 390 ? 10.492 -14.896 -12.872 1.00 96.44 390 ILE A CA 1
ATOM 3063 C C . ILE A 1 390 ? 9.771 -15.042 -14.212 1.00 96.44 390 ILE A C 1
ATOM 3065 O O . ILE A 1 390 ? 8.723 -14.436 -14.402 1.00 96.44 390 ILE A O 1
ATOM 3069 N N . THR A 1 391 ? 10.304 -15.877 -15.102 1.00 96.69 391 THR A N 1
ATOM 3070 C CA . THR A 1 391 ? 9.623 -16.359 -16.312 1.00 96.69 391 THR A CA 1
ATOM 3071 C C . THR A 1 391 ? 9.357 -17.866 -16.216 1.00 96.69 391 THR A C 1
ATOM 3073 O O . THR A 1 391 ? 9.632 -18.529 -15.199 1.00 96.69 391 THR A O 1
ATOM 3076 N N . GLU A 1 392 ? 8.834 -18.449 -17.295 1.00 95.12 392 GLU A N 1
ATOM 3077 C CA . GLU A 1 392 ? 8.694 -19.896 -17.413 1.00 95.12 392 GLU A CA 1
ATOM 3078 C C . GLU A 1 392 ? 10.041 -20.616 -17.233 1.00 95.12 392 GLU A C 1
ATOM 3080 O O . GLU A 1 392 ? 10.100 -21.608 -16.502 1.00 95.12 392 GLU A O 1
ATOM 3085 N N . LYS A 1 393 ? 11.134 -20.086 -17.794 1.00 95.88 393 LYS A N 1
ATOM 3086 C CA . LYS A 1 393 ? 12.457 -20.733 -17.796 1.00 95.88 393 LYS A CA 1
ATOM 3087 C C . LYS A 1 393 ? 13.553 -19.991 -17.044 1.00 95.88 393 LYS A C 1
ATOM 3089 O O . LYS A 1 393 ? 14.558 -20.618 -16.717 1.00 95.88 393 LYS A O 1
ATOM 3094 N N . TYR A 1 394 ? 13.387 -18.712 -16.728 1.00 96.56 394 TYR A N 1
ATOM 3095 C CA . TYR A 1 394 ? 14.465 -17.886 -16.187 1.00 96.56 394 TYR A CA 1
ATOM 3096 C C . TYR A 1 394 ? 14.087 -17.183 -14.883 1.00 96.56 394 TYR A C 1
ATOM 3098 O O . TYR A 1 394 ? 12.947 -16.775 -14.670 1.00 96.56 394 TYR A O 1
ATOM 3106 N N . PHE A 1 395 ? 15.076 -17.003 -14.013 1.00 96.94 395 PHE A N 1
ATOM 3107 C CA . PHE A 1 395 ? 15.074 -15.948 -13.008 1.00 96.94 395 PHE A CA 1
ATOM 3108 C C . PHE A 1 395 ? 15.815 -14.729 -13.557 1.00 96.94 395 PHE A C 1
ATOM 3110 O O . PHE A 1 395 ? 16.832 -14.874 -14.238 1.00 96.94 395 PHE A O 1
ATOM 3117 N N . VAL A 1 396 ? 15.337 -13.535 -13.217 1.00 96.56 396 VAL A N 1
ATOM 3118 C CA . VAL A 1 396 ? 15.990 -12.266 -13.541 1.00 96.56 396 VAL A CA 1
ATOM 3119 C C . VAL A 1 396 ? 16.277 -11.516 -12.252 1.00 96.56 396 VAL A C 1
ATOM 3121 O O . VAL A 1 396 ? 15.370 -11.200 -11.487 1.00 96.56 396 VAL A O 1
ATOM 3124 N N . HIS A 1 397 ? 17.545 -11.224 -12.004 1.00 94.81 397 HIS A N 1
ATOM 3125 C CA . HIS A 1 397 ? 17.994 -10.514 -10.815 1.00 94.81 397 HIS A CA 1
ATOM 3126 C C . HIS A 1 397 ? 18.630 -9.181 -11.201 1.00 94.81 397 HIS A C 1
ATOM 3128 O O . HIS A 1 397 ? 19.430 -9.128 -12.134 1.00 94.81 397 HIS A O 1
ATOM 3134 N N . LEU A 1 398 ? 18.277 -8.119 -10.476 1.00 93.44 398 LEU A N 1
ATOM 3135 C CA . LEU A 1 398 ? 18.887 -6.801 -10.622 1.00 93.44 398 LEU A CA 1
ATOM 3136 C C . LEU A 1 398 ? 19.908 -6.624 -9.510 1.00 93.44 398 LEU A C 1
ATOM 3138 O O . LEU A 1 398 ? 19.547 -6.517 -8.341 1.00 93.44 398 LEU A O 1
ATOM 3142 N N . GLU A 1 399 ? 21.178 -6.567 -9.877 1.00 92.69 399 GLU A N 1
ATOM 3143 C CA . GLU A 1 399 ? 22.244 -6.180 -8.972 1.00 92.69 399 GLU A CA 1
ATOM 3144 C C . GLU A 1 399 ? 22.435 -4.660 -9.064 1.00 92.69 399 GLU A C 1
ATOM 3146 O O . GLU A 1 399 ? 23.035 -4.110 -9.988 1.00 92.69 399 GLU A O 1
ATOM 3151 N N . GLN A 1 400 ? 21.828 -3.975 -8.102 1.00 92.25 400 GLN A N 1
ATOM 3152 C CA . GLN A 1 400 ? 21.609 -2.532 -8.068 1.00 92.25 400 GLN A CA 1
ATOM 3153 C C . GLN A 1 400 ? 22.716 -1.797 -7.293 1.00 92.25 400 GLN A C 1
ATOM 3155 O O . GLN A 1 400 ? 23.254 -2.356 -6.331 1.00 92.25 400 GLN A O 1
ATOM 3160 N N . PRO A 1 401 ? 22.999 -0.519 -7.611 1.00 90.44 401 PRO A N 1
ATOM 3161 C CA . PRO A 1 401 ? 24.019 0.301 -6.946 1.00 90.44 401 PRO A CA 1
ATOM 3162 C C . PRO A 1 401 ? 23.665 0.755 -5.517 1.00 90.44 401 PRO A C 1
ATOM 3164 O O . PRO A 1 401 ? 24.420 1.518 -4.917 1.00 90.44 401 PRO A O 1
ATOM 3167 N N . LEU A 1 402 ? 22.559 0.283 -4.935 1.00 90.56 402 LEU A N 1
ATOM 3168 C CA . LEU A 1 402 ? 22.275 0.383 -3.502 1.00 90.56 402 LEU A CA 1
ATOM 3169 C C . LEU A 1 402 ? 22.613 -0.949 -2.830 1.00 90.56 402 LEU A C 1
ATOM 3171 O O . LEU A 1 402 ? 22.081 -1.989 -3.203 1.00 90.56 402 LEU A O 1
ATOM 3175 N N . THR A 1 403 ? 23.492 -0.926 -1.832 1.00 89.62 403 THR A N 1
ATOM 3176 C CA . THR A 1 403 ? 24.071 -2.140 -1.243 1.00 89.62 403 THR A CA 1
ATOM 3177 C C . THR A 1 403 ? 24.045 -2.126 0.276 1.00 89.62 403 THR A C 1
ATOM 3179 O O . THR A 1 403 ? 24.188 -1.085 0.906 1.00 89.62 403 THR A O 1
ATOM 3182 N N . MET A 1 404 ? 23.921 -3.303 0.873 1.00 86.19 404 MET A N 1
ATOM 3183 C CA . MET A 1 404 ? 24.109 -3.564 2.289 1.00 86.19 404 MET A CA 1
ATOM 3184 C C . MET A 1 404 ? 25.594 -3.764 2.599 1.00 86.19 404 MET A C 1
ATOM 3186 O O . MET A 1 404 ? 26.208 -4.743 2.165 1.00 86.19 404 MET A O 1
ATOM 3190 N N . ASN A 1 405 ? 26.173 -2.862 3.387 1.00 87.69 405 ASN A N 1
ATOM 3191 C CA . ASN A 1 405 ? 27.560 -2.951 3.822 1.00 87.69 405 ASN A CA 1
ATOM 3192 C C . ASN A 1 405 ? 27.711 -3.965 4.967 1.00 87.69 405 ASN A C 1
ATOM 3194 O O . ASN A 1 405 ? 27.308 -3.712 6.105 1.00 87.69 405 ASN A O 1
ATOM 3198 N N . ILE A 1 406 ? 28.334 -5.107 4.673 1.00 82.25 406 ILE A N 1
ATOM 3199 C CA . ILE A 1 406 ? 28.463 -6.231 5.611 1.00 82.25 406 ILE A CA 1
ATOM 3200 C C . ILE A 1 406 ? 29.301 -5.879 6.852 1.00 82.25 406 ILE A C 1
ATOM 3202 O O . ILE A 1 406 ? 28.867 -6.212 7.956 1.00 82.25 406 ILE A O 1
ATOM 3206 N N . PRO A 1 407 ? 30.435 -5.154 6.746 1.00 79.00 407 PRO A N 1
ATOM 3207 C CA . PRO A 1 407 ? 31.162 -4.695 7.929 1.00 79.00 407 PRO A CA 1
ATOM 3208 C C . PRO A 1 407 ? 30.329 -3.797 8.858 1.00 79.00 407 PRO A C 1
ATOM 3210 O O . PRO A 1 407 ? 30.336 -3.998 10.072 1.00 79.00 407 PRO A O 1
ATOM 3213 N N . ARG A 1 408 ? 29.574 -2.828 8.318 1.00 82.62 408 ARG A N 1
ATOM 3214 C CA . ARG A 1 408 ? 28.679 -1.966 9.116 1.00 82.62 408 ARG A CA 1
ATOM 3215 C C . ARG A 1 408 ? 27.567 -2.772 9.775 1.00 82.62 408 ARG A C 1
ATOM 3217 O O . ARG A 1 408 ? 27.283 -2.534 10.947 1.00 82.62 408 ARG A O 1
ATOM 3224 N N . LEU A 1 409 ? 26.994 -3.733 9.051 1.00 75.38 409 LEU A N 1
ATOM 3225 C CA . LEU A 1 409 ? 25.964 -4.624 9.575 1.00 75.38 409 LEU A CA 1
ATOM 3226 C C . LEU A 1 409 ? 26.498 -5.471 10.741 1.00 75.38 409 LEU A C 1
ATOM 3228 O O . LEU A 1 409 ? 25.852 -5.548 11.783 1.00 75.38 409 LEU A O 1
ATOM 3232 N N . ALA A 1 410 ? 27.704 -6.034 10.615 1.00 70.12 410 ALA A N 1
ATOM 3233 C CA . ALA A 1 410 ? 28.353 -6.793 11.688 1.00 70.12 410 ALA A CA 1
ATOM 3234 C C . ALA A 1 410 ? 28.641 -5.925 12.929 1.00 70.12 410 ALA A C 1
ATOM 3236 O O . ALA A 1 410 ? 28.496 -6.376 14.064 1.00 70.12 410 ALA A O 1
ATOM 3237 N N . LEU A 1 411 ? 28.993 -4.651 12.727 1.00 68.44 411 LEU A N 1
ATOM 3238 C CA . LEU A 1 411 ? 29.252 -3.693 13.807 1.00 68.44 411 LEU A CA 1
ATOM 3239 C C . LEU A 1 411 ? 27.978 -3.076 14.413 1.00 68.44 411 LEU A C 1
ATOM 3241 O O . LEU A 1 411 ? 28.059 -2.372 15.421 1.00 68.44 411 LEU A O 1
ATOM 3245 N N . MET A 1 412 ? 26.794 -3.348 13.856 1.00 67.12 412 MET A N 1
ATOM 3246 C CA . MET A 1 412 ? 25.518 -2.811 14.344 1.00 67.12 412 MET A CA 1
ATOM 3247 C C . MET A 1 412 ? 25.224 -3.215 15.796 1.00 67.12 412 MET A C 1
ATOM 3249 O O . MET A 1 412 ? 24.540 -2.487 16.519 1.00 67.12 412 MET A O 1
ATOM 3253 N N . ALA A 1 413 ? 25.764 -4.339 16.268 1.00 54.22 413 ALA A N 1
ATOM 3254 C CA . ALA A 1 413 ? 25.632 -4.762 17.661 1.00 54.22 413 ALA A CA 1
ATOM 3255 C C . ALA A 1 413 ? 26.394 -3.862 18.655 1.00 54.22 413 ALA A C 1
ATOM 3257 O O . ALA A 1 413 ? 25.981 -3.733 19.808 1.00 54.22 413 ALA A O 1
ATOM 3258 N N . PHE A 1 414 ? 27.446 -3.179 18.195 1.00 52.72 414 PHE A N 1
ATOM 3259 C CA . PHE A 1 414 ? 28.315 -2.311 18.998 1.00 52.72 414 PHE A CA 1
ATOM 3260 C C . PHE A 1 414 ? 27.897 -0.838 18.994 1.00 52.72 414 PHE A C 1
ATOM 3262 O O . PHE A 1 414 ? 28.455 -0.034 19.738 1.00 52.72 414 PHE A O 1
ATOM 3269 N N . GLY A 1 415 ? 26.918 -0.471 18.163 1.00 54.97 415 GLY A N 1
ATOM 3270 C CA . GLY A 1 415 ? 26.456 0.903 17.994 1.00 54.97 415 GLY A CA 1
ATOM 3271 C C . GLY A 1 415 ? 24.942 1.066 18.131 1.00 54.97 415 GLY A C 1
ATOM 3272 O O . GLY A 1 415 ? 24.168 0.105 18.142 1.00 54.97 415 GLY A O 1
ATOM 3273 N N . GLY A 1 416 ? 24.508 2.325 18.199 1.00 62.44 416 GLY A N 1
ATOM 3274 C CA . GLY A 1 416 ? 23.099 2.727 18.102 1.00 62.44 416 GLY A CA 1
ATOM 3275 C C . GLY A 1 416 ? 22.559 2.776 16.666 1.00 62.44 416 GLY A C 1
ATOM 3276 O O . GLY A 1 416 ? 21.510 3.373 16.451 1.00 62.44 416 GLY A O 1
ATOM 3277 N N . ARG A 1 417 ? 23.281 2.197 15.698 1.00 69.31 417 ARG A N 1
ATOM 3278 C CA . ARG A 1 417 ? 22.932 2.221 14.270 1.00 69.31 417 ARG A CA 1
ATOM 3279 C C . ARG A 1 417 ? 21.732 1.319 13.974 1.00 69.31 417 ARG A C 1
ATOM 3281 O O . ARG A 1 417 ? 21.583 0.270 14.606 1.00 69.31 417 ARG A O 1
ATOM 3288 N N . ALA A 1 418 ? 20.903 1.734 13.026 1.00 79.19 418 ALA A N 1
ATOM 3289 C CA . ALA A 1 418 ? 19.799 0.964 12.462 1.00 79.19 418 ALA A CA 1
ATOM 3290 C C . ALA A 1 418 ? 20.224 0.246 11.166 1.00 79.19 418 ALA A C 1
ATOM 3292 O O . ALA A 1 418 ? 21.330 0.453 10.659 1.00 79.19 418 ALA A O 1
ATOM 3293 N N . VAL A 1 419 ? 19.343 -0.590 10.607 1.00 79.94 419 VAL A N 1
ATOM 3294 C CA . VAL A 1 419 ? 19.615 -1.311 9.347 1.00 79.94 419 VAL A CA 1
ATOM 3295 C C . VAL A 1 419 ? 19.827 -0.331 8.189 1.00 79.94 419 VAL A C 1
ATOM 3297 O O . VAL A 1 419 ? 20.747 -0.515 7.394 1.00 79.94 419 VAL A O 1
ATOM 3300 N N . ALA A 1 420 ? 19.050 0.753 8.140 1.00 84.31 420 ALA A N 1
ATOM 3301 C CA . ALA A 1 420 ? 19.168 1.798 7.126 1.00 84.31 420 ALA A CA 1
ATOM 3302 C C . ALA A 1 420 ? 20.571 2.441 7.079 1.00 84.31 420 ALA A C 1
ATOM 3304 O O . ALA A 1 420 ? 21.058 2.755 5.997 1.00 84.31 420 ALA A O 1
ATOM 3305 N N . ASP A 1 421 ? 21.277 2.552 8.213 1.00 83.12 421 ASP A N 1
ATOM 3306 C CA . ASP A 1 421 ? 22.643 3.113 8.276 1.00 83.12 421 ASP A CA 1
ATOM 3307 C C . ASP A 1 421 ? 23.705 2.211 7.611 1.00 83.12 421 ASP A C 1
ATOM 3309 O O . ASP A 1 421 ? 24.853 2.620 7.3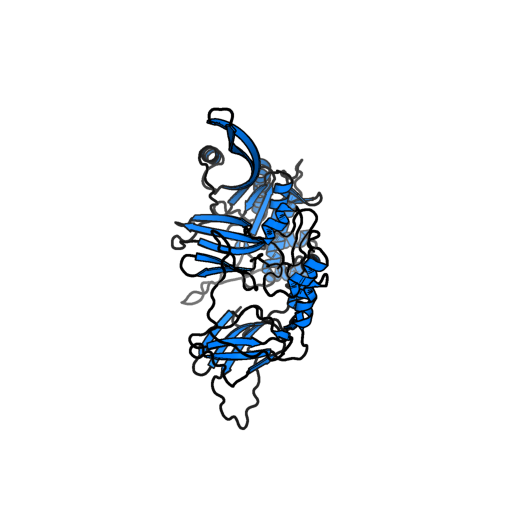66 1.00 83.12 421 ASP A O 1
ATOM 3313 N N . CYS A 1 422 ? 23.344 0.949 7.370 1.00 84.25 422 CYS A N 1
ATOM 3314 C CA . CYS A 1 422 ? 24.191 -0.042 6.720 1.00 84.25 422 CYS A CA 1
ATOM 3315 C C . CYS A 1 422 ? 24.018 -0.038 5.196 1.00 84.25 422 CYS A C 1
ATOM 3317 O O . CYS A 1 422 ? 24.871 -0.592 4.503 1.00 84.25 422 CYS A O 1
ATOM 3319 N N . LEU A 1 423 ? 22.976 0.615 4.671 1.00 87.81 423 LEU A N 1
ATOM 3320 C CA . LEU A 1 423 ? 22.794 0.807 3.237 1.00 87.81 423 LEU A CA 1
ATOM 3321 C C . LEU A 1 423 ? 23.741 1.895 2.717 1.00 87.81 423 LEU A C 1
ATOM 3323 O O . LEU A 1 423 ? 23.826 2.994 3.269 1.00 87.81 423 LEU A O 1
ATOM 3327 N N . ILE A 1 424 ? 24.465 1.585 1.646 1.00 88.44 424 ILE A N 1
ATOM 3328 C CA . ILE A 1 424 ? 25.358 2.508 0.949 1.00 88.44 424 ILE A CA 1
ATOM 3329 C C . ILE A 1 424 ? 25.051 2.508 -0.547 1.00 88.44 424 ILE A C 1
ATOM 3331 O O . ILE A 1 424 ? 24.845 1.457 -1.159 1.00 88.44 424 ILE A O 1
ATOM 3335 N N . THR A 1 425 ? 25.046 3.699 -1.129 1.00 88.25 425 THR A N 1
ATOM 3336 C CA . THR A 1 425 ? 24.912 3.909 -2.571 1.00 88.25 425 THR A CA 1
ATOM 3337 C C . THR A 1 425 ? 26.290 3.945 -3.215 1.00 88.25 425 THR A C 1
ATOM 3339 O O . THR A 1 425 ? 27.223 4.487 -2.621 1.00 88.25 425 THR A O 1
ATOM 3342 N N . HIS A 1 426 ? 26.397 3.450 -4.444 1.00 88.69 426 HIS A N 1
ATOM 3343 C CA . HIS A 1 426 ? 27.561 3.595 -5.320 1.00 88.69 426 HIS A CA 1
ATOM 3344 C C . HIS A 1 426 ? 27.184 4.497 -6.505 1.00 88.69 426 HIS A C 1
ATOM 3346 O O . HIS A 1 426 ? 26.708 4.000 -7.525 1.00 88.69 426 HIS A O 1
ATOM 3352 N N . PRO A 1 427 ? 27.305 5.832 -6.374 1.00 84.12 427 PRO A N 1
ATOM 3353 C CA . PRO A 1 427 ? 26.900 6.762 -7.425 1.00 84.12 427 PRO A CA 1
ATOM 3354 C C . PRO A 1 427 ? 27.695 6.549 -8.716 1.00 84.12 427 PRO A C 1
ATOM 3356 O O . PRO A 1 427 ? 28.896 6.299 -8.674 1.00 84.12 427 PRO A O 1
ATOM 3359 N N . GLY A 1 428 ? 27.026 6.683 -9.862 1.00 83.25 428 GLY A N 1
ATOM 3360 C CA . GLY A 1 428 ? 27.636 6.500 -11.184 1.00 83.25 428 GLY A CA 1
ATOM 3361 C C . GLY A 1 428 ? 27.787 5.040 -11.622 1.00 83.25 428 GLY A C 1
ATOM 3362 O O . GLY A 1 428 ? 28.099 4.794 -12.785 1.00 83.25 428 GLY A O 1
ATOM 3363 N N . GLU A 1 429 ? 27.522 4.074 -10.740 1.00 90.56 429 GLU A N 1
ATOM 3364 C CA . GLU A 1 429 ? 27.529 2.660 -11.104 1.00 90.56 429 GLU A CA 1
ATOM 3365 C C . GLU A 1 429 ? 26.227 2.240 -11.790 1.00 90.56 429 GLU A C 1
ATOM 3367 O O . GLU A 1 429 ? 25.127 2.545 -11.328 1.00 90.56 429 GLU A O 1
ATOM 3372 N N . SER A 1 430 ? 26.366 1.500 -12.891 1.00 90.56 430 SER A N 1
ATOM 3373 C CA . SER A 1 430 ? 25.235 0.881 -13.594 1.00 90.56 430 SER A CA 1
ATOM 3374 C C . SER A 1 430 ? 24.613 -0.250 -12.776 1.00 90.56 430 SER A C 1
ATOM 3376 O O . SER A 1 430 ? 25.273 -0.865 -11.932 1.00 90.56 430 SER A O 1
ATOM 3378 N N . MET A 1 431 ? 23.344 -0.533 -13.064 1.00 91.19 431 MET A N 1
ATOM 3379 C CA . MET A 1 431 ? 22.657 -1.725 -12.580 1.00 91.19 431 MET A CA 1
ATOM 3380 C C . MET A 1 431 ? 22.986 -2.911 -13.491 1.00 91.19 431 MET A C 1
ATOM 3382 O O . MET A 1 431 ? 22.857 -2.813 -14.714 1.00 91.19 431 MET A O 1
ATOM 3386 N N . ASP A 1 432 ? 23.387 -4.034 -12.902 1.00 93.56 432 ASP A N 1
ATOM 3387 C CA . ASP A 1 432 ? 23.669 -5.265 -13.638 1.00 93.56 432 ASP A CA 1
ATOM 3388 C C . ASP A 1 432 ? 22.419 -6.149 -13.636 1.00 93.56 432 ASP A C 1
ATOM 3390 O O . ASP A 1 432 ? 21.858 -6.453 -12.585 1.00 93.56 432 ASP A O 1
ATOM 3394 N N . ILE A 1 433 ? 21.981 -6.584 -14.814 1.00 94.94 433 ILE A N 1
ATOM 3395 C CA . ILE A 1 433 ? 20.847 -7.498 -14.963 1.00 94.94 433 ILE A CA 1
ATOM 3396 C C . ILE A 1 433 ? 21.389 -8.895 -15.239 1.00 94.94 433 ILE A C 1
ATOM 3398 O O . ILE A 1 433 ? 22.100 -9.129 -16.224 1.00 94.94 433 ILE A O 1
ATOM 3402 N N . LEU A 1 434 ? 21.044 -9.825 -14.355 1.00 94.75 434 LEU A N 1
ATOM 3403 C CA . LEU A 1 434 ? 21.514 -11.202 -14.371 1.00 94.75 434 LEU A CA 1
ATOM 3404 C C . LEU A 1 434 ? 20.350 -12.120 -14.739 1.00 94.75 434 LEU A C 1
ATOM 3406 O O . LEU A 1 434 ? 19.347 -12.166 -14.031 1.00 94.75 434 LEU A O 1
ATOM 3410 N N . VAL A 1 435 ? 20.503 -12.877 -15.824 1.00 95.69 435 VAL A N 1
ATOM 3411 C CA . VAL A 1 435 ? 19.541 -13.909 -16.235 1.00 95.69 435 VAL A CA 1
ATOM 3412 C C . VAL A 1 435 ? 20.076 -15.271 -15.809 1.00 95.69 435 VAL A C 1
ATOM 3414 O O . VAL A 1 435 ? 21.241 -15.589 -16.054 1.00 95.69 435 VAL A O 1
ATOM 3417 N N . ILE A 1 436 ? 19.246 -16.070 -15.149 1.00 95.44 436 ILE A N 1
ATOM 3418 C CA . ILE A 1 436 ? 19.616 -17.363 -14.571 1.00 95.44 436 ILE A CA 1
ATOM 3419 C C . ILE A 1 436 ? 18.621 -18.406 -15.060 1.00 95.44 436 ILE A C 1
ATOM 3421 O O . ILE A 1 436 ? 17.418 -18.233 -14.901 1.00 95.44 436 ILE A O 1
ATOM 3425 N N . ASP A 1 437 ? 19.108 -19.497 -15.634 1.00 93.75 437 ASP A N 1
ATOM 3426 C CA . ASP A 1 437 ? 18.269 -20.619 -16.044 1.00 93.75 437 ASP A CA 1
ATOM 3427 C C . ASP A 1 437 ? 17.695 -21.329 -14.806 1.00 93.75 437 ASP A C 1
ATOM 3429 O O . ASP A 1 437 ? 18.431 -21.763 -13.917 1.00 93.75 437 ASP A O 1
ATOM 3433 N N . LYS A 1 438 ? 16.366 -21.424 -14.727 1.00 93.25 438 LYS A N 1
ATOM 3434 C CA . LYS A 1 438 ? 15.638 -21.940 -13.559 1.00 93.25 438 LYS A CA 1
ATOM 3435 C C . LYS A 1 438 ? 15.811 -23.446 -13.375 1.00 93.25 438 LYS A C 1
ATOM 3437 O O . LYS A 1 438 ? 15.780 -23.922 -12.242 1.00 93.25 438 LYS A O 1
ATOM 3442 N N . ALA A 1 439 ? 15.980 -24.196 -14.463 1.00 91.56 439 ALA A N 1
ATOM 3443 C CA . ALA A 1 439 ? 16.111 -25.650 -14.413 1.00 91.56 439 ALA A CA 1
ATOM 3444 C C . ALA A 1 439 ? 17.501 -26.074 -13.919 1.00 91.56 439 ALA A C 1
ATOM 3446 O O . ALA A 1 439 ? 17.636 -27.017 -13.141 1.00 91.56 439 ALA A O 1
ATOM 3447 N N . THR A 1 440 ? 18.535 -25.364 -14.363 1.00 92.06 440 THR A N 1
ATOM 3448 C CA . THR A 1 440 ? 19.938 -25.688 -14.082 1.00 92.06 440 THR A CA 1
ATOM 3449 C C . THR A 1 440 ? 20.537 -24.859 -12.948 1.00 92.06 440 THR A C 1
ATOM 3451 O O . THR A 1 440 ? 21.594 -25.218 -12.429 1.00 92.06 440 THR A O 1
ATOM 3454 N N . GLY A 1 441 ? 19.908 -23.737 -12.587 1.00 88.12 441 GLY A N 1
ATOM 3455 C CA . GLY A 1 441 ? 20.439 -22.751 -11.645 1.00 88.12 441 GLY A CA 1
ATOM 3456 C C . GLY A 1 441 ? 21.658 -21.989 -12.174 1.00 88.12 441 GLY A C 1
ATOM 3457 O O . GLY A 1 441 ? 22.295 -21.250 -11.419 1.00 88.12 441 GLY A O 1
ATOM 3458 N N . LYS A 1 442 ? 22.024 -22.176 -13.451 1.00 90.75 442 LYS A N 1
ATOM 3459 C CA . LYS A 1 442 ? 23.211 -21.566 -14.055 1.00 90.75 442 LYS A CA 1
ATOM 3460 C C . LYS A 1 442 ? 22.888 -20.178 -14.589 1.00 90.75 442 LYS A C 1
ATOM 3462 O O . LYS A 1 442 ? 21.928 -19.975 -15.327 1.00 90.75 442 LY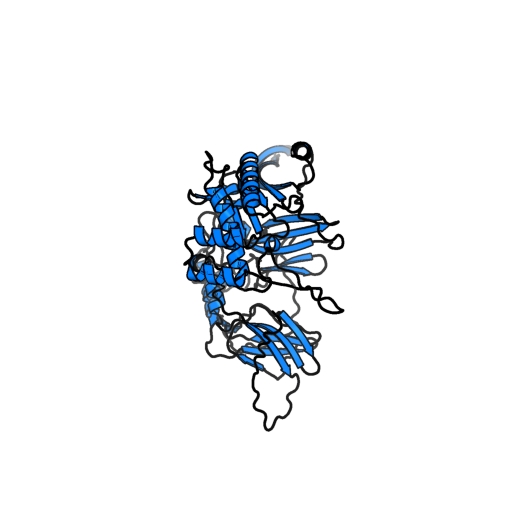S A O 1
ATOM 3467 N N . ARG A 1 443 ? 23.738 -19.216 -14.240 1.00 90.75 443 ARG A N 1
ATOM 3468 C CA . ARG A 1 443 ? 23.694 -17.855 -14.779 1.00 90.75 443 ARG A CA 1
ATOM 3469 C C . ARG A 1 443 ? 24.089 -17.861 -16.262 1.00 90.75 443 ARG A C 1
ATOM 3471 O O . ARG A 1 443 ? 25.067 -18.511 -16.632 1.00 90.75 443 ARG A O 1
ATOM 3478 N N . SER A 1 444 ? 23.369 -17.091 -17.075 1.00 90.25 444 SER A N 1
ATOM 3479 C CA . SER A 1 444 ? 23.779 -16.731 -18.433 1.00 90.25 444 SER A CA 1
ATOM 3480 C C . SER A 1 444 ? 25.157 -16.050 -18.414 1.00 90.25 444 SER A C 1
ATOM 3482 O O . SER A 1 444 ? 25.432 -15.247 -17.517 1.00 90.25 444 SER A O 1
ATOM 3484 N N . PRO A 1 445 ? 26.037 -16.319 -19.394 1.00 88.62 445 PRO A N 1
ATOM 3485 C CA . PRO A 1 445 ? 27.302 -15.594 -19.506 1.00 88.62 445 PRO A CA 1
ATOM 3486 C C . PRO A 1 445 ? 27.098 -14.103 -19.824 1.00 88.62 445 PRO A C 1
ATOM 3488 O O . PRO A 1 445 ? 28.000 -13.298 -19.597 1.00 88.62 445 PRO A O 1
ATOM 3491 N N . ILE A 1 446 ? 25.922 -13.721 -20.331 1.00 91.12 446 ILE A N 1
ATOM 3492 C CA . ILE A 1 446 ? 25.596 -12.337 -20.672 1.00 91.12 446 ILE A CA 1
ATOM 3493 C C . ILE A 1 446 ? 25.237 -11.570 -19.397 1.00 91.12 446 ILE A C 1
ATOM 3495 O O . ILE A 1 446 ? 24.417 -12.009 -18.591 1.00 91.12 446 ILE A O 1
ATOM 3499 N N . THR A 1 447 ? 25.852 -10.402 -19.228 1.00 91.06 447 THR A N 1
ATOM 3500 C CA . THR A 1 447 ? 25.508 -9.437 -18.178 1.00 91.06 447 THR A CA 1
ATOM 3501 C C . THR A 1 447 ? 25.021 -8.175 -18.855 1.00 91.06 447 THR A C 1
ATOM 3503 O O . THR A 1 447 ? 25.806 -7.512 -19.533 1.00 91.06 447 THR A O 1
ATOM 3506 N N . TYR A 1 448 ? 23.744 -7.848 -18.693 1.00 93.62 448 TYR A N 1
ATOM 3507 C CA . TYR A 1 448 ? 23.198 -6.626 -19.276 1.00 93.62 448 TYR A CA 1
ATOM 3508 C C . TYR A 1 448 ? 23.408 -5.469 -18.308 1.00 93.62 448 TYR A C 1
ATOM 3510 O O . TYR A 1 448 ? 23.397 -5.655 -17.092 1.00 93.62 448 TYR A O 1
ATOM 3518 N N . LYS A 1 449 ? 23.618 -4.274 -18.854 1.00 92.38 449 LYS A N 1
ATOM 3519 C CA . LYS A 1 449 ? 23.798 -3.048 -18.078 1.00 92.38 449 LYS A CA 1
ATOM 3520 C C . LYS A 1 449 ? 22.580 -2.156 -18.272 1.00 92.38 449 LYS A C 1
ATOM 3522 O O . LYS A 1 449 ? 22.197 -1.889 -19.408 1.00 92.38 449 LYS A O 1
ATOM 3527 N N . ALA A 1 450 ? 22.011 -1.688 -17.172 1.00 90.31 450 ALA A N 1
ATOM 3528 C CA . ALA A 1 450 ? 20.958 -0.685 -17.139 1.00 90.31 450 ALA A CA 1
ATOM 3529 C C . ALA A 1 450 ? 21.477 0.631 -16.531 1.00 90.31 450 ALA A C 1
ATOM 3531 O O . ALA A 1 450 ? 22.507 0.626 -15.840 1.00 90.31 450 ALA A O 1
ATOM 3532 N N . PRO A 1 451 ? 20.792 1.763 -16.788 1.00 87.69 451 PRO A N 1
ATOM 3533 C CA . PRO A 1 451 ? 21.118 3.041 -16.164 1.00 87.69 451 PRO A CA 1
ATOM 3534 C C . PRO A 1 451 ? 21.216 2.948 -14.629 1.00 87.69 451 PRO A C 1
ATOM 3536 O O . PRO A 1 451 ? 20.581 2.079 -14.022 1.00 87.69 451 PRO A O 1
ATOM 3539 N N . PRO A 1 452 ? 22.008 3.827 -13.985 1.00 86.38 452 PRO A N 1
ATOM 3540 C CA . PRO A 1 452 ? 22.030 3.926 -12.530 1.00 86.38 452 PRO A CA 1
ATOM 3541 C C . PRO A 1 452 ? 20.625 4.250 -12.012 1.00 86.38 452 PRO A C 1
ATOM 3543 O O . PRO A 1 452 ? 19.939 5.106 -12.562 1.00 86.38 452 PRO A O 1
ATOM 3546 N N . GLY A 1 453 ? 20.208 3.565 -10.953 1.00 87.44 453 GLY A N 1
ATOM 3547 C CA . GLY A 1 453 ? 18.900 3.756 -10.338 1.00 87.44 453 GLY A CA 1
ATOM 3548 C C . GLY A 1 453 ? 18.575 2.633 -9.365 1.00 87.44 453 GLY A C 1
ATOM 3549 O O . GLY A 1 453 ? 19.447 1.843 -8.988 1.00 87.44 453 GLY A O 1
ATOM 3550 N N . PHE A 1 454 ? 17.320 2.574 -8.941 1.00 89.62 454 PHE A N 1
ATOM 3551 C CA . PHE A 1 454 ? 16.835 1.594 -7.981 1.00 89.62 454 PHE A CA 1
ATOM 3552 C C . PHE A 1 454 ? 15.456 1.055 -8.377 1.00 89.62 454 PHE A C 1
ATOM 3554 O O . PHE A 1 454 ? 14.661 1.739 -9.006 1.00 89.62 454 PHE A O 1
ATOM 3561 N N . VAL A 1 455 ? 15.167 -0.187 -8.018 1.00 91.25 455 VAL A N 1
ATOM 3562 C CA . VAL A 1 455 ? 13.926 -0.905 -8.293 1.00 91.25 455 VAL A CA 1
ATOM 3563 C C . VAL A 1 455 ? 13.531 -1.626 -7.016 1.00 91.25 455 VAL A C 1
ATOM 3565 O O . VAL A 1 455 ? 14.238 -2.517 -6.534 1.00 91.25 455 VAL A O 1
ATOM 3568 N N . PHE A 1 456 ? 12.373 -1.251 -6.474 1.00 89.88 456 PHE A N 1
ATOM 3569 C CA . PHE A 1 456 ? 11.702 -2.067 -5.465 1.00 89.88 456 PHE A CA 1
ATOM 3570 C C . PHE A 1 456 ? 10.982 -3.240 -6.132 1.00 89.88 456 PHE A C 1
ATOM 3572 O O . PHE A 1 456 ? 11.180 -4.390 -5.747 1.00 89.88 456 PHE A O 1
ATOM 3579 N N . HIS A 1 457 ? 10.161 -2.954 -7.145 1.00 93.69 457 HIS A N 1
ATOM 3580 C CA . HIS A 1 457 ? 9.189 -3.901 -7.680 1.00 93.69 457 HIS A CA 1
ATOM 3581 C C . HIS A 1 457 ? 9.392 -4.145 -9.173 1.00 93.69 457 HIS A C 1
ATOM 3583 O O . HIS A 1 457 ? 9.342 -3.217 -9.983 1.00 93.69 457 HIS A O 1
ATOM 3589 N N . PHE A 1 458 ? 9.541 -5.418 -9.522 1.00 95.19 458 PHE A N 1
ATOM 3590 C CA . PHE A 1 458 ? 9.159 -5.899 -10.842 1.00 95.19 458 PHE A CA 1
ATOM 3591 C C . PHE A 1 458 ? 7.636 -5.833 -10.994 1.00 95.19 458 PHE A C 1
ATOM 3593 O O . PHE A 1 458 ? 6.902 -6.137 -10.054 1.00 95.19 458 PHE A O 1
ATOM 3600 N N . ILE A 1 459 ? 7.174 -5.452 -12.183 1.00 94.75 459 ILE A N 1
ATOM 3601 C CA . ILE A 1 459 ? 5.771 -5.558 -12.594 1.00 94.75 459 ILE A CA 1
ATOM 3602 C C . ILE A 1 459 ? 5.525 -6.973 -13.112 1.00 94.75 459 ILE A C 1
ATOM 3604 O O . ILE A 1 459 ? 4.676 -7.686 -12.584 1.00 94.75 459 ILE A O 1
ATOM 3608 N N . ASN A 1 460 ? 6.282 -7.386 -14.133 1.00 96.25 460 ASN A N 1
ATOM 3609 C CA . ASN A 1 460 ? 6.210 -8.729 -14.698 1.00 96.25 460 ASN A CA 1
ATOM 3610 C C . ASN A 1 460 ? 7.483 -9.075 -15.486 1.00 96.25 460 ASN A C 1
ATOM 3612 O O . ASN A 1 460 ? 8.195 -8.185 -15.952 1.00 96.25 460 ASN A O 1
ATOM 3616 N N . CYS A 1 461 ? 7.730 -10.370 -15.682 1.00 96.31 461 CYS A N 1
ATOM 3617 C CA . CYS A 1 461 ? 8.743 -10.872 -16.603 1.00 96.31 461 CYS A CA 1
ATOM 3618 C C . CYS A 1 461 ? 8.165 -11.986 -17.475 1.00 96.31 461 CYS A C 1
ATOM 3620 O O . CYS A 1 461 ? 7.472 -12.873 -16.983 1.00 96.31 461 CYS A O 1
ATOM 3622 N N . TYR A 1 462 ? 8.492 -11.978 -18.763 1.00 97.50 462 TYR A N 1
ATOM 3623 C CA . TYR A 1 462 ? 8.092 -13.034 -19.690 1.00 97.50 462 TYR A CA 1
ATOM 3624 C C . TYR A 1 462 ? 9.156 -13.271 -20.762 1.00 97.50 462 TYR A C 1
ATOM 3626 O O . TYR A 1 462 ? 10.084 -12.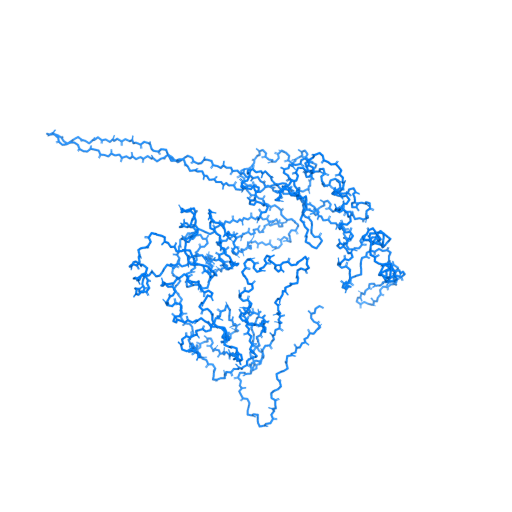484 -20.933 1.00 97.50 462 TYR A O 1
ATOM 3634 N N . GLU A 1 463 ? 9.045 -14.401 -21.450 1.00 96.75 463 GLU A N 1
ATOM 3635 C CA . GLU A 1 463 ? 9.866 -14.718 -22.618 1.00 96.75 463 GLU A CA 1
ATOM 3636 C C . GLU A 1 463 ? 9.115 -14.281 -23.876 1.00 96.75 463 GLU A C 1
ATOM 3638 O O . GLU A 1 463 ? 7.932 -14.588 -24.023 1.00 96.75 463 GLU A O 1
ATOM 3643 N N . ASP A 1 464 ? 9.805 -13.594 -24.780 1.00 93.06 464 ASP A N 1
ATOM 3644 C CA . ASP A 1 464 ? 9.321 -13.319 -26.130 1.00 93.06 464 ASP A CA 1
ATOM 3645 C C . ASP A 1 464 ? 10.415 -13.703 -27.123 1.00 93.06 464 ASP A C 1
ATOM 3647 O O . ASP A 1 464 ? 11.488 -13.099 -27.167 1.00 93.06 464 ASP A O 1
ATOM 3651 N N . SER A 1 465 ? 10.146 -14.746 -27.907 1.00 91.31 465 SER A N 1
ATOM 3652 C CA . SER A 1 465 ? 11.082 -15.285 -28.892 1.00 91.31 465 SER A CA 1
ATOM 3653 C C . SER A 1 465 ? 12.438 -15.650 -28.259 1.00 91.31 465 SER A C 1
ATOM 3655 O O . SER A 1 465 ? 12.514 -16.549 -27.420 1.00 91.31 465 SER A O 1
ATOM 3657 N N . ASP A 1 466 ? 13.526 -14.994 -28.658 1.00 90.38 466 ASP A N 1
ATOM 3658 C CA . ASP A 1 466 ? 14.876 -15.152 -28.112 1.00 90.38 466 ASP A CA 1
ATOM 3659 C C . ASP A 1 466 ? 15.242 -14.076 -27.076 1.00 90.38 466 ASP A C 1
ATOM 3661 O O . ASP A 1 466 ? 16.423 -13.858 -26.801 1.00 90.38 466 ASP A O 1
ATOM 3665 N N . HIS A 1 467 ? 14.245 -13.424 -26.476 1.00 93.69 467 HIS A N 1
ATOM 3666 C CA . HIS A 1 467 ? 14.419 -12.378 -25.477 1.00 93.69 467 HIS A CA 1
ATOM 3667 C C . HIS A 1 467 ? 13.689 -12.700 -24.169 1.00 93.69 467 HIS A C 1
ATOM 3669 O O . HIS A 1 467 ? 12.669 -13.390 -24.134 1.00 93.69 467 HIS A O 1
ATOM 3675 N N . VAL A 1 468 ? 14.200 -12.140 -23.075 1.00 96.19 468 VAL A N 1
ATOM 3676 C CA . VAL A 1 468 ? 13.473 -12.005 -21.809 1.00 96.19 468 VAL A CA 1
ATOM 3677 C C . VAL A 1 468 ? 13.062 -10.548 -21.652 1.00 96.19 468 VAL A C 1
ATOM 3679 O O . VAL A 1 468 ? 13.908 -9.656 -21.700 1.00 96.19 468 VAL A O 1
ATOM 3682 N N . VAL A 1 469 ? 11.770 -10.303 -21.470 1.00 95.75 469 VAL A N 1
ATOM 3683 C CA . VAL A 1 469 ? 11.195 -8.971 -21.284 1.00 95.75 469 VAL A CA 1
ATOM 3684 C C . VAL A 1 469 ? 10.861 -8.772 -19.811 1.00 95.75 469 VAL A C 1
ATOM 3686 O O . VAL A 1 469 ? 10.208 -9.618 -19.201 1.00 95.75 469 VAL A O 1
ATOM 3689 N N . CYS A 1 470 ? 11.308 -7.657 -19.240 1.00 95.38 470 CYS A N 1
ATOM 3690 C CA . CYS A 1 470 ? 11.112 -7.304 -17.838 1.00 95.38 470 CYS A CA 1
ATOM 3691 C C . CYS A 1 470 ? 10.500 -5.912 -17.722 1.00 95.38 470 CYS A C 1
ATOM 3693 O O . CYS A 1 470 ? 11.135 -4.934 -18.112 1.00 95.38 470 CYS A O 1
ATOM 3695 N N . ASP A 1 471 ? 9.322 -5.827 -17.116 1.00 94.56 471 ASP A N 1
ATOM 3696 C CA . ASP A 1 471 ? 8.651 -4.573 -16.785 1.00 94.56 471 ASP A CA 1
ATOM 3697 C C . ASP A 1 471 ? 8.901 -4.242 -15.311 1.00 94.56 471 ASP A C 1
ATOM 3699 O O . ASP A 1 471 ? 8.741 -5.107 -14.445 1.00 94.56 471 ASP A O 1
ATOM 3703 N N . ILE A 1 472 ? 9.313 -3.010 -15.009 1.00 93.50 472 ILE A N 1
ATOM 3704 C CA . ILE A 1 472 ? 9.753 -2.598 -13.668 1.00 93.50 472 ILE A CA 1
ATOM 3705 C C . ILE A 1 472 ? 9.251 -1.203 -13.276 1.00 93.50 472 ILE A C 1
ATOM 3707 O O . ILE A 1 472 ? 9.052 -0.331 -14.124 1.00 93.50 472 ILE A O 1
ATOM 3711 N N . CYS A 1 473 ? 9.121 -0.980 -11.966 1.00 91.31 473 CYS A N 1
ATOM 3712 C CA . CYS A 1 473 ? 8.977 0.351 -11.373 1.00 91.31 473 CYS A CA 1
ATOM 3713 C C . CYS A 1 473 ? 10.373 0.902 -11.036 1.00 91.31 473 CYS A C 1
ATOM 3715 O O . CYS A 1 473 ? 10.981 0.490 -10.041 1.00 91.31 473 CYS A O 1
ATOM 3717 N N . PHE A 1 474 ? 10.883 1.800 -11.874 1.00 89.88 474 PHE A N 1
ATOM 3718 C CA . PHE A 1 474 ? 12.239 2.335 -11.828 1.00 89.88 474 PHE A CA 1
ATOM 3719 C C . PHE A 1 474 ? 12.310 3.677 -11.093 1.00 89.88 474 PHE A C 1
ATOM 3721 O O . PHE A 1 474 ? 11.522 4.585 -11.332 1.00 89.88 474 PHE A O 1
ATOM 3728 N N . PHE A 1 475 ? 13.286 3.803 -10.201 1.00 88.31 475 PHE A N 1
ATOM 3729 C CA . PHE A 1 475 ? 13.563 4.992 -9.402 1.00 88.31 475 PHE A CA 1
ATOM 3730 C C . PHE A 1 475 ? 14.937 5.540 -9.819 1.00 88.31 475 PHE A C 1
ATOM 3732 O O . PHE A 1 475 ? 15.959 5.069 -9.300 1.00 88.31 475 PHE A O 1
ATOM 3739 N N . PRO A 1 476 ? 14.999 6.501 -10.759 1.00 81.81 476 PRO A N 1
ATOM 3740 C CA . PRO A 1 476 ? 16.266 7.036 -11.268 1.00 81.81 476 PRO A CA 1
ATOM 3741 C C . PRO A 1 476 ? 17.101 7.721 -10.177 1.00 81.81 476 PRO A C 1
ATOM 3743 O O . PRO A 1 476 ? 18.327 7.636 -10.191 1.00 81.81 476 PRO A O 1
ATOM 3746 N N . ASP A 1 477 ? 16.447 8.306 -9.170 1.00 76.00 477 ASP A N 1
ATOM 3747 C CA . ASP A 1 477 ? 17.104 8.996 -8.049 1.00 76.00 477 ASP A CA 1
ATOM 3748 C C . ASP A 1 477 ? 17.697 8.032 -6.996 1.00 76.00 477 ASP A C 1
ATOM 3750 O O . ASP A 1 477 ? 18.295 8.440 -5.996 1.00 76.00 477 ASP A O 1
ATOM 3754 N N . GLY A 1 478 ? 17.572 6.719 -7.210 1.00 71.56 478 GLY A N 1
ATOM 3755 C CA . GLY A 1 478 ? 18.272 5.706 -6.432 1.00 71.56 478 GLY A CA 1
ATOM 3756 C C . GLY A 1 478 ? 17.945 5.715 -4.931 1.00 71.56 478 GLY A C 1
ATOM 3757 O O . GLY A 1 478 ? 16.802 5.882 -4.504 1.00 71.56 478 GLY A O 1
ATOM 3758 N N . ALA A 1 479 ? 18.967 5.475 -4.106 1.00 61.19 479 ALA A N 1
ATOM 3759 C CA . ALA A 1 479 ? 18.852 5.202 -2.669 1.00 61.19 479 ALA A CA 1
ATOM 3760 C C . ALA A 1 479 ? 18.248 6.319 -1.806 1.00 61.19 479 ALA A C 1
ATOM 3762 O O . ALA A 1 479 ? 17.898 6.070 -0.648 1.00 61.19 479 ALA A O 1
ATOM 3763 N N . ASP A 1 480 ? 18.126 7.538 -2.331 1.00 66.94 480 ASP A N 1
ATOM 3764 C CA . ASP A 1 480 ? 17.437 8.604 -1.611 1.00 66.94 480 ASP A CA 1
ATOM 3765 C C . ASP A 1 480 ? 15.954 8.264 -1.404 1.00 66.94 480 ASP A C 1
ATOM 3767 O O . ASP A 1 480 ? 15.405 8.606 -0.358 1.00 66.94 480 ASP A O 1
ATOM 3771 N N . THR A 1 481 ? 15.375 7.421 -2.268 1.00 71.19 481 THR A N 1
ATOM 3772 C CA . THR A 1 481 ? 14.019 6.861 -2.128 1.00 71.19 481 THR A CA 1
ATOM 3773 C C . THR A 1 481 ? 13.797 6.100 -0.818 1.00 71.19 481 THR A C 1
ATOM 3775 O O . THR A 1 481 ? 12.674 6.009 -0.343 1.00 71.19 481 THR A O 1
ATOM 3778 N N . VAL A 1 482 ? 14.836 5.520 -0.206 1.00 75.38 482 VAL A N 1
ATOM 3779 C CA . VAL A 1 482 ? 14.700 4.864 1.108 1.00 75.38 482 VAL A CA 1
ATOM 3780 C C . VAL A 1 482 ? 14.693 5.912 2.226 1.00 75.38 482 VAL A C 1
ATOM 3782 O O . VAL A 1 482 ? 13.921 5.811 3.175 1.00 75.38 482 VAL A O 1
ATOM 3785 N N . LYS A 1 483 ? 15.515 6.963 2.111 1.00 72.25 483 LYS A N 1
ATOM 3786 C CA . LYS A 1 483 ? 15.636 8.029 3.122 1.00 72.25 483 LYS A CA 1
ATOM 3787 C C . LYS A 1 483 ? 14.422 8.958 3.162 1.00 72.25 483 LYS A C 1
ATOM 3789 O O . LYS A 1 483 ? 14.160 9.579 4.189 1.00 72.25 483 LYS A O 1
ATOM 3794 N N . THR A 1 484 ? 13.658 9.047 2.081 1.00 75.19 484 THR A N 1
ATOM 3795 C CA . THR A 1 484 ? 12.392 9.793 2.032 1.00 75.19 484 THR A CA 1
ATOM 3796 C C . THR A 1 484 ? 11.250 9.079 2.766 1.00 75.19 484 THR A C 1
ATOM 3798 O O . THR A 1 484 ? 10.200 9.676 2.995 1.00 75.19 484 THR A O 1
ATOM 3801 N N . LYS A 1 485 ? 11.429 7.821 3.198 1.00 81.12 485 LYS A N 1
ATOM 3802 C CA . LYS A 1 485 ? 10.393 7.021 3.880 1.00 81.12 485 LYS A CA 1
ATOM 3803 C C . LYS A 1 485 ? 10.386 7.145 5.410 1.00 81.12 485 LYS A C 1
ATOM 3805 O O . LYS A 1 485 ? 9.672 6.405 6.098 1.00 81.12 485 LYS A O 1
ATOM 3810 N N . TYR A 1 486 ? 11.137 8.096 5.962 1.00 86.12 486 TYR A N 1
ATOM 3811 C CA . TYR A 1 486 ? 11.007 8.476 7.369 1.00 86.12 486 TYR A CA 1
ATOM 3812 C C . TYR A 1 486 ? 9.693 9.229 7.606 1.00 86.12 486 TYR A C 1
ATOM 3814 O O . TYR A 1 486 ? 9.320 10.107 6.828 1.00 86.12 486 TYR A O 1
ATOM 3822 N N . LEU A 1 487 ? 9.002 8.921 8.704 1.00 85.50 487 LEU A N 1
ATOM 3823 C CA . LEU A 1 487 ? 7.693 9.498 9.027 1.00 85.50 487 LEU A CA 1
ATOM 3824 C C . LEU A 1 487 ? 7.760 11.019 9.170 1.00 85.50 487 LEU A C 1
ATOM 3826 O O . LEU A 1 487 ? 6.879 11.709 8.666 1.00 85.50 487 LEU A O 1
ATOM 3830 N N . ASP A 1 488 ? 8.824 11.548 9.777 1.00 83.38 488 ASP A N 1
ATOM 3831 C CA . ASP A 1 488 ? 9.039 12.996 9.882 1.00 83.38 488 ASP A CA 1
ATOM 3832 C C . ASP A 1 488 ? 9.234 13.662 8.512 1.00 83.38 488 ASP A C 1
ATOM 3834 O O . ASP A 1 488 ? 8.747 14.771 8.288 1.00 83.38 488 ASP A O 1
ATOM 3838 N N . TYR A 1 489 ? 9.947 13.002 7.591 1.00 80.00 489 TYR A N 1
ATOM 3839 C CA . TYR A 1 489 ? 10.141 13.507 6.230 1.00 80.00 489 TYR A CA 1
ATOM 3840 C C . TYR A 1 489 ? 8.812 13.508 5.472 1.00 80.00 489 TYR A C 1
ATOM 3842 O O . TYR A 1 489 ? 8.445 14.524 4.884 1.00 80.00 489 TYR A O 1
ATOM 3850 N N . LEU A 1 490 ? 8.064 12.403 5.538 1.00 78.19 490 LEU A N 1
ATOM 3851 C CA . LEU A 1 490 ? 6.747 12.286 4.916 1.00 78.19 490 LEU A CA 1
ATOM 3852 C C . LEU A 1 490 ? 5.769 13.314 5.483 1.00 78.19 490 LEU A C 1
ATOM 3854 O O . LEU A 1 490 ? 5.105 13.987 4.710 1.00 78.19 490 LEU A O 1
ATOM 3858 N N . ALA A 1 491 ? 5.716 13.491 6.805 1.00 77.69 491 ALA A N 1
ATOM 3859 C CA . ALA A 1 491 ? 4.822 14.448 7.453 1.00 77.69 491 ALA A CA 1
ATOM 3860 C C . ALA A 1 491 ? 5.148 15.906 7.090 1.00 77.69 491 ALA A C 1
ATOM 3862 O O . ALA A 1 491 ? 4.233 16.701 6.887 1.00 77.69 491 ALA A O 1
ATOM 3863 N N . LYS A 1 492 ? 6.436 16.263 6.982 1.00 74.56 492 LYS A N 1
ATOM 3864 C CA . LYS A 1 492 ? 6.875 17.616 6.592 1.00 74.56 492 LYS A CA 1
ATOM 3865 C C . LYS A 1 492 ? 6.633 17.918 5.117 1.00 74.56 492 LYS A C 1
ATOM 3867 O O . LYS A 1 492 ? 6.283 19.044 4.783 1.00 74.56 492 LYS A O 1
ATOM 3872 N N . ASN A 1 493 ? 6.825 16.924 4.252 1.00 68.06 493 ASN A N 1
ATOM 3873 C CA . ASN A 1 493 ? 6.664 17.065 2.805 1.00 68.06 493 ASN A CA 1
ATOM 3874 C C . ASN A 1 493 ? 5.261 16.674 2.319 1.00 68.06 493 ASN A C 1
ATOM 3876 O O . ASN A 1 493 ? 5.002 16.675 1.116 1.00 68.06 493 ASN A O 1
ATOM 3880 N N . PHE A 1 494 ? 4.339 16.376 3.240 1.00 63.97 494 PHE A N 1
ATOM 3881 C CA . PHE A 1 494 ? 2.937 16.146 2.927 1.00 63.97 494 PHE A CA 1
ATOM 3882 C C . PHE A 1 494 ? 2.286 17.472 2.514 1.00 63.97 494 PHE A C 1
ATOM 3884 O O . PHE A 1 494 ? 1.770 18.232 3.336 1.00 63.97 494 PHE A O 1
ATOM 3891 N N . THR A 1 495 ? 2.337 17.789 1.222 1.00 53.78 495 THR A N 1
ATOM 3892 C CA . THR A 1 495 ? 1.598 18.926 0.670 1.00 53.78 495 THR A CA 1
ATOM 3893 C C . THR A 1 495 ? 0.134 18.537 0.456 1.00 53.78 495 THR A C 1
ATOM 3895 O O . THR A 1 495 ? -0.192 17.375 0.212 1.00 53.78 495 THR A O 1
ATOM 3898 N N . LYS A 1 496 ? -0.779 19.518 0.488 1.00 46.97 496 LYS A N 1
ATOM 3899 C CA . LYS A 1 496 ? -2.214 19.312 0.194 1.00 46.97 496 LYS A CA 1
ATOM 3900 C C . LYS A 1 496 ? -2.494 18.738 -1.212 1.00 46.97 496 LYS A C 1
ATOM 3902 O O . LYS A 1 496 ? -3.630 18.368 -1.479 1.00 46.97 496 LYS A O 1
ATOM 3907 N N . ASN A 1 497 ? -1.485 18.656 -2.086 1.00 45.38 497 ASN A N 1
ATOM 3908 C CA . ASN A 1 497 ? -1.623 18.281 -3.494 1.00 45.38 497 ASN A CA 1
ATOM 3909 C C . ASN A 1 497 ? -1.167 16.848 -3.822 1.00 45.38 497 ASN A C 1
ATOM 3911 O O . ASN A 1 497 ? -1.115 16.517 -5.001 1.00 45.38 497 ASN A O 1
ATOM 3915 N N . PHE A 1 498 ? -0.837 16.002 -2.833 1.00 47.38 498 PHE A N 1
ATOM 3916 C CA . PHE A 1 498 ? -0.414 14.605 -3.064 1.00 47.38 498 PHE A CA 1
ATOM 3917 C C . PHE A 1 498 ? 0.678 14.445 -4.145 1.00 47.38 498 PHE A C 1
ATOM 3919 O O . PHE A 1 498 ? 0.742 13.422 -4.823 1.00 47.38 498 PHE A O 1
ATOM 3926 N N . SER A 1 499 ? 1.560 15.433 -4.330 1.00 45.94 499 SER A N 1
ATOM 3927 C CA . SER A 1 499 ? 2.689 15.257 -5.242 1.00 45.94 499 SER A CA 1
ATOM 3928 C C . SER A 1 499 ? 3.702 14.341 -4.562 1.00 45.94 499 SER A C 1
ATOM 3930 O O . SER A 1 499 ? 4.357 14.754 -3.601 1.00 45.94 499 SER A O 1
ATOM 3932 N N . CYS A 1 500 ? 3.816 13.097 -5.031 1.00 47.56 500 CYS A N 1
ATOM 3933 C CA . CYS A 1 500 ? 4.946 12.247 -4.682 1.00 47.56 500 CYS A CA 1
ATOM 3934 C C . CYS A 1 500 ? 6.216 12.999 -5.099 1.00 47.56 500 CYS A C 1
ATOM 3936 O O . CYS A 1 500 ? 6.389 13.305 -6.273 1.00 47.56 500 CYS A O 1
ATOM 3938 N N . ALA A 1 501 ? 7.061 13.365 -4.136 1.00 54.69 501 ALA A N 1
ATOM 3939 C CA . ALA A 1 501 ? 8.309 14.080 -4.407 1.00 54.69 501 ALA A CA 1
ATOM 3940 C C . ALA A 1 501 ? 9.362 13.190 -5.099 1.00 54.69 501 ALA A C 1
ATOM 3942 O O . ALA A 1 501 ? 10.425 13.678 -5.462 1.00 54.69 501 ALA A O 1
ATOM 3943 N N . GLU A 1 502 ? 9.080 11.894 -5.243 1.00 66.69 502 GLU A N 1
ATOM 3944 C CA . GLU A 1 502 ? 9.978 10.906 -5.832 1.00 66.69 502 GLU A CA 1
ATOM 3945 C C . GLU A 1 502 ? 9.641 10.702 -7.303 1.00 66.69 502 GLU A C 1
ATOM 3947 O O . GLU A 1 502 ? 8.491 10.411 -7.650 1.00 66.69 502 GLU A O 1
ATOM 3952 N N . HIS A 1 503 ? 10.658 10.820 -8.150 1.00 77.00 503 HIS A N 1
ATOM 3953 C CA . HIS A 1 503 ? 10.544 10.483 -9.553 1.00 77.00 503 HIS A CA 1
ATOM 3954 C C . HIS A 1 503 ? 10.486 8.958 -9.701 1.00 77.00 503 HIS A C 1
ATOM 3956 O O . HIS A 1 503 ? 11.387 8.243 -9.257 1.00 77.00 503 HIS A O 1
ATOM 3962 N N . VAL A 1 504 ? 9.403 8.462 -10.298 1.00 84.00 504 VAL A N 1
ATOM 3963 C CA . VAL A 1 504 ? 9.218 7.045 -10.620 1.00 84.00 504 VAL A CA 1
ATOM 3964 C C . VAL A 1 504 ? 8.893 6.938 -12.097 1.00 84.00 504 VAL A C 1
ATOM 3966 O O . VAL A 1 504 ? 7.980 7.604 -12.581 1.00 84.00 504 VAL A O 1
ATOM 3969 N N . GLU A 1 505 ? 9.622 6.077 -12.790 1.00 88.88 505 GLU A N 1
ATOM 3970 C CA . GLU A 1 505 ? 9.420 5.755 -14.194 1.00 88.88 505 GLU A CA 1
ATOM 3971 C C . GLU A 1 505 ? 8.990 4.291 -14.324 1.00 88.88 505 GLU A C 1
ATOM 3973 O O . GLU A 1 505 ? 9.442 3.419 -13.579 1.00 88.88 505 GLU A O 1
ATOM 3978 N N . PHE A 1 506 ? 8.127 3.994 -15.290 1.00 90.88 506 PHE A N 1
ATOM 3979 C CA . PHE A 1 506 ? 7.875 2.618 -15.702 1.00 90.88 506 PHE A CA 1
ATOM 3980 C C . PHE A 1 506 ? 8.812 2.291 -16.857 1.00 90.88 506 PHE A C 1
ATOM 3982 O O . PHE A 1 506 ? 8.814 2.988 -17.869 1.00 90.88 506 PHE A O 1
ATOM 3989 N N . ALA A 1 507 ? 9.624 1.248 -16.700 1.00 89.06 507 ALA A N 1
ATOM 3990 C CA . ALA A 1 507 ? 10.622 0.877 -17.695 1.00 89.06 507 ALA A CA 1
ATOM 3991 C C . ALA A 1 507 ? 10.463 -0.582 -18.125 1.00 89.06 507 ALA A C 1
ATOM 3993 O O . ALA A 1 507 ? 10.124 -1.451 -17.319 1.00 89.06 507 ALA A O 1
ATOM 3994 N N . ARG A 1 508 ? 10.753 -0.838 -19.405 1.00 93.88 508 ARG A N 1
ATOM 3995 C CA . ARG A 1 508 ? 10.810 -2.173 -20.005 1.00 93.88 508 ARG A CA 1
ATOM 3996 C C . ARG A 1 508 ? 12.235 -2.479 -20.449 1.00 93.88 508 ARG A C 1
ATOM 3998 O O . ARG A 1 508 ? 12.780 -1.795 -21.313 1.00 93.88 508 ARG A O 1
ATOM 4005 N N . PHE A 1 509 ? 12.822 -3.535 -19.898 1.00 92.19 509 PHE A N 1
ATOM 4006 C CA . PHE A 1 509 ? 14.089 -4.090 -20.368 1.00 92.19 509 PHE A CA 1
ATOM 4007 C C . PHE A 1 509 ? 13.835 -5.298 -21.264 1.00 92.19 509 PHE A C 1
ATOM 4009 O O . PHE A 1 509 ? 13.144 -6.231 -20.866 1.00 92.19 509 PHE A O 1
ATOM 4016 N N . VAL A 1 510 ? 14.418 -5.290 -22.462 1.00 94.44 510 VAL A N 1
ATOM 4017 C CA . VAL A 1 510 ? 14.331 -6.386 -23.435 1.00 94.44 510 VAL A CA 1
ATOM 4018 C C . VAL A 1 510 ? 15.721 -7.007 -23.569 1.00 94.44 510 VAL A C 1
ATOM 4020 O O . VAL A 1 510 ? 16.658 -6.357 -24.030 1.00 94.44 510 VAL A O 1
ATOM 4023 N N . LEU A 1 511 ? 15.874 -8.240 -23.085 1.00 94.19 511 LEU A N 1
ATOM 4024 C CA . LEU A 1 511 ? 17.162 -8.886 -22.827 1.00 94.19 511 LEU A CA 1
ATOM 4025 C C . LEU A 1 511 ? 17.401 -10.030 -23.831 1.00 94.19 511 LEU A C 1
ATOM 4027 O O . LEU A 1 511 ? 16.816 -11.102 -23.657 1.00 94.19 511 LEU A O 1
ATOM 4031 N N . PRO A 1 512 ? 18.237 -9.849 -24.870 1.00 92.94 512 PRO A N 1
ATOM 4032 C CA . PRO A 1 512 ? 18.494 -10.887 -25.873 1.00 92.94 512 PRO A CA 1
ATOM 4033 C C . PRO A 1 512 ? 19.284 -12.064 -25.294 1.00 92.94 512 PRO A C 1
ATOM 4035 O O . PRO A 1 512 ? 20.439 -11.912 -24.910 1.00 92.94 512 PRO A O 1
ATOM 4038 N N . LEU A 1 513 ? 18.710 -13.269 -25.309 1.00 89.50 513 LEU A N 1
ATOM 4039 C CA . LEU A 1 513 ? 19.314 -14.488 -24.754 1.00 89.50 513 LEU A CA 1
ATOM 4040 C C . LEU A 1 513 ? 20.537 -14.989 -25.539 1.00 89.50 513 LEU A C 1
ATOM 4042 O O . LEU A 1 513 ? 21.289 -15.830 -25.038 1.00 89.50 513 LEU A O 1
ATOM 4046 N N . LYS A 1 514 ? 20.741 -14.491 -26.762 1.00 85.62 514 LYS A N 1
ATOM 4047 C CA . LYS A 1 514 ? 21.880 -14.812 -27.626 1.00 85.62 514 LYS A CA 1
ATOM 4048 C C . LYS A 1 514 ? 22.607 -13.531 -28.019 1.00 85.62 514 LYS A C 1
ATOM 4050 O O . LYS A 1 514 ? 21.987 -12.549 -28.415 1.00 85.62 514 LYS A O 1
ATOM 4055 N N . LEU A 1 515 ? 23.936 -13.562 -27.950 1.00 68.88 515 LEU A N 1
ATOM 4056 C CA . LEU A 1 515 ? 24.766 -12.520 -28.547 1.00 68.88 515 LEU A CA 1
ATOM 4057 C C . LEU A 1 515 ? 24.852 -12.794 -30.048 1.00 68.88 515 LEU A C 1
ATOM 4059 O O . LEU A 1 515 ? 25.421 -13.803 -30.460 1.00 68.88 515 LEU A O 1
ATOM 4063 N N . PHE A 1 516 ? 24.290 -11.910 -30.863 1.00 59.66 516 PHE A N 1
ATOM 4064 C CA . PHE A 1 516 ? 24.607 -11.877 -32.286 1.00 59.66 516 PHE A CA 1
ATOM 4065 C C . PHE A 1 516 ? 25.977 -11.199 -32.455 1.00 59.66 516 PHE A C 1
ATOM 4067 O O . PHE A 1 516 ? 26.269 -10.215 -31.772 1.00 59.66 516 PHE A O 1
ATOM 4074 N N . GLU A 1 517 ? 26.842 -11.713 -33.334 1.00 44.28 517 GLU A N 1
ATOM 4075 C CA . GLU A 1 517 ? 28.046 -10.980 -33.740 1.00 44.28 517 GLU A CA 1
ATOM 4076 C C . GLU A 1 517 ? 27.607 -9.715 -34.477 1.00 44.28 517 GLU A C 1
ATOM 4078 O O . GLU A 1 517 ? 27.144 -9.765 -35.614 1.00 44.28 517 GLU A O 1
ATOM 4083 N N . VAL A 1 518 ? 27.726 -8.563 -33.820 1.00 46.88 518 VAL A N 1
ATOM 4084 C CA . VAL A 1 518 ? 27.362 -7.284 -34.422 1.00 46.88 518 VAL A CA 1
ATOM 4085 C C . VAL A 1 518 ? 28.624 -6.479 -34.695 1.00 46.88 518 VAL A C 1
ATOM 4087 O O . VAL A 1 518 ? 28.993 -5.556 -33.968 1.00 46.88 518 VAL A O 1
ATOM 4090 N N . SER A 1 519 ? 29.293 -6.795 -35.802 1.00 38.09 519 SER A N 1
ATOM 4091 C CA . SER A 1 519 ? 30.140 -5.807 -36.462 1.00 38.09 519 SER A CA 1
ATOM 4092 C C . SER A 1 519 ? 29.229 -4.685 -36.987 1.00 38.09 519 SER A C 1
ATOM 4094 O O . SER A 1 519 ? 28.587 -4.845 -38.021 1.00 38.09 519 SER A O 1
ATOM 4096 N N . LYS A 1 520 ? 29.198 -3.548 -36.274 1.00 37.81 520 LYS A N 1
ATOM 4097 C CA . LYS A 1 520 ? 28.532 -2.269 -36.627 1.00 37.81 520 LYS A CA 1
ATOM 4098 C C . LYS A 1 520 ? 27.022 -2.116 -36.338 1.00 37.81 520 LYS A C 1
ATOM 4100 O O . LYS A 1 520 ? 26.266 -1.724 -37.220 1.00 37.81 520 LYS A O 1
ATOM 4105 N N . MET A 1 521 ? 26.596 -2.211 -35.080 1.00 36.25 521 MET A N 1
ATOM 4106 C CA . MET A 1 521 ? 25.448 -1.417 -34.608 1.00 36.25 521 MET A CA 1
ATOM 4107 C C . MET A 1 521 ? 25.820 -0.695 -33.320 1.00 36.25 521 MET A C 1
ATOM 4109 O O . MET A 1 521 ? 26.279 -1.303 -32.356 1.00 36.25 521 MET A O 1
ATOM 4113 N N . LYS A 1 522 ? 25.604 0.622 -33.305 1.00 31.70 522 LYS A N 1
ATOM 4114 C CA . LYS A 1 522 ? 25.472 1.373 -32.058 1.00 31.70 522 LYS A CA 1
ATOM 4115 C C . LYS A 1 522 ? 24.186 0.888 -31.391 1.00 31.70 522 LYS A C 1
ATOM 4117 O O . LYS A 1 522 ? 23.100 1.180 -31.884 1.00 31.70 522 LYS A O 1
ATOM 4122 N N . LEU A 1 523 ? 24.312 0.146 -30.292 1.00 33.78 523 LEU A N 1
ATOM 4123 C CA . LEU A 1 523 ? 23.208 -0.069 -29.361 1.00 33.78 523 LEU A CA 1
ATOM 4124 C C . LEU A 1 523 ? 22.773 1.307 -28.855 1.00 33.78 523 LEU A C 1
ATOM 4126 O O . LEU A 1 523 ? 23.492 1.969 -28.109 1.00 33.78 523 LEU A O 1
ATOM 4130 N N . THR A 1 524 ? 21.622 1.755 -29.337 1.00 28.23 524 THR A N 1
ATOM 4131 C CA . THR A 1 524 ? 20.945 2.934 -28.810 1.00 28.23 524 THR A CA 1
ATOM 4132 C C . THR A 1 524 ? 19.942 2.372 -27.819 1.00 28.23 524 THR A C 1
ATOM 4134 O O . THR A 1 524 ? 19.012 1.676 -28.219 1.00 28.23 524 THR A O 1
ATOM 4137 N N . THR A 1 525 ? 20.176 2.570 -26.523 1.00 33.62 525 THR A N 1
ATOM 4138 C CA . THR A 1 525 ? 19.184 2.269 -25.490 1.00 33.62 525 THR A CA 1
ATOM 4139 C C . THR A 1 525 ? 18.023 3.234 -25.696 1.00 33.62 525 THR A C 1
ATOM 4141 O O . THR A 1 525 ? 18.069 4.369 -25.229 1.00 33.62 525 THR A O 1
ATOM 4144 N N . THR A 1 526 ? 17.011 2.832 -26.459 1.00 30.17 526 THR A N 1
ATOM 4145 C CA . THR A 1 526 ? 15.786 3.618 -26.580 1.00 30.17 526 THR A CA 1
ATOM 4146 C C . THR A 1 526 ? 14.931 3.312 -25.358 1.00 30.17 526 THR A C 1
ATOM 4148 O O . THR A 1 526 ? 14.320 2.250 -25.272 1.00 30.17 526 THR A O 1
ATOM 4151 N N . LEU A 1 527 ? 14.904 4.240 -24.399 1.00 32.75 527 LEU A N 1
ATOM 4152 C CA . LEU A 1 527 ? 13.773 4.375 -23.484 1.00 32.75 527 LEU A CA 1
ATOM 4153 C C . LEU A 1 527 ? 12.551 4.648 -24.366 1.00 32.75 527 LEU A C 1
ATOM 4155 O O . LEU A 1 527 ? 12.417 5.742 -24.913 1.00 32.75 527 LEU A O 1
ATOM 4159 N N . ILE A 1 528 ? 11.716 3.638 -24.600 1.00 30.50 528 ILE A N 1
ATOM 4160 C CA . ILE A 1 528 ? 10.432 3.858 -25.264 1.00 30.50 528 ILE A CA 1
ATOM 4161 C C . ILE A 1 528 ? 9.525 4.484 -24.207 1.00 30.50 528 ILE A C 1
ATOM 4163 O O . ILE A 1 528 ? 8.994 3.789 -23.345 1.00 30.50 528 ILE A O 1
ATOM 4167 N N . TYR A 1 529 ? 9.418 5.811 -24.250 1.00 31.78 529 TYR A N 1
ATOM 4168 C CA . TYR A 1 529 ? 8.350 6.551 -23.591 1.00 31.78 529 TYR A CA 1
ATOM 4169 C C . TYR A 1 529 ? 7.098 6.327 -24.441 1.00 31.78 529 TYR A C 1
ATOM 4171 O O . TYR A 1 529 ? 7.017 6.826 -25.564 1.00 31.78 529 TYR A O 1
ATOM 4179 N N . ASP A 1 530 ? 6.177 5.497 -23.962 1.00 32.44 530 ASP A N 1
ATOM 4180 C CA . ASP A 1 530 ? 4.884 5.318 -24.612 1.00 32.44 530 ASP A CA 1
ATOM 4181 C C . ASP A 1 530 ? 3.829 6.134 -23.859 1.00 32.44 530 ASP A C 1
ATOM 4183 O O . ASP A 1 530 ? 3.225 5.669 -22.894 1.00 32.44 530 ASP A O 1
ATOM 4187 N N . ASP A 1 531 ? 3.621 7.374 -24.307 1.00 34.00 531 ASP A N 1
ATOM 4188 C CA . ASP A 1 531 ? 2.568 8.270 -23.810 1.00 34.00 531 ASP A CA 1
ATOM 4189 C C . ASP A 1 531 ? 1.146 7.788 -24.177 1.00 34.00 531 ASP A C 1
ATOM 4191 O O . ASP A 1 531 ? 0.165 8.436 -23.814 1.00 34.00 531 ASP A O 1
ATOM 4195 N N . SER A 1 532 ? 0.993 6.674 -24.910 1.00 29.39 532 SER A N 1
ATOM 4196 C CA . SER A 1 532 ? -0.314 6.201 -25.389 1.00 29.39 532 SER A CA 1
ATOM 4197 C C . SER A 1 532 ? -1.061 5.260 -24.433 1.00 29.39 532 SER A C 1
ATOM 4199 O O . SER A 1 532 ? -2.166 4.825 -24.759 1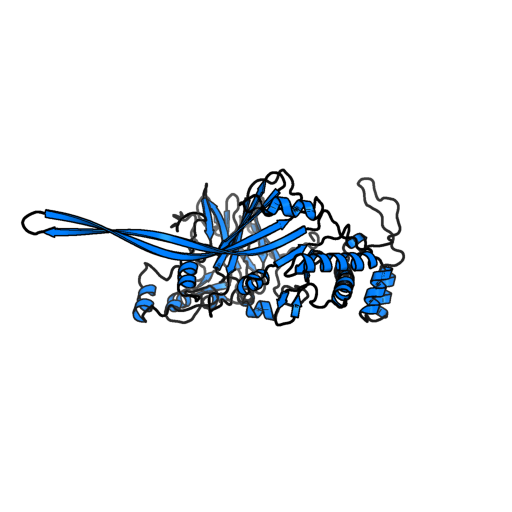.00 29.39 532 SER A O 1
ATOM 4201 N N . VAL A 1 533 ? -0.514 4.983 -23.240 1.00 32.50 533 VAL A N 1
ATOM 4202 C CA . VAL A 1 533 ? -1.106 4.052 -22.250 1.00 32.50 533 VAL A CA 1
ATOM 4203 C C . VAL A 1 533 ? -1.627 4.755 -20.977 1.00 32.50 533 VAL A C 1
ATOM 4205 O O . VAL A 1 533 ? -1.832 4.107 -19.952 1.00 32.50 533 VAL A O 1
ATOM 4208 N N . LEU A 1 534 ? -1.897 6.067 -21.018 1.00 27.91 534 LEU A N 1
ATOM 4209 C CA . LEU A 1 534 ? -2.607 6.779 -19.937 1.00 27.91 534 LEU A CA 1
ATOM 4210 C C . LEU A 1 534 ? -4.057 7.123 -20.290 1.00 27.91 534 LEU A C 1
ATOM 4212 O O . LEU A 1 534 ? -4.280 7.803 -21.318 1.00 27.91 534 LEU A O 1
#

Sequence (534 aa):
MIIEKCRESNTELHLGFIDYTKAFDCVSHHKMIETLKKYNCHFKIINLIKNLYQNQVAAVRMENGNTEWFQVKRGVRQGCILSPALFSLYTESIMRDVEAEDTEDKYSAIKLNGNPITELRYADDTALLSKTTEGLNELMQNVKKFSQNKNLLLNAKKTKVVVVVVVVLVVVVVVVVVVVVVVVVVVVVVVVVVILVIVVAIVVVVVVVVVGGGGGVNNILLMIKKNNSRIIYIGDVPKWIEGSLYRNGSGLYKIGPTAWNHIFDGFAVLQRWTFHNGKVTYQSSILDSDDYKKSSNRNRIVGTGFGRKFPDPCQTLFSRLFSTFVPAKPDRVTNTAVNIVEFGDRMFAMTETPLINEVTADTLKVKGKILASVPSRWKLNISYTHSFGITEKYFVHLEQPLTMNIPRLALMAFGGRAVADCLITHPGESMDILVIDKATGKRSPITYKAPPGFVFHFINCYEDSDHVVCDICFFPDGADTVKTKYLDYLAKNFTKNFSCAEHVEFARFVLPLKLFEVSKMKLTTTLIYDDSVL

InterPro domains:
  IPR000477 Reverse transcriptase domain [PF00078] (6-162)
  IPR000477 Reverse transcriptase domain [PS50878] (1-173)
  IPR004294 Carotenoid oxygenase [PF03055] (233-369)
  IPR004294 Carotenoid oxygenase [PF03055] (381-517)
  IPR043128 Reverse transcriptase/Diguanylate cyclase domain [G3DSA:3.30.70.270] (19-170)
  IPR043502 DNA/RNA polymerase superfamily [SSF56672] (18-164)

Organism: NCBI:txid1093978

Foldseek 3Di:
DLLVVCQVVQFKKKKKKWAWDVLQLQFALVVLLVLCVVVVPPVVVSVVSNVVQPQDWDWDADPVGTDDIDTRRGGFDPPDPCSLVSSVSLLVVLVVVLQPDDDPCQLQADADVRDGDQWDDDRRIIMGMHRDPRSVVVSVVSSQVSCVVRRIHIDLQQMWMKMKGKDKDWDKDKDKDWDWDWDDDPDIDIDIDIDIDIDIDIDIDIAMDIDHDDDPPVVRVVVVPDDPDHFHWHDQAPQPDFAKDKWKAQDAAWFAPDGDFFRQFHAIKIKMWGDHRRTIGIDIDGDPWPQCVVQNVVSHGAAFTQAFHDHDPPQDPVNLVVCLVDPPDDPDPRRLGHGWDDDPPWIWRHDPDQWIHTPPDDTDRDPDDDQADDDQPDPQWFADAQDWADEPWKTKGKRAQWTFGNVVVSCVSVDRDHSLVRIDGDPPDWIWIWIATRVRNHIQPDIDTHQHWDFNDWPHWYDDDQKIKTKTWTFNVHPVVRVCRTNVNCVVPPDPPPPPPTDIDIFMDIGGSDDDPDPDDDPDPDRPPDPPPD